Protein AF-0000000068154998 (afdb_homodimer)

Foldseek 3Di:
DQADFFDADPVAQDDPPNVQKDGRPVVVVLLVLQDFKKWKWDDDPRRIDIDIAGWFDDDQKIKGKDFPPDPVLVVLQVFGKMKIKDKAWWWWWFDLDPVQTDTFIKMKIAIGGKHWDDPLVVLLVRVVRRQCSVFNPRCVVDDGDDPVRSVRMIMIMTGGRRMMMGGDDDHTDDDPVSVPDPGDTGIGTDDDDDDADDDDPPDDPPDDDDPSRRVPDTDDPPDD/DQADFFDADPVAQDDPPNVQKDGRPVVVVLLVLQDFKKWKWDDDPRRIDIDIDGWFDDDQKIKGKDFPPDPVLVVLQVFGKMKIKDKAWWWWWFDLDPVQTDTFIKMKIAIGGKHWDDPLVVLLVRVVRRQCSQFNPRCVVDDGDDPVRSVRMIMIMTGGRRMMMGGDDDHTDDDPVSVPDPGDTGIGTDDDDDDADDDDPPDDPPDDDDPSRRVPDTDDPPDD

Radius of gyration: 22.18 Å; Cα contacts (8 Å, |Δi|>4): 1026; chains: 2; bounding box: 66×66×57 Å

pLDDT: mean 95.13, std 9.2, range [26.09, 98.94]

Nearest PDB structures (foldseek):
  6rk0-assembly1_B  TM=9.620E-01  e=1.792E-23  Azotobacter vinelandii DJ
  4ybn-assembly1_B  TM=9.664E-01  e=1.410E-21  Mycolicibacterium smegmatis MC2 155
  2fur-assembly1_B  TM=9.006E-01  e=2.567E-19  Thermoplasma acidophilum
  2vpa-assembly1_A  TM=7.593E-01  e=8.244E-11  Deinococcus radiodurans
  2x1k-assembly1_A-2  TM=7.326E-01  e=8.244E-11  Deinococcus radiodurans

Structure (mmCIF, N/CA/C/O backbone):
data_AF-0000000068154998-model_v1
#
loop_
_entity.id
_entity.type
_entity.pdbx_description
1 polymer 'Flavinnucleotide-binding protein'
#
loop_
_atom_site.group_PDB
_atom_site.id
_atom_site.type_symbol
_atom_site.label_atom_id
_atom_site.label_alt_id
_atom_site.label_comp_id
_atom_site.label_asym_id
_atom_site.label_entity_id
_atom_site.label_seq_id
_atom_site.pdbx_PDB_ins_code
_atom_site.Cartn_x
_atom_site.Cartn_y
_atom_site.Cartn_z
_atom_site.occupancy
_atom_site.B_iso_or_equiv
_atom_site.auth_seq_id
_atom_site.auth_comp_id
_atom_site.auth_asym_id
_atom_site.auth_atom_id
_atom_site.pdbx_PDB_model_num
ATOM 1 N N . MET A 1 1 ? 33.469 2.514 0.72 1 40.59 1 MET A N 1
ATOM 2 C CA . MET A 1 1 ? 33.219 2.291 2.145 1 40.59 1 MET A CA 1
ATOM 3 C C . MET A 1 1 ? 31.844 1.683 2.387 1 40.59 1 MET A C 1
ATOM 5 O O . MET A 1 1 ? 30.875 2.049 1.723 1 40.59 1 MET A O 1
ATOM 9 N N . GLU A 1 2 ? 31.719 0.385 2.701 1 54.41 2 GLU A N 1
ATOM 10 C CA . GLU A 1 2 ? 30.484 -0.384 2.865 1 54.41 2 GLU A CA 1
ATOM 11 C C . GLU A 1 2 ? 29.453 0.39 3.684 1 54.41 2 GLU A C 1
ATOM 13 O O . GLU A 1 2 ? 29.766 0.885 4.77 1 54.41 2 GLU A O 1
ATOM 18 N N . GLY A 1 3 ? 28.422 1.096 3.102 1 74.12 3 GLY A N 1
ATOM 19 C CA . GLY A 1 3 ? 27.5 1.979 3.801 1 74.12 3 GLY A CA 1
ATOM 20 C C . GLY A 1 3 ? 26.922 1.364 5.062 1 74.12 3 GLY A C 1
ATOM 21 O O . GLY A 1 3 ? 27.141 0.184 5.34 1 74.12 3 GLY A O 1
ATOM 22 N N . GLU A 1 4 ? 26.516 2.158 6.102 1 92.06 4 GLU A N 1
ATOM 23 C CA . GLU A 1 4 ? 25.906 1.7 7.34 1 92.06 4 GLU A CA 1
ATOM 24 C C . GLU A 1 4 ? 24.734 0.753 7.059 1 92.06 4 GLU A C 1
ATOM 26 O O . GLU A 1 4 ? 24.016 0.918 6.07 1 92.06 4 GLU A O 1
ATOM 31 N N . LYS A 1 5 ? 24.75 -0.374 7.793 1 95.81 5 LYS A N 1
ATOM 32 C CA . LYS A 1 5 ? 23.688 -1.361 7.664 1 95.81 5 LYS A CA 1
ATOM 33 C C . LYS A 1 5 ? 22.875 -1.476 8.953 1 95.81 5 LYS A C 1
ATOM 35 O O . LYS A 1 5 ? 23.406 -1.25 10.047 1 95.81 5 LYS A O 1
ATOM 40 N N . PHE A 1 6 ? 21.656 -1.745 8.867 1 97.12 6 PHE A N 1
ATOM 41 C CA . PHE A 1 6 ? 20.859 -2.15 10.023 1 97.12 6 PHE A CA 1
ATOM 42 C C . PHE A 1 6 ? 21.297 -3.523 10.523 1 97.12 6 PHE A C 1
ATOM 44 O O . PHE A 1 6 ? 21.672 -4.387 9.727 1 97.12 6 PHE A O 1
ATOM 51 N N . ASP A 1 7 ? 21.188 -3.729 11.805 1 94.75 7 ASP A N 1
ATOM 52 C CA . ASP A 1 7 ? 21.422 -5.059 12.359 1 94.75 7 ASP A CA 1
ATOM 53 C C . ASP A 1 7 ? 20.328 -6.031 11.945 1 94.75 7 ASP A C 1
ATOM 55 O O . ASP A 1 7 ? 19.141 -5.672 11.938 1 94.75 7 ASP A O 1
ATOM 59 N N . VAL A 1 8 ? 20.75 -7.176 11.602 1 95.25 8 VAL A N 1
ATOM 60 C CA . VAL A 1 8 ? 19.781 -8.234 11.312 1 95.25 8 VAL A CA 1
ATOM 61 C C . VAL A 1 8 ? 19.359 -8.914 12.609 1 95.25 8 VAL A C 1
ATOM 63 O O . VAL A 1 8 ? 20.203 -9.422 13.359 1 95.25 8 VAL A O 1
ATOM 66 N N . THR A 1 9 ? 18.125 -8.906 12.953 1 94.5 9 THR A N 1
ATOM 67 C CA . THR A 1 9 ? 17.562 -9.523 14.141 1 94.5 9 THR A CA 1
ATOM 68 C C . THR A 1 9 ? 16.641 -10.68 13.758 1 94.5 9 THR A C 1
ATOM 70 O O . THR A 1 9 ? 16.297 -10.844 12.586 1 94.5 9 THR A O 1
ATOM 73 N N . PRO A 1 10 ? 16.203 -11.461 14.719 1 91.5 10 PRO A N 1
ATOM 74 C CA . PRO A 1 10 ? 15.242 -12.516 14.391 1 91.5 10 PRO A CA 1
ATOM 75 C C . PRO A 1 10 ? 13.969 -11.977 13.75 1 91.5 10 PRO A C 1
ATOM 77 O O . PRO A 1 10 ? 13.336 -12.664 12.945 1 91.5 10 PRO A O 1
ATOM 80 N N . LEU A 1 11 ? 13.625 -10.75 14 1 90.06 11 LEU A N 1
ATOM 81 C CA . LEU A 1 11 ? 12.414 -10.133 13.484 1 90.06 11 LEU A CA 1
ATOM 82 C C . LEU A 1 11 ? 12.617 -9.656 12.047 1 90.06 11 LEU A C 1
ATOM 84 O O . LEU A 1 11 ? 11.688 -9.703 11.234 1 90.06 11 LEU A O 1
ATOM 88 N N . THR A 1 12 ? 13.805 -9.195 11.75 1 93.94 12 THR A N 1
ATOM 89 C CA . THR A 1 12 ? 13.992 -8.508 10.484 1 93.94 12 THR A CA 1
ATOM 90 C C . THR A 1 12 ? 14.656 -9.422 9.461 1 93.94 12 THR A C 1
ATOM 92 O O . THR A 1 12 ? 14.758 -9.07 8.281 1 93.94 12 THR A O 1
ATOM 95 N N . LYS A 1 13 ? 15.109 -10.531 9.891 1 92.88 13 LYS A N 1
ATOM 96 C CA . LYS A 1 13 ? 15.75 -11.438 8.945 1 92.88 13 LYS A CA 1
ATOM 97 C C . LYS A 1 13 ? 14.766 -11.906 7.879 1 92.88 13 LYS A C 1
ATOM 99 O O . LYS A 1 13 ? 13.773 -12.57 8.188 1 92.88 13 LYS A O 1
ATOM 104 N N . VAL A 1 14 ? 15.07 -11.586 6.676 1 89.62 14 VAL A N 1
ATOM 105 C CA . VAL A 1 14 ? 14.258 -12.055 5.555 1 89.62 14 VAL A CA 1
ATOM 106 C C . VAL A 1 14 ? 14.508 -13.539 5.32 1 89.62 14 VAL A C 1
ATOM 108 O O . VAL A 1 14 ? 15.648 -13.961 5.102 1 89.62 14 VAL A O 1
ATOM 111 N N . LYS A 1 15 ? 13.477 -14.297 5.367 1 85.31 15 LYS A N 1
ATOM 112 C CA . LYS A 1 15 ? 13.617 -15.75 5.281 1 85.31 15 LYS A CA 1
ATOM 113 C C . LYS A 1 15 ? 13.312 -16.25 3.873 1 85.31 15 LYS A C 1
ATOM 115 O O . LYS A 1 15 ? 14.086 -17.031 3.301 1 85.31 15 LYS A O 1
ATOM 120 N N . ARG A 1 16 ? 12.188 -15.812 3.318 1 82.19 16 ARG A N 1
ATOM 121 C CA . ARG A 1 16 ? 11.844 -16.203 1.959 1 82.19 16 ARG A CA 1
ATOM 122 C C . ARG A 1 16 ? 12.633 -15.398 0.934 1 82.19 16 ARG A C 1
ATOM 124 O O . ARG A 1 16 ? 12.555 -14.164 0.921 1 82.19 16 ARG A O 1
ATOM 131 N N . LEU A 1 17 ? 13.367 -16.031 0.051 1 89.06 17 LEU A N 1
ATOM 132 C CA . LEU A 1 17 ? 14.195 -15.406 -0.977 1 89.06 17 LEU A CA 1
ATOM 133 C C . LEU A 1 17 ? 15.133 -14.375 -0.365 1 89.06 17 LEU A C 1
ATOM 135 O O . LEU A 1 17 ? 15.078 -13.195 -0.717 1 89.06 17 LEU A O 1
ATOM 139 N N . PRO A 1 18 ? 16.094 -14.781 0.501 1 88.44 18 PRO A N 1
ATOM 140 C CA . PRO A 1 18 ? 16.953 -13.875 1.265 1 88.44 18 PRO A CA 1
ATOM 141 C C . PRO A 1 18 ? 17.875 -13.039 0.373 1 88.44 18 PRO A C 1
ATOM 143 O O . PRO A 1 18 ? 18.375 -11.992 0.8 1 88.44 18 PRO A O 1
ATOM 146 N N . LYS A 1 19 ? 18.016 -13.445 -0.802 1 90.5 19 LYS A N 1
ATOM 147 C CA . LYS A 1 19 ? 18.859 -12.68 -1.722 1 90.5 19 LYS A CA 1
ATOM 148 C C . LYS A 1 19 ? 18.219 -11.336 -2.049 1 90.5 19 LYS A C 1
ATOM 150 O O . LYS A 1 19 ? 18.906 -10.422 -2.531 1 90.5 19 LYS A O 1
ATOM 155 N N . ARG A 1 20 ? 16.953 -11.164 -1.793 1 93.69 20 ARG A N 1
ATOM 156 C CA . ARG A 1 20 ? 16.25 -9.914 -2.057 1 93.69 20 ARG A CA 1
ATOM 157 C C . ARG A 1 20 ? 16.328 -8.977 -0.859 1 93.69 20 ARG A C 1
ATOM 159 O O . ARG A 1 20 ? 15.859 -7.836 -0.924 1 93.69 20 ARG A O 1
ATOM 166 N N . ALA A 1 21 ? 17 -9.406 0.212 1 95.88 21 ALA A N 1
ATOM 167 C CA . ALA A 1 21 ? 17.062 -8.609 1.435 1 95.88 21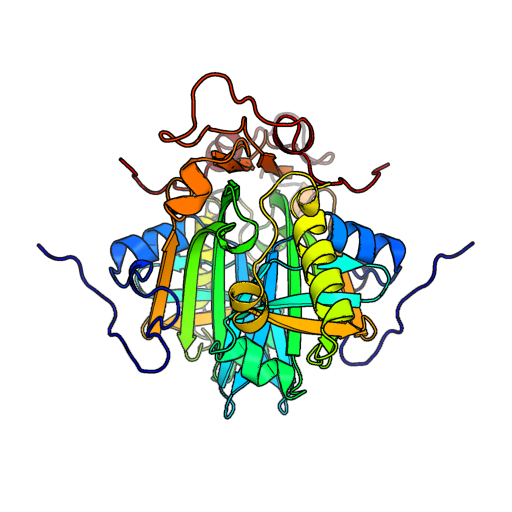 ALA A CA 1
ATOM 168 C C . ALA A 1 21 ? 18.047 -7.457 1.286 1 95.88 21 ALA A C 1
ATOM 170 O O . ALA A 1 21 ? 19.141 -7.625 0.729 1 95.88 21 ALA A O 1
ATOM 171 N N . VAL A 1 22 ? 17.672 -6.324 1.747 1 94.88 22 VAL A N 1
ATOM 172 C CA . VAL A 1 22 ? 18.516 -5.133 1.802 1 94.88 22 VAL A CA 1
ATOM 173 C C . VAL A 1 22 ? 18.516 -4.57 3.223 1 94.88 22 VAL A C 1
ATOM 175 O O . VAL A 1 22 ? 17.453 -4.262 3.777 1 94.88 22 VAL A O 1
ATOM 178 N N . TYR A 1 23 ? 19.703 -4.402 3.736 1 96 23 TYR A N 1
ATOM 179 C CA . TYR A 1 23 ? 19.859 -3.852 5.078 1 96 23 TYR A CA 1
ATOM 180 C C . TYR A 1 23 ? 20.688 -2.576 5.059 1 96 23 TYR A C 1
ATOM 182 O O . TYR A 1 23 ? 20.844 -1.912 6.086 1 96 23 TYR A O 1
ATOM 190 N N . ASP A 1 24 ? 21.203 -2.289 3.871 1 96.38 24 ASP A N 1
ATOM 191 C CA . ASP A 1 24 ? 21.953 -1.052 3.703 1 96.38 24 ASP A CA 1
ATOM 192 C C . ASP A 1 24 ? 21.094 0.168 4.016 1 96.38 24 ASP A C 1
ATOM 194 O O . ASP A 1 24 ? 20.047 0.363 3.4 1 96.38 24 ASP A O 1
ATOM 198 N N . LYS A 1 25 ? 21.5 0.988 4.926 1 97.38 25 LYS A N 1
ATOM 199 C CA . LYS A 1 25 ? 20.688 2.107 5.402 1 97.38 25 LYS A CA 1
ATOM 200 C C . LYS A 1 25 ? 20.375 3.074 4.266 1 97.38 25 LYS A C 1
ATOM 202 O O . LYS A 1 25 ? 19.234 3.549 4.152 1 97.38 25 LYS A O 1
ATOM 207 N N . GLU A 1 26 ? 21.312 3.396 3.471 1 96.38 26 GLU A N 1
ATOM 208 C CA . GLU A 1 26 ? 21.094 4.344 2.385 1 96.38 26 GLU A CA 1
ATOM 209 C C . GLU A 1 26 ? 20.016 3.842 1.426 1 96.38 26 GLU A C 1
ATOM 211 O O . GLU A 1 26 ? 19.172 4.617 0.967 1 96.38 26 GLU A O 1
ATOM 216 N N . GLN A 1 27 ? 20.016 2.598 1.092 1 96.5 27 GLN A N 1
ATOM 217 C CA . GLN A 1 27 ? 19.016 2.014 0.206 1 96.5 27 GLN A CA 1
ATOM 218 C C . GLN A 1 27 ? 17.641 2.012 0.86 1 96.5 27 GLN A C 1
ATOM 220 O O . GLN A 1 27 ? 16.641 2.324 0.211 1 96.5 27 GLN A O 1
ATOM 225 N N . VAL A 1 28 ? 17.656 1.655 2.156 1 97.94 28 VAL A N 1
ATOM 226 C CA . VAL A 1 28 ? 16.391 1.667 2.898 1 97.94 28 VAL A CA 1
ATOM 227 C C . VAL A 1 28 ? 15.828 3.086 2.938 1 97.94 28 VAL A C 1
ATOM 229 O O . VAL A 1 28 ? 14.648 3.299 2.66 1 97.94 28 VAL A O 1
ATOM 232 N N . TYR A 1 29 ? 16.656 4.055 3.207 1 97.88 29 TYR A N 1
ATOM 233 C CA . TYR A 1 29 ? 16.219 5.441 3.289 1 97.88 29 TYR A CA 1
ATOM 234 C C . TYR A 1 29 ? 15.727 5.941 1.936 1 97.88 29 TYR A C 1
ATOM 236 O O . TYR A 1 29 ? 14.758 6.703 1.862 1 97.88 29 TYR A O 1
ATOM 244 N N . ALA A 1 30 ? 16.359 5.512 0.867 1 97.62 30 ALA A N 1
ATOM 245 C CA . ALA A 1 30 ? 15.922 5.922 -0.466 1 97.62 30 ALA A CA 1
ATOM 246 C C . ALA A 1 30 ? 14.5 5.445 -0.747 1 97.62 30 ALA A C 1
ATOM 248 O O . ALA A 1 30 ? 13.695 6.172 -1.338 1 97.62 30 ALA A O 1
ATOM 249 N N . ILE A 1 31 ? 14.164 4.223 -0.329 1 98.25 31 ILE A N 1
ATOM 250 C CA . ILE A 1 31 ? 12.812 3.693 -0.498 1 98.25 31 ILE A CA 1
ATOM 251 C C . ILE A 1 31 ? 11.828 4.512 0.339 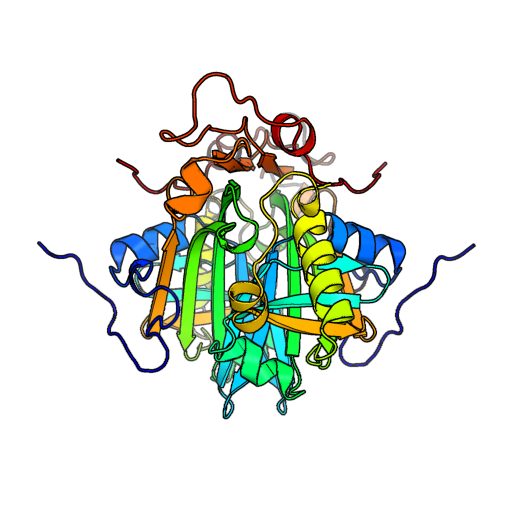1 98.25 31 ILE A C 1
ATOM 253 O O . ILE A 1 31 ? 10.789 4.934 -0.16 1 98.25 31 ILE A O 1
ATOM 257 N N . LEU A 1 32 ? 12.203 4.758 1.587 1 98.56 32 LEU A N 1
ATOM 258 C CA . LEU A 1 32 ? 11.344 5.516 2.488 1 98.56 32 LEU A CA 1
ATOM 259 C C . LEU A 1 32 ? 11.148 6.941 1.982 1 98.56 32 LEU A C 1
ATOM 261 O O . LEU A 1 32 ? 10.055 7.504 2.104 1 98.56 32 LEU A O 1
ATOM 265 N N . ASP A 1 33 ? 12.18 7.508 1.428 1 98 33 ASP A N 1
ATOM 266 C CA . ASP A 1 33 ? 12.109 8.898 0.984 1 98 33 ASP A CA 1
ATOM 267 C C . ASP A 1 33 ? 11.266 9.031 -0.281 1 98 33 ASP A C 1
ATOM 269 O O . ASP A 1 33 ? 10.672 10.078 -0.527 1 98 33 ASP A O 1
ATOM 273 N N . GLU A 1 34 ? 11.227 8.023 -1.06 1 97.81 34 GLU A N 1
ATOM 274 C CA . GLU A 1 34 ? 10.391 8.039 -2.252 1 97.81 34 GLU A CA 1
ATOM 275 C C . GLU A 1 34 ? 8.922 7.844 -1.895 1 97.81 34 GLU A C 1
ATOM 277 O O . GLU A 1 34 ? 8.039 8.445 -2.518 1 97.81 34 GLU A O 1
ATOM 282 N N . ALA A 1 35 ? 8.672 7.055 -0.923 1 97.94 35 ALA A N 1
ATOM 283 C CA . ALA A 1 35 ? 7.301 6.773 -0.498 1 97.94 35 ALA A CA 1
ATOM 284 C C . ALA A 1 35 ? 6.793 7.848 0.459 1 97.94 35 ALA A C 1
ATOM 286 O O . ALA A 1 35 ? 7.578 8.625 1.008 1 97.94 35 ALA A O 1
ATOM 287 N N . PHE A 1 36 ? 5.441 7.922 0.627 1 97.62 36 PHE A N 1
ATOM 288 C CA . PHE A 1 36 ? 4.891 8.828 1.63 1 97.62 36 PHE A CA 1
ATOM 289 C C . PHE A 1 36 ? 3.605 8.266 2.221 1 97.62 36 PHE A C 1
ATOM 291 O O . PHE A 1 36 ? 2.902 8.953 2.965 1 97.62 36 PHE A O 1
ATOM 298 N N . VAL A 1 37 ? 3.195 7.055 1.791 1 98.56 37 VAL A N 1
ATOM 299 C CA . VAL A 1 37 ? 2.135 6.262 2.406 1 98.56 37 VAL A CA 1
ATOM 300 C C . VAL A 1 37 ? 2.721 4.98 2.996 1 98.56 37 VAL A C 1
ATOM 302 O O . VAL A 1 37 ? 3.562 4.332 2.373 1 98.56 37 VAL A O 1
ATOM 305 N N . CYS A 1 38 ? 2.342 4.672 4.176 1 98.88 38 CYS A N 1
ATOM 306 C CA . CYS A 1 38 ? 2.725 3.428 4.84 1 98.88 38 CYS A CA 1
ATOM 307 C C . CYS A 1 38 ? 1.511 2.748 5.461 1 98.88 38 CYS A C 1
ATOM 309 O O . CYS A 1 38 ? 0.413 3.307 5.465 1 98.88 38 CYS A O 1
ATOM 311 N N . HIS A 1 39 ? 1.622 1.534 5.793 1 98.94 39 HIS A N 1
ATOM 312 C CA . HIS A 1 39 ? 0.605 0.762 6.5 1 98.94 39 HIS A CA 1
ATOM 313 C C . HIS A 1 39 ? 1.067 0.394 7.906 1 98.94 39 HIS A C 1
ATOM 315 O O . HIS A 1 39 ? 2.047 -0.336 8.07 1 98.94 39 HIS A O 1
ATOM 321 N N . VAL A 1 40 ? 0.358 0.885 8.867 1 98.88 40 VAL A N 1
ATOM 322 C CA . VAL A 1 40 ? 0.709 0.708 10.273 1 98.88 40 VAL A CA 1
ATOM 323 C C . VAL A 1 40 ? -0.086 -0.455 10.867 1 98.88 40 VAL A C 1
ATOM 325 O O . VAL A 1 40 ? -1.319 -0.435 10.867 1 98.88 40 VAL A O 1
ATOM 328 N N . GLY A 1 41 ? 0.647 -1.439 11.336 1 98.69 41 GLY A N 1
ATOM 329 C CA . GLY A 1 41 ? 0.053 -2.561 12.047 1 98.69 41 GLY A CA 1
ATOM 330 C C . GLY A 1 41 ? 0.179 -2.449 13.555 1 98.69 41 GLY A C 1
ATOM 331 O O . GLY A 1 41 ? 1.243 -2.098 14.07 1 98.69 41 GLY A O 1
ATOM 332 N N . PHE A 1 42 ? -0.856 -2.695 14.242 1 98.12 42 PHE A N 1
ATOM 333 C CA . PHE A 1 42 ? -0.908 -2.75 15.695 1 98.12 42 PHE A CA 1
ATOM 334 C C . PHE A 1 42 ? -1.977 -3.73 16.172 1 98.12 42 PHE A C 1
ATOM 336 O O . PHE A 1 42 ? -2.764 -4.23 15.359 1 98.12 42 PHE A O 1
ATOM 343 N N . SER A 1 43 ? -1.93 -4.098 17.438 1 96.5 43 SER A N 1
ATOM 344 C CA . SER A 1 43 ? -2.873 -5.074 17.984 1 96.5 43 SER A CA 1
ATOM 345 C C . SER A 1 43 ? -3.592 -4.527 19.203 1 96.5 43 SER A C 1
ATOM 347 O O . SER A 1 43 ? -2.955 -3.996 20.125 1 96.5 43 SER A O 1
ATOM 349 N N . VAL A 1 44 ? -4.871 -4.559 19.141 1 93.69 44 VAL A N 1
ATOM 350 C CA . VAL A 1 44 ? -5.688 -4.211 20.297 1 93.69 44 VAL A CA 1
ATOM 351 C C . VAL A 1 44 ? -6.434 -5.445 20.797 1 93.69 44 VAL A C 1
ATOM 353 O O . VAL A 1 44 ? -7.242 -6.027 20.062 1 93.69 44 VAL A O 1
ATOM 356 N N . ASP A 1 45 ? -6.16 -5.879 22.016 1 89.56 45 ASP A N 1
ATOM 357 C CA . ASP A 1 45 ? -6.789 -7.059 22.609 1 89.56 45 ASP A CA 1
ATOM 358 C C . ASP A 1 45 ? -6.641 -8.273 21.703 1 89.56 45 ASP A C 1
ATOM 360 O O . ASP A 1 45 ? -7.609 -9 21.469 1 89.56 45 ASP A O 1
ATOM 364 N N . GLY A 1 46 ? -5.539 -8.406 21.094 1 89.38 46 GLY A N 1
ATOM 365 C CA . GLY A 1 46 ? -5.23 -9.57 20.281 1 89.38 46 GLY A CA 1
ATOM 366 C C . GLY A 1 46 ? -5.723 -9.453 18.844 1 89.38 46 GLY A C 1
ATOM 367 O O . GLY A 1 46 ? -5.488 -10.336 18.031 1 89.38 46 GLY A O 1
ATOM 368 N N . ARG A 1 47 ? -6.367 -8.422 18.562 1 94.31 47 ARG A N 1
ATOM 369 C CA . ARG A 1 47 ? -6.906 -8.203 17.219 1 94.31 47 ARG A CA 1
ATOM 370 C C . ARG A 1 47 ? -6 -7.285 16.406 1 94.31 47 ARG A C 1
ATOM 372 O O . ARG A 1 47 ? -5.746 -6.145 16.812 1 94.31 47 ARG A O 1
ATOM 379 N N . PRO A 1 48 ? -5.543 -7.781 15.289 1 97.94 48 PRO A N 1
ATOM 380 C CA . PRO A 1 48 ? -4.668 -6.941 14.469 1 97.94 48 PRO A CA 1
ATOM 381 C C . PRO A 1 48 ? -5.43 -5.863 13.703 1 97.94 48 PRO A C 1
ATOM 383 O O . PRO A 1 48 ? -6.559 -6.098 13.266 1 97.94 48 PRO A O 1
ATOM 386 N N . PHE A 1 49 ? -4.875 -4.742 13.578 1 97.94 49 PHE A N 1
ATOM 387 C CA . PHE A 1 49 ? -5.293 -3.637 12.727 1 97.94 49 PHE A CA 1
ATOM 388 C C . PHE A 1 49 ? -4.176 -3.24 11.773 1 97.94 49 PHE A C 1
ATOM 390 O O . PHE A 1 49 ? -2.996 -3.297 12.125 1 97.94 49 PHE A O 1
ATOM 397 N N . VAL A 1 50 ? -4.48 -2.902 10.602 1 98.75 50 VAL A N 1
ATOM 398 C CA . VAL A 1 50 ? -3.576 -2.305 9.625 1 98.75 50 VAL A CA 1
ATOM 399 C C . VAL A 1 50 ? -4.234 -1.08 8.992 1 98.75 50 VAL A C 1
ATOM 401 O O . VAL A 1 50 ? -5.242 -1.202 8.297 1 98.75 50 VAL A O 1
ATOM 404 N N . LEU A 1 51 ? -3.674 0.057 9.195 1 98.44 51 LEU A N 1
ATOM 405 C CA . LEU A 1 51 ? -4.262 1.281 8.664 1 98.44 51 LEU A CA 1
ATOM 406 C C . LEU A 1 51 ? -3.236 2.068 7.855 1 98.44 51 LEU A C 1
ATOM 408 O O . LEU A 1 51 ? -2.07 2.164 8.25 1 98.44 51 LEU A O 1
ATOM 412 N N . PRO A 1 52 ? -3.654 2.578 6.715 1 98.44 52 PRO A N 1
ATOM 413 C CA . PRO A 1 52 ? -2.75 3.414 5.918 1 98.44 52 PRO A CA 1
ATOM 414 C C . PRO A 1 52 ? -2.682 4.855 6.422 1 98.44 52 PRO A C 1
ATOM 4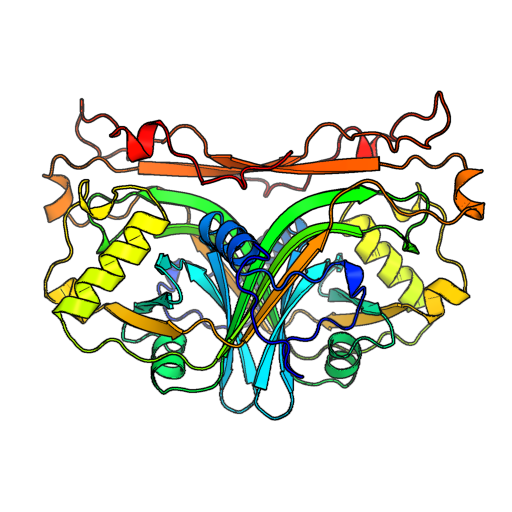16 O O . PRO A 1 52 ? -3.682 5.387 6.91 1 98.44 52 PRO A O 1
ATOM 419 N N . THR A 1 53 ? -1.575 5.473 6.348 1 98 53 THR A N 1
ATOM 420 C CA . THR A 1 53 ? -1.397 6.879 6.684 1 98 53 THR A CA 1
ATOM 421 C C . THR A 1 53 ? -0.141 7.441 6.023 1 98 53 THR A C 1
ATOM 423 O O . THR A 1 53 ? 0.696 6.684 5.527 1 98 53 THR A O 1
ATOM 426 N N . GLY A 1 54 ? -0.041 8.719 5.953 1 98.25 54 GLY A N 1
ATOM 427 C CA . GLY A 1 54 ? 1.196 9.359 5.539 1 98.25 54 GLY A CA 1
ATOM 428 C C . GLY A 1 54 ? 2.26 9.359 6.621 1 98.25 54 GLY A C 1
ATOM 429 O O . GLY A 1 54 ? 1.947 9.219 7.805 1 98.25 54 GLY A O 1
ATOM 430 N N . PHE A 1 55 ? 3.488 9.539 6.148 1 98.81 55 PHE A N 1
ATOM 431 C CA . PHE A 1 55 ? 4.594 9.633 7.094 1 98.81 55 PHE A CA 1
ATOM 432 C C . PHE A 1 55 ? 5.66 10.602 6.586 1 98.81 55 PHE A C 1
ATOM 434 O O . PHE A 1 55 ? 5.594 11.062 5.449 1 98.81 55 PHE A O 1
ATOM 441 N N . GLY A 1 56 ? 6.59 10.945 7.453 1 98.62 56 GLY A N 1
ATOM 442 C CA . GLY A 1 56 ? 7.824 11.641 7.121 1 98.62 56 GLY A CA 1
ATOM 443 C C . GLY A 1 56 ? 9.055 10.984 7.715 1 98.62 56 GLY A C 1
ATOM 444 O O . GLY A 1 56 ? 8.945 10.164 8.633 1 98.62 56 GLY A O 1
ATOM 445 N N . ARG A 1 57 ? 10.141 11.336 7.129 1 98.56 57 ARG A N 1
ATOM 446 C CA . ARG A 1 57 ? 11.398 10.844 7.676 1 98.56 57 ARG A CA 1
ATOM 447 C C . ARG A 1 57 ? 12.438 11.953 7.742 1 98.56 57 ARG A C 1
ATOM 449 O O . ARG A 1 57 ? 12.555 12.758 6.816 1 98.56 57 ARG A O 1
ATOM 456 N N . ARG A 1 58 ? 13.125 11.961 8.773 1 97.88 58 ARG A N 1
ATOM 457 C CA . ARG A 1 58 ? 14.352 12.742 8.906 1 97.88 58 ARG A CA 1
ATOM 458 C C . ARG A 1 58 ? 15.414 11.969 9.672 1 97.88 58 ARG A C 1
ATOM 460 O O . ARG A 1 58 ? 15.188 11.523 10.797 1 97.88 58 ARG A O 1
ATOM 467 N N . GLY A 1 59 ? 16.562 11.828 8.992 1 96.81 59 GLY A N 1
ATOM 468 C CA . GLY A 1 59 ? 17.578 10.984 9.609 1 96.81 59 GLY A CA 1
ATOM 469 C C . GLY A 1 59 ? 17.094 9.578 9.906 1 96.81 59 GLY A C 1
ATOM 470 O O . GLY A 1 59 ? 16.578 8.898 9.016 1 96.81 59 GLY A O 1
ATOM 471 N N . GLU A 1 60 ? 17.172 9.188 11.188 1 97.75 60 GLU A N 1
ATOM 472 C CA . GLU A 1 60 ? 16.828 7.82 11.57 1 97.75 60 GLU A CA 1
ATOM 473 C C . GLU A 1 60 ? 15.453 7.766 12.242 1 97.75 60 GLU A C 1
ATOM 475 O O . GLU A 1 60 ? 15.172 6.848 13.016 1 97.75 60 GLU A O 1
ATOM 480 N N . TRP A 1 61 ? 14.688 8.781 11.977 1 98.62 61 TRP A N 1
ATOM 481 C CA . TRP A 1 61 ? 13.383 8.844 12.625 1 98.62 61 TRP A CA 1
ATOM 482 C C . TRP A 1 61 ? 12.266 8.891 11.594 1 98.62 61 TRP A C 1
ATOM 484 O O . TRP A 1 61 ? 12.375 9.578 10.57 1 98.62 61 TRP A O 1
ATOM 494 N N . LEU A 1 62 ? 11.273 8.148 11.883 1 98.88 62 LEU A N 1
ATOM 495 C CA . LEU A 1 62 ? 10.016 8.211 11.141 1 98.88 62 LEU A CA 1
ATOM 496 C C . LEU A 1 62 ? 8.938 8.922 11.953 1 98.88 62 LEU A C 1
ATOM 498 O O . LEU A 1 62 ? 8.805 8.672 13.156 1 98.88 62 LEU A O 1
ATOM 502 N N . TYR A 1 63 ? 8.18 9.781 11.32 1 98.88 63 TYR A N 1
ATOM 503 C CA . TYR A 1 63 ? 7.141 10.562 11.977 1 98.88 63 TYR A CA 1
ATOM 504 C C . TYR A 1 63 ? 5.762 10.219 11.422 1 98.88 63 TYR A C 1
ATOM 506 O O . TYR A 1 63 ? 5.59 10.078 10.211 1 98.88 63 TYR A O 1
ATOM 514 N N . LEU A 1 64 ? 4.809 10.031 12.297 1 98.69 64 LEU A N 1
ATOM 515 C CA . LEU A 1 64 ? 3.4 9.82 11.977 1 98.69 64 LEU A CA 1
ATOM 516 C C . LEU A 1 64 ? 2.521 10.852 12.68 1 98.69 64 LEU A C 1
ATOM 518 O O . LEU A 1 64 ? 2.971 11.516 13.617 1 98.69 64 LEU A O 1
ATOM 522 N N . HIS A 1 65 ? 1.303 10.898 12.164 1 97.81 65 HIS A N 1
ATOM 523 C CA . HIS A 1 65 ? 0.361 11.836 12.758 1 97.81 65 HIS A CA 1
ATOM 524 C C . HIS A 1 65 ? -1.042 11.242 12.828 1 97.81 65 HIS A C 1
ATOM 526 O O . HIS A 1 65 ? -1.341 10.266 12.141 1 97.81 65 HIS A O 1
ATOM 532 N N . GLY A 1 66 ? -1.856 11.805 13.633 1 96.31 66 GLY A N 1
ATOM 533 C CA . GLY A 1 66 ? -3.279 11.508 13.703 1 96.31 66 GLY A CA 1
ATOM 534 C C . GLY A 1 66 ? -4.047 12.477 14.586 1 96.31 66 GLY A C 1
ATOM 535 O O . GLY A 1 66 ? -3.447 13.234 15.352 1 96.31 66 GLY A O 1
ATOM 536 N N . LYS A 1 67 ? -5.352 12.391 14.281 1 95.19 67 LYS A N 1
ATOM 537 C CA . LYS A 1 67 ? -6.184 13.125 15.227 1 95.19 67 LYS A CA 1
ATOM 538 C C . LYS A 1 67 ? -5.93 12.664 16.656 1 95.19 67 LYS A C 1
ATOM 540 O O . LYS A 1 67 ? -5.758 11.469 16.906 1 95.19 67 LYS A O 1
ATOM 545 N N . SER A 1 68 ? -6.031 13.609 17.531 1 92.75 68 SER A N 1
ATOM 546 C CA . SER A 1 68 ? -5.73 13.312 18.922 1 92.75 68 SER A CA 1
ATOM 547 C C . SER A 1 68 ? -6.691 12.273 19.484 1 92.75 68 SER A C 1
ATOM 549 O O . SER A 1 68 ? -6.348 11.547 20.422 1 92.75 68 SER A O 1
ATOM 551 N N . SER A 1 69 ? -7.855 12.18 18.891 1 91.69 69 SER A N 1
ATOM 552 C CA . SER A 1 69 ? -8.836 11.211 19.375 1 91.69 69 SER A CA 1
ATOM 553 C C . SER A 1 69 ? -8.727 9.891 18.625 1 91.69 69 SER A C 1
ATOM 555 O O . SER A 1 69 ? -9.461 8.945 18.906 1 91.69 69 SER A O 1
ATOM 557 N N . SER A 1 70 ? -7.812 9.844 17.688 1 93.19 70 SER A N 1
ATOM 558 C CA . SER A 1 70 ? -7.617 8.641 16.891 1 93.19 70 SER A CA 1
ATOM 559 C C . SER A 1 70 ? -7.254 7.445 17.766 1 93.19 70 SER A C 1
ATOM 561 O O . SER A 1 70 ? -6.32 7.523 18.578 1 93.19 70 SER A O 1
ATOM 563 N N . HIS A 1 71 ? -7.906 6.379 17.594 1 90.75 71 HIS A N 1
ATOM 564 C CA . HIS A 1 71 ? -7.609 5.16 18.344 1 90.75 71 HIS A CA 1
ATOM 565 C C . HIS A 1 71 ? -6.215 4.641 18.016 1 90.75 71 HIS A C 1
ATOM 567 O O . HIS A 1 71 ? -5.461 4.254 18.906 1 90.75 71 HIS A O 1
ATOM 573 N N . MET A 1 72 ? -5.844 4.676 16.766 1 94.31 72 MET A N 1
ATOM 574 C CA . MET A 1 72 ? -4.52 4.223 16.359 1 94.31 72 MET A CA 1
ATOM 575 C C . MET A 1 72 ? -3.43 5.055 17.031 1 94.31 72 MET A C 1
ATOM 577 O O . MET A 1 72 ? -2.547 4.508 17.688 1 94.31 72 MET A O 1
ATOM 581 N N . ILE A 1 73 ? -3.539 6.367 16.875 1 97.12 73 ILE A N 1
ATOM 582 C CA . ILE A 1 73 ? -2.453 7.242 17.297 1 97.12 73 ILE A CA 1
ATOM 583 C C . ILE A 1 73 ? -2.33 7.207 18.828 1 97.12 73 ILE A C 1
ATOM 585 O O . ILE A 1 73 ? -1.222 7.219 19.359 1 97.12 73 ILE A O 1
ATOM 589 N N . LYS A 1 74 ? -3.463 7.113 19.516 1 95.88 74 LYS A N 1
ATOM 590 C CA . LYS A 1 74 ? -3.434 6.977 20.969 1 95.88 74 LYS A CA 1
ATOM 591 C C . LYS A 1 74 ? -2.762 5.672 21.391 1 95.88 74 LYS A C 1
ATOM 593 O O . LYS A 1 74 ? -1.938 5.656 22.312 1 95.88 74 LYS A O 1
ATOM 598 N N . HIS A 1 75 ? -3.146 4.637 20.703 1 96 75 HIS A N 1
ATOM 599 C CA . HIS A 1 75 ? -2.602 3.324 21.031 1 96 75 HIS A CA 1
ATOM 600 C C . HIS A 1 75 ? -1.09 3.289 20.812 1 96 75 HIS A C 1
ATOM 602 O O . HIS A 1 75 ? -0.349 2.842 21.703 1 96 75 HIS A O 1
ATOM 608 N N . ILE A 1 76 ? -0.662 3.793 19.703 1 96 76 ILE A N 1
ATOM 609 C CA . ILE A 1 76 ? 0.753 3.668 19.359 1 96 76 ILE A CA 1
ATOM 610 C C . ILE A 1 76 ? 1.569 4.648 20.203 1 96 76 ILE A C 1
ATOM 612 O O . ILE A 1 76 ? 2.707 4.355 20.578 1 96 76 ILE A O 1
ATOM 616 N N . ALA A 1 77 ? 0.974 5.738 20.578 1 97.25 77 ALA A N 1
ATOM 617 C CA . ALA A 1 77 ? 1.638 6.723 21.438 1 97.25 77 ALA A CA 1
ATOM 618 C C . ALA A 1 77 ? 1.917 6.145 22.812 1 97.25 77 ALA A C 1
ATOM 620 O O . ALA A 1 77 ? 2.773 6.652 23.547 1 97.25 77 ALA A O 1
ATOM 621 N N . GLN A 1 78 ? 1.201 5.117 23.219 1 96.62 78 GLN A N 1
ATOM 622 C CA . GLN A 1 78 ? 1.381 4.477 24.516 1 96.62 78 GLN A CA 1
ATOM 623 C C . GLN A 1 78 ? 2.58 3.531 24.5 1 96.62 78 GLN A C 1
ATOM 625 O O . GLN A 1 78 ? 2.924 2.941 25.516 1 96.62 78 GLN A O 1
ATOM 630 N N . GLY A 1 79 ? 3.17 3.357 23.406 1 97.19 79 GLY A N 1
ATOM 631 C CA . GLY A 1 79 ? 4.402 2.592 23.344 1 97.19 79 GLY A CA 1
ATOM 632 C C . GLY A 1 79 ? 4.176 1.12 23.047 1 97.19 79 GLY A C 1
ATOM 633 O O . GLY A 1 79 ? 5.035 0.286 23.344 1 97.19 79 GLY A O 1
ATOM 634 N N . HIS A 1 80 ? 3.004 0.75 22.594 1 97.31 80 HIS A N 1
ATOM 635 C CA . HIS A 1 80 ? 2.77 -0.626 22.172 1 97.31 80 HIS A CA 1
ATOM 636 C C . HIS A 1 80 ? 3.562 -0.961 20.922 1 97.31 80 HIS A C 1
ATOM 638 O O . HIS A 1 80 ? 3.812 -0.087 20.078 1 97.31 80 HIS A O 1
ATOM 644 N N . PRO A 1 81 ? 3.969 -2.268 20.766 1 97.88 81 PRO A N 1
ATOM 645 C CA . PRO A 1 81 ? 4.691 -2.662 19.562 1 97.88 81 PRO A CA 1
ATOM 646 C C . PRO A 1 81 ? 3.877 -2.428 18.281 1 97.88 81 PRO A C 1
ATOM 648 O O . PRO A 1 81 ? 2.67 -2.676 18.266 1 97.88 81 PRO A O 1
ATOM 651 N N . ILE A 1 82 ? 4.547 -1.931 17.281 1 98.69 82 ILE A N 1
ATOM 652 C CA . ILE A 1 82 ? 3.9 -1.727 15.984 1 98.69 82 ILE A CA 1
ATOM 653 C C . ILE A 1 82 ? 4.801 -2.25 14.875 1 98.69 82 ILE A C 1
ATOM 655 O O . ILE A 1 82 ? 5.984 -2.527 15.102 1 98.69 82 ILE A O 1
ATOM 659 N N . CYS A 1 83 ? 4.266 -2.471 13.734 1 98.81 83 CYS A N 1
ATOM 660 C CA . CYS A 1 83 ? 4.938 -2.771 12.477 1 98.81 83 CYS A CA 1
ATOM 661 C C . CYS A 1 83 ? 4.496 -1.812 11.375 1 98.81 83 CYS A C 1
ATOM 663 O O . CYS A 1 83 ? 3.297 -1.61 11.164 1 98.81 83 CYS A O 1
ATOM 665 N N . ILE A 1 84 ? 5.395 -1.155 10.742 1 98.94 84 ILE A N 1
ATOM 666 C CA . ILE A 1 84 ? 5.105 -0.252 9.633 1 98.94 84 ILE A CA 1
ATOM 667 C C . ILE A 1 84 ? 5.68 -0.82 8.344 1 98.94 84 ILE A C 1
ATOM 669 O O . ILE A 1 84 ? 6.844 -1.232 8.297 1 98.94 84 ILE A O 1
ATOM 673 N N . THR A 1 85 ? 4.887 -0.859 7.312 1 98.94 85 THR A N 1
ATOM 674 C CA . THR A 1 85 ? 5.336 -1.384 6.027 1 98.94 85 THR A CA 1
ATOM 675 C C . THR A 1 85 ? 5.145 -0.348 4.922 1 98.94 85 THR A C 1
ATOM 677 O O . THR A 1 85 ? 4.086 0.277 4.828 1 98.94 85 THR A O 1
ATOM 680 N N . VAL A 1 86 ? 6.156 -0.146 4.164 1 98.88 86 VAL A N 1
ATOM 681 C CA . VAL A 1 86 ? 6.145 0.659 2.949 1 98.88 86 VAL A CA 1
ATOM 682 C C . VAL A 1 86 ? 6.344 -0.241 1.731 1 98.88 86 VAL A C 1
ATOM 684 O O . VAL A 1 86 ? 7.203 -1.127 1.741 1 98.88 86 VAL A O 1
ATOM 687 N N . THR A 1 87 ? 5.527 -0.029 0.722 1 98.69 87 THR A N 1
ATOM 688 C CA . THR A 1 87 ? 5.594 -0.85 -0.482 1 98.69 87 THR A CA 1
ATOM 689 C C . THR A 1 87 ? 5.582 0.024 -1.733 1 98.69 87 THR A C 1
ATOM 691 O O . THR A 1 87 ? 4.688 0.857 -1.906 1 98.69 87 THR A O 1
ATOM 694 N N . LEU A 1 88 ? 6.539 -0.104 -2.578 1 98.38 88 LEU A N 1
ATOM 695 C CA . LEU A 1 88 ? 6.602 0.457 -3.922 1 98.38 88 LEU A CA 1
ATOM 696 C C . LEU A 1 88 ? 6.574 -0.647 -4.973 1 98.38 88 LEU A C 1
ATOM 698 O O . LEU A 1 88 ? 7.445 -1.518 -4.988 1 98.38 88 LEU A O 1
ATOM 702 N N . LEU A 1 89 ? 5.586 -0.654 -5.789 1 98.25 89 LEU A N 1
ATOM 703 C CA . LEU A 1 89 ? 5.449 -1.622 -6.871 1 98.25 89 LEU A CA 1
ATOM 704 C C . LEU A 1 89 ? 6.078 -1.092 -8.156 1 98.25 89 LEU A C 1
ATOM 706 O O . LEU A 1 89 ? 5.734 -0 -8.617 1 98.25 89 LEU A O 1
ATOM 710 N N . ASP A 1 90 ? 6.945 -1.9 -8.773 1 98.19 90 ASP A N 1
ATOM 711 C CA . ASP A 1 90 ? 7.707 -1.401 -9.914 1 98.19 90 ASP A CA 1
ATOM 712 C C . ASP A 1 90 ? 7.391 -2.197 -11.18 1 98.19 90 ASP A C 1
ATOM 714 O O . ASP A 1 90 ? 7.703 -1.761 -12.289 1 98.19 90 ASP A O 1
ATOM 718 N N . GLY A 1 91 ? 6.75 -3.35 -11.023 1 98.75 91 GLY A N 1
ATOM 719 C CA . GLY A 1 91 ? 6.445 -4.133 -12.211 1 98.75 91 GLY A CA 1
ATOM 720 C C . GLY A 1 91 ? 5.742 -5.441 -11.898 1 98.75 91 GLY A C 1
ATOM 721 O O . GLY A 1 91 ? 5.832 -5.945 -10.773 1 98.75 91 GLY A O 1
ATOM 722 N N . ILE A 1 92 ? 5.023 -5.941 -12.852 1 98.81 92 ILE A N 1
ATOM 723 C CA . ILE A 1 92 ? 4.473 -7.293 -12.828 1 98.81 92 ILE A CA 1
ATOM 724 C C . ILE A 1 92 ? 5.375 -8.227 -13.633 1 98.81 92 ILE A C 1
ATOM 726 O O . ILE A 1 92 ? 5.59 -8.016 -14.828 1 98.81 92 ILE A O 1
ATOM 730 N N . VAL A 1 93 ? 5.914 -9.18 -12.977 1 98.81 93 VAL A N 1
ATOM 731 C CA . VAL A 1 93 ? 6.805 -10.133 -13.625 1 98.81 93 VAL A CA 1
ATOM 732 C C . VAL A 1 93 ? 5.996 -11.305 -14.18 1 98.81 93 VAL A C 1
ATOM 734 O O . VAL A 1 93 ? 5.406 -12.078 -13.422 1 98.81 93 VAL A O 1
ATOM 737 N N . VAL A 1 94 ? 5.961 -11.461 -15.453 1 98.75 94 VAL A N 1
ATOM 738 C CA . VAL A 1 94 ? 5.23 -12.492 -16.188 1 98.75 94 VAL A CA 1
ATOM 739 C C . VAL A 1 94 ? 6.188 -13.602 -16.625 1 98.75 94 VAL A C 1
ATOM 741 O O . VAL A 1 94 ? 6.84 -13.5 -17.656 1 98.75 94 VAL A O 1
ATOM 744 N N . ALA A 1 95 ? 6.25 -14.625 -15.859 1 98.56 95 ALA A N 1
ATOM 745 C CA . ALA A 1 95 ? 7.09 -15.766 -16.188 1 98.56 95 ALA A CA 1
ATOM 746 C C . ALA A 1 95 ? 6.359 -16.719 -17.125 1 98.56 95 ALA A C 1
ATOM 748 O O . ALA A 1 95 ? 5.148 -16.609 -17.328 1 98.56 95 ALA A O 1
ATOM 749 N N . ARG A 1 96 ? 7.145 -17.641 -17.734 1 98.25 96 ARG A N 1
ATOM 750 C CA . ARG A 1 96 ? 6.508 -18.672 -18.562 1 98.25 96 ARG A CA 1
ATOM 751 C C . ARG A 1 96 ? 5.609 -19.578 -17.703 1 98.25 96 ARG A C 1
ATOM 753 O O . ARG A 1 96 ? 4.555 -20.016 -18.156 1 98.25 96 ARG A O 1
ATOM 760 N N . SER A 1 97 ? 6.027 -19.781 -16.469 1 98.31 97 SER A N 1
ATOM 761 C CA . SER A 1 97 ? 5.219 -20.578 -15.547 1 98.31 97 SER A CA 1
ATOM 762 C C . SER A 1 97 ? 4.441 -19.672 -14.586 1 98.31 97 SER A C 1
ATOM 764 O O . SER A 1 97 ? 4.922 -18.609 -14.188 1 98.31 97 SER A O 1
ATOM 766 N N . LEU A 1 98 ? 3.234 -20.125 -14.18 1 98.12 98 LEU A N 1
ATOM 767 C CA . LEU A 1 98 ? 2.502 -19.453 -13.117 1 98.12 98 LEU A CA 1
ATOM 768 C C . LEU A 1 98 ? 3.314 -19.438 -11.828 1 98.12 98 LEU A C 1
ATOM 770 O O . LEU A 1 98 ? 3.312 -18.438 -11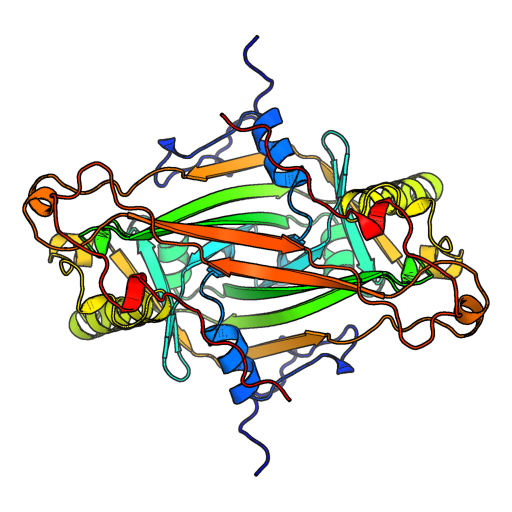.102 1 98.12 98 LEU A O 1
ATOM 774 N N . PHE A 1 99 ? 4.113 -20.469 -11.602 1 97.12 99 PHE A N 1
ATOM 775 C CA . PHE A 1 99 ? 4.852 -20.672 -10.359 1 97.12 99 PHE A CA 1
ATOM 776 C C . PHE A 1 99 ? 5.93 -19.609 -10.195 1 97.12 99 PHE A C 1
ATOM 778 O O . PHE A 1 99 ? 6.172 -19.125 -9.086 1 97.12 99 PHE A O 1
ATOM 785 N N . HIS A 1 100 ? 6.562 -19.156 -11.25 1 96.88 100 HIS A N 1
ATOM 786 C CA . HIS A 1 100 ? 7.684 -18.219 -11.172 1 96.88 100 HIS A CA 1
ATOM 787 C C . HIS A 1 100 ? 7.227 -16.781 -11.414 1 96.88 100 HIS A C 1
ATOM 789 O O . HIS A 1 100 ? 8.047 -15.875 -11.469 1 96.88 100 HIS A O 1
ATOM 795 N N . SER A 1 101 ? 5.906 -16.609 -11.625 1 96.56 101 SER A N 1
ATOM 796 C CA . SER A 1 101 ? 5.371 -15.25 -11.711 1 96.56 101 SER A CA 1
ATOM 797 C C . SER A 1 101 ? 5.566 -14.484 -10.406 1 96.56 101 SER A C 1
ATOM 799 O O . SER A 1 101 ? 5.457 -15.062 -9.32 1 96.56 101 SER A O 1
ATOM 801 N N . SER A 1 102 ? 5.82 -13.227 -10.516 1 97.31 102 SER A N 1
ATOM 802 C CA . SER A 1 102 ? 6.184 -12.406 -9.367 1 97.31 102 SER A CA 1
ATOM 803 C C . SER A 1 102 ? 5.91 -10.93 -9.633 1 97.31 102 SER A C 1
ATOM 805 O O . SER A 1 102 ? 5.035 -10.586 -10.43 1 97.31 102 SER A O 1
ATOM 807 N N . MET A 1 103 ? 6.555 -10.094 -8.82 1 98.12 103 MET A N 1
ATOM 808 C CA . MET A 1 103 ? 6.523 -8.641 -8.977 1 98.12 103 MET A CA 1
ATOM 809 C C . MET A 1 103 ? 7.895 -8.031 -8.703 1 98.12 103 MET A C 1
ATOM 811 O O . MET A 1 103 ? 8.633 -8.516 -7.844 1 98.12 103 MET A O 1
ATOM 815 N N . ASN A 1 104 ? 8.242 -7.051 -9.516 1 98.5 104 ASN A N 1
ATOM 816 C CA . ASN A 1 104 ? 9.297 -6.133 -9.102 1 98.5 104 ASN A CA 1
ATOM 817 C C . ASN A 1 104 ? 8.781 -5.09 -8.117 1 98.5 104 ASN A C 1
ATOM 819 O O . ASN A 1 104 ? 7.75 -4.457 -8.359 1 98.5 104 ASN A O 1
ATOM 823 N N . TYR A 1 105 ? 9.516 -4.973 -7.031 1 98.44 105 TYR A N 1
ATOM 824 C CA . TYR A 1 105 ? 9.047 -4.125 -5.941 1 98.44 105 TYR A CA 1
ATOM 825 C C . TYR A 1 105 ? 10.203 -3.705 -5.043 1 98.44 105 TYR A C 1
ATOM 827 O O . TYR A 1 105 ? 11.297 -4.277 -5.113 1 98.44 105 TYR A O 1
ATOM 835 N N . ARG A 1 106 ? 10.047 -2.723 -4.305 1 98.56 106 ARG A N 1
ATOM 836 C CA . ARG A 1 106 ? 10.836 -2.297 -3.152 1 98.56 106 ARG A CA 1
ATOM 837 C C . ARG A 1 106 ? 9.953 -2.125 -1.918 1 98.56 106 ARG A C 1
ATOM 839 O O . ARG A 1 106 ? 8.984 -1.366 -1.941 1 98.56 106 ARG A O 1
ATOM 846 N N . SER A 1 107 ? 10.188 -2.84 -0.833 1 98.69 107 SER A N 1
ATOM 847 C CA . SER A 1 107 ? 9.398 -2.758 0.388 1 98.69 107 SER A CA 1
ATOM 848 C C . SER A 1 107 ? 10.289 -2.648 1.621 1 98.69 107 SER A C 1
ATOM 850 O O . SER A 1 107 ? 11.406 -3.156 1.628 1 98.69 107 SER A O 1
ATOM 852 N N . VAL A 1 108 ? 9.82 -1.934 2.623 1 98.81 108 VAL A N 1
ATOM 853 C CA . VAL A 1 108 ? 10.484 -1.795 3.916 1 98.81 108 VAL A CA 1
ATOM 854 C C . VAL A 1 108 ? 9.531 -2.215 5.031 1 98.81 108 VAL A C 1
ATOM 856 O O . VAL A 1 108 ? 8.367 -1.823 5.039 1 98.81 108 VAL A O 1
ATOM 859 N N . VAL A 1 109 ? 10 -3.037 5.902 1 98.75 109 VAL A N 1
ATOM 860 C CA . VAL A 1 109 ? 9.281 -3.416 7.113 1 98.75 109 VAL A CA 1
ATOM 861 C C . VAL A 1 109 ? 10.039 -2.93 8.344 1 98.75 109 VAL A C 1
ATOM 863 O O . VAL A 1 109 ? 11.234 -3.191 8.484 1 98.75 109 VAL A O 1
ATOM 866 N N . ILE A 1 110 ? 9.344 -2.232 9.172 1 98.81 110 ILE A N 1
ATOM 867 C CA . ILE A 1 110 ? 9.914 -1.62 10.367 1 98.81 110 ILE A CA 1
ATOM 868 C C . ILE A 1 110 ? 9.18 -2.131 11.609 1 98.81 110 ILE A C 1
ATOM 870 O O . ILE A 1 110 ? 7.953 -2.086 11.672 1 98.81 110 ILE A O 1
ATOM 874 N N . PHE A 1 111 ? 9.961 -2.58 12.539 1 98.56 111 PHE A N 1
ATOM 875 C CA . PHE A 1 111 ? 9.414 -2.943 13.844 1 98.56 111 PHE A CA 1
ATOM 876 C C . PHE A 1 111 ? 9.867 -1.963 14.914 1 98.56 111 PHE A C 1
ATOM 878 O O . PHE A 1 111 ? 11.016 -1.503 14.898 1 98.56 111 PHE A O 1
ATOM 885 N N . GLY A 1 112 ? 8.93 -1.666 15.844 1 98 112 GLY A N 1
ATOM 886 C CA . GLY A 1 112 ? 9.359 -0.841 16.953 1 98 112 GLY A CA 1
ATOM 887 C C . GLY A 1 112 ? 8.211 -0.311 17.797 1 98 112 GLY A C 1
ATOM 888 O O . GLY A 1 112 ? 7.102 -0.852 17.75 1 98 112 GLY A O 1
ATOM 889 N N . LYS A 1 113 ? 8.539 0.613 18.625 1 98.44 113 LYS A N 1
ATOM 890 C CA . LYS A 1 113 ? 7.605 1.356 19.469 1 98.44 113 LYS A CA 1
ATOM 891 C C . LYS A 1 113 ? 7.727 2.859 19.234 1 98.44 113 LYS A C 1
ATOM 893 O O . LYS A 1 113 ? 8.828 3.414 19.281 1 98.44 113 LYS A O 1
ATOM 898 N N . ALA A 1 114 ? 6.625 3.436 18.891 1 98.5 114 ALA A N 1
ATOM 899 C CA . ALA A 1 114 ? 6.629 4.883 18.688 1 98.5 114 ALA A CA 1
ATOM 900 C C . ALA A 1 114 ? 6.445 5.613 20.016 1 98.5 114 ALA A C 1
ATOM 902 O O . ALA A 1 114 ? 6.004 5.02 21 1 98.5 114 ALA A O 1
ATOM 903 N N . GLU A 1 115 ? 6.789 6.816 20.031 1 98.19 115 GLU A N 1
ATOM 904 C CA . GLU A 1 115 ? 6.594 7.672 21.203 1 98.19 115 GLU A CA 1
ATOM 905 C C . GLU A 1 115 ? 5.914 8.984 20.812 1 98.19 115 GLU A C 1
ATOM 907 O O . GLU A 1 115 ? 6.168 9.531 19.734 1 98.19 115 GLU A O 1
ATOM 912 N N . GLU A 1 116 ? 5.141 9.453 21.703 1 98.38 116 GLU A N 1
ATOM 913 C CA . GLU A 1 116 ? 4.477 10.727 21.469 1 98.38 116 GLU A CA 1
ATOM 914 C C . GLU A 1 116 ? 5.465 11.891 21.562 1 98.38 116 GLU A C 1
ATOM 916 O O . GLU A 1 116 ? 6.324 11.906 22.438 1 98.38 116 GLU A O 1
ATOM 921 N N . ILE A 1 117 ? 5.363 12.797 20.672 1 98.5 117 ILE A N 1
ATOM 922 C CA . ILE A 1 117 ? 6.098 14.055 20.766 1 98.5 117 ILE A CA 1
ATOM 923 C C . ILE A 1 117 ? 5.289 15.062 21.578 1 98.5 117 ILE A C 1
ATOM 925 O O . ILE A 1 117 ? 4.27 15.578 21.094 1 98.5 117 ILE A O 1
ATOM 929 N N . THR A 1 118 ? 5.734 15.422 22.75 1 96.44 118 THR A N 1
ATOM 930 C CA . THR A 1 118 ? 4.934 16.266 23.641 1 96.44 118 THR A CA 1
ATOM 931 C C . THR A 1 118 ? 5.512 17.672 23.719 1 96.44 118 THR A C 1
ATOM 933 O O . THR A 1 118 ? 4.801 18.625 24.062 1 96.44 118 THR A O 1
ATOM 936 N N . ASP A 1 119 ? 6.828 17.781 23.422 1 96.94 119 ASP A N 1
ATOM 937 C CA . ASP A 1 119 ? 7.418 19.109 23.359 1 96.94 119 ASP A CA 1
ATOM 938 C C . ASP A 1 119 ? 6.82 19.938 22.219 1 96.94 119 ASP A C 1
ATOM 940 O O . ASP A 1 119 ? 6.859 19.516 21.062 1 96.94 119 ASP A O 1
ATOM 944 N N . PRO A 1 120 ? 6.246 21.078 22.5 1 95.75 120 PRO A N 1
ATOM 945 C CA . PRO A 1 120 ? 5.547 21.859 21.469 1 95.75 120 PRO A CA 1
ATOM 946 C C . PRO A 1 120 ? 6.449 22.234 20.297 1 95.75 120 PRO A C 1
ATOM 948 O O . PRO A 1 120 ? 6.016 22.188 19.141 1 95.75 120 PRO A O 1
ATOM 951 N N . GLU A 1 121 ? 7.645 22.594 20.594 1 97.06 121 GLU A N 1
ATOM 952 C CA . GLU A 1 121 ? 8.562 22.969 19.516 1 97.06 121 GLU A CA 1
ATOM 953 C C . GLU A 1 121 ? 8.914 21.766 18.641 1 97.06 121 GLU A C 1
ATOM 955 O O . GLU A 1 121 ? 8.953 21.875 17.422 1 97.06 121 GLU A O 1
ATOM 960 N N . GLU A 1 122 ? 9.203 20.656 19.281 1 98 122 GLU A N 1
ATOM 961 C CA . GLU A 1 122 ? 9.492 19.438 18.547 1 98 122 GLU A CA 1
ATOM 962 C C . GLU A 1 122 ? 8.289 19 17.703 1 98 122 GLU A C 1
ATOM 964 O O . GLU A 1 122 ? 8.453 18.484 16.594 1 98 122 GLU A O 1
ATOM 969 N N . LYS A 1 123 ? 7.16 19.172 18.328 1 98.06 123 LYS A N 1
ATOM 970 C CA . LYS A 1 123 ? 5.934 18.812 17.625 1 98.06 123 LYS A CA 1
ATOM 971 C C . LYS A 1 123 ? 5.785 19.609 16.328 1 98.06 123 LYS A C 1
ATOM 973 O O . LYS A 1 123 ? 5.496 19.047 15.273 1 98.06 123 LYS A O 1
ATOM 978 N N . VAL A 1 124 ? 5.977 20.859 16.406 1 98.31 124 VAL A N 1
ATOM 979 C CA . VAL A 1 124 ? 5.879 21.719 15.234 1 98.31 124 VAL A CA 1
ATOM 980 C C . VAL A 1 124 ? 6.934 21.328 14.211 1 98.31 124 VAL A C 1
ATOM 982 O O . VAL A 1 124 ? 6.648 21.25 13.008 1 98.31 124 VAL A O 1
ATOM 985 N N . GLU A 1 125 ? 8.125 21.062 14.672 1 98.56 125 GLU A N 1
ATOM 986 C CA . GLU A 1 125 ? 9.18 20.594 13.773 1 98.56 125 GLU A CA 1
ATOM 987 C C . GLU A 1 125 ? 8.781 19.281 13.094 1 98.56 125 GLU A C 1
ATOM 989 O O . GLU A 1 125 ? 9.031 19.094 11.898 1 98.56 125 GLU A O 1
ATOM 994 N N . ALA A 1 126 ? 8.219 18.406 13.805 1 98.81 126 ALA A N 1
ATOM 995 C CA . ALA A 1 126 ? 7.77 17.125 13.258 1 98.81 126 ALA A CA 1
ATOM 996 C C . ALA A 1 126 ? 6.699 17.328 12.195 1 98.81 126 ALA A C 1
ATOM 998 O O . ALA A 1 126 ? 6.703 16.641 11.156 1 98.81 126 ALA A O 1
ATOM 999 N N . MET A 1 127 ? 5.785 18.25 12.477 1 98.75 127 MET A N 1
ATOM 1000 C CA . MET A 1 127 ? 4.77 18.578 11.484 1 98.75 127 MET A CA 1
ATOM 1001 C C . MET A 1 127 ? 5.41 19.094 10.203 1 98.75 127 MET A C 1
ATOM 1003 O O . MET A 1 127 ? 4.988 18.75 9.102 1 98.75 127 MET A O 1
ATOM 1007 N N . LYS A 1 128 ? 6.383 19.891 10.391 1 98.75 128 LYS A N 1
ATOM 1008 C CA . LYS A 1 128 ? 7.133 20.422 9.258 1 98.75 128 LYS A CA 1
ATOM 1009 C C . LYS A 1 128 ? 7.809 19.297 8.477 1 98.75 128 LYS A C 1
ATOM 1011 O O . LYS A 1 128 ? 7.73 19.25 7.246 1 98.75 128 LYS A O 1
ATOM 1016 N N . ILE A 1 129 ? 8.445 18.391 9.164 1 98.75 129 ILE A N 1
ATOM 1017 C CA . ILE A 1 129 ? 9.141 17.281 8.531 1 98.75 129 ILE A CA 1
ATOM 1018 C C . ILE A 1 129 ? 8.148 16.453 7.715 1 98.75 129 ILE A C 1
ATOM 1020 O O . ILE A 1 129 ? 8.391 16.141 6.547 1 98.75 129 ILE A O 1
ATOM 1024 N N . LEU A 1 130 ? 7.031 16.125 8.305 1 98.56 130 LEU A N 1
ATOM 1025 C CA . LEU A 1 130 ? 6.023 15.312 7.641 1 98.56 130 LEU A CA 1
ATOM 1026 C C . LEU A 1 130 ? 5.473 16.031 6.41 1 98.56 130 LEU A C 1
ATOM 1028 O O . LEU A 1 130 ? 5.383 15.445 5.332 1 98.56 130 LEU A O 1
ATOM 1032 N N . SER A 1 131 ? 5.137 17.312 6.531 1 98.31 131 SER A N 1
ATOM 1033 C CA . SER A 1 131 ? 4.57 18.078 5.43 1 98.31 131 SER A CA 1
ATOM 1034 C C . SER A 1 131 ? 5.559 18.203 4.27 1 98.31 131 SER A C 1
ATOM 1036 O O . SER A 1 131 ? 5.195 17.969 3.115 1 98.31 131 SER A O 1
ATOM 1038 N N . ASN A 1 132 ? 6.812 18.5 4.609 1 98.38 132 ASN A N 1
ATOM 1039 C CA . ASN A 1 132 ? 7.828 18.703 3.584 1 98.38 132 ASN A CA 1
ATOM 1040 C C . ASN A 1 132 ? 8.258 17.391 2.947 1 98.38 132 ASN A C 1
ATOM 1042 O O . ASN A 1 132 ? 8.758 17.359 1.822 1 98.38 132 ASN A O 1
ATOM 1046 N N . HIS A 1 133 ? 8.078 16.328 3.701 1 98.38 133 HIS A N 1
ATOM 1047 C CA . HIS A 1 133 ? 8.352 15.008 3.137 1 98.38 133 HIS A CA 1
ATOM 1048 C C . HIS A 1 133 ? 7.406 14.695 1.979 1 98.38 133 HIS A C 1
ATOM 1050 O O . HIS A 1 133 ? 7.832 14.156 0.958 1 98.38 133 HIS A O 1
ATOM 1056 N N . ILE A 1 134 ? 6.199 15.078 2.117 1 98.12 134 ILE A N 1
ATOM 1057 C CA . ILE A 1 134 ? 5.184 14.742 1.126 1 98.12 134 ILE A CA 1
ATOM 1058 C C . ILE A 1 134 ? 5.254 15.727 -0.041 1 98.12 134 ILE A C 1
ATOM 1060 O O . ILE A 1 134 ? 5.277 15.32 -1.204 1 98.12 134 ILE A O 1
ATOM 1064 N N . ILE A 1 135 ? 5.297 16.953 0.222 1 98.12 135 ILE A N 1
ATOM 1065 C CA . ILE A 1 135 ? 5.492 18 -0.775 1 98.12 135 ILE A CA 1
ATOM 1066 C C . ILE A 1 135 ? 6.672 18.891 -0.37 1 98.12 135 ILE A C 1
ATOM 1068 O O . ILE A 1 135 ? 6.582 19.641 0.604 1 98.12 135 ILE A O 1
ATOM 1072 N N . PRO A 1 136 ? 7.723 18.797 -1.14 1 97.19 136 PRO A N 1
ATOM 1073 C CA . PRO A 1 136 ? 8.867 19.656 -0.808 1 97.19 136 PRO A CA 1
ATOM 1074 C C . PRO A 1 136 ? 8.484 21.109 -0.612 1 97.19 136 PRO A C 1
ATOM 1076 O O . PRO A 1 136 ? 7.668 21.656 -1.371 1 97.19 136 PRO A O 1
ATOM 1079 N N . ASP A 1 137 ? 8.992 21.75 0.529 1 97.56 137 ASP A N 1
ATOM 1080 C CA . ASP A 1 137 ? 8.812 23.156 0.877 1 97.56 137 ASP A CA 1
ATOM 1081 C C . ASP A 1 137 ? 7.34 23.469 1.147 1 97.56 137 ASP A C 1
ATOM 1083 O O . ASP A 1 137 ? 6.895 24.609 0.953 1 97.56 137 ASP A O 1
ATOM 1087 N N . ARG A 1 138 ? 6.551 22.562 1.459 1 98.25 138 ARG A N 1
ATOM 1088 C CA . ARG A 1 138 ? 5.133 22.766 1.729 1 98.25 138 ARG A CA 1
ATOM 1089 C C . ARG A 1 138 ? 4.93 23.719 2.895 1 98.25 138 ARG A C 1
ATOM 1091 O O . ARG A 1 138 ? 4.047 24.594 2.848 1 98.25 138 ARG A O 1
ATOM 1098 N N . TRP A 1 139 ? 5.672 23.562 3.914 1 98.19 139 TRP A N 1
ATOM 1099 C CA . TRP A 1 139 ? 5.582 24.375 5.117 1 98.19 139 TRP A CA 1
ATOM 1100 C C . TRP A 1 139 ? 5.688 25.859 4.777 1 98.19 139 TRP A C 1
ATOM 1102 O O . TRP A 1 139 ? 5.012 26.688 5.387 1 98.19 139 TRP A O 1
ATOM 1112 N N . GLU A 1 140 ? 6.438 26.25 3.795 1 97.31 140 GLU A N 1
ATOM 1113 C CA . GLU A 1 140 ? 6.68 27.641 3.389 1 97.31 140 GLU A CA 1
ATOM 1114 C C . GLU A 1 140 ? 5.602 28.125 2.43 1 97.31 140 GLU A C 1
ATOM 1116 O O . GLU A 1 140 ? 5.547 29.312 2.102 1 97.31 140 GLU A O 1
ATOM 1121 N N . ASN A 1 141 ? 4.688 27.281 1.998 1 97.62 141 ASN A N 1
ATOM 1122 C CA . ASN A 1 141 ? 3.734 27.625 0.949 1 97.62 141 ASN A CA 1
ATOM 1123 C C . ASN A 1 141 ? 2.299 27.344 1.382 1 97.62 141 ASN A C 1
ATOM 1125 O O . ASN A 1 141 ? 1.431 27.094 0.544 1 97.62 141 ASN A O 1
ATOM 1129 N N . ALA A 1 142 ? 2.027 27.375 2.65 1 98.06 142 ALA A N 1
ATOM 1130 C CA . ALA A 1 142 ? 0.694 27.141 3.197 1 98.06 142 ALA A CA 1
ATOM 1131 C C . ALA A 1 142 ? 0.474 27.938 4.473 1 98.06 142 ALA A C 1
ATOM 1133 O O . ALA A 1 142 ? 1.434 28.406 5.102 1 98.06 142 ALA A O 1
ATOM 1134 N N . ARG A 1 143 ? -0.76 28.109 4.766 1 98.06 143 ARG A N 1
ATOM 1135 C CA . ARG A 1 143 ? -1.05 28.672 6.086 1 98.06 143 ARG A CA 1
ATOM 1136 C C . ARG A 1 143 ? -0.643 27.703 7.188 1 98.06 143 ARG A C 1
ATOM 1138 O O . ARG A 1 143 ? -1.062 26.531 7.188 1 98.06 143 ARG A O 1
ATOM 1145 N N . LEU A 1 144 ? 0.109 28.156 8.094 1 98.06 144 LEU A N 1
ATOM 1146 C CA . LEU A 1 144 ? 0.646 27.344 9.172 1 98.06 144 LEU A CA 1
ATOM 1147 C C . LEU A 1 144 ? -0.447 26.969 10.172 1 98.06 144 LEU A C 1
ATOM 1149 O O . LEU A 1 144 ? -1.499 27.609 10.211 1 98.06 144 LEU A O 1
ATOM 1153 N N . PRO A 1 145 ? -0.238 25.891 10.891 1 97.62 145 PRO A N 1
ATOM 1154 C CA . PRO A 1 145 ? -1.264 25.469 11.844 1 97.62 145 PRO A CA 1
ATOM 1155 C C . PRO A 1 145 ? -1.446 26.469 12.992 1 97.62 145 PRO A C 1
ATOM 1157 O O . PRO A 1 145 ? -0.47 27.047 13.469 1 97.62 145 PRO A O 1
ATOM 1160 N N . THR A 1 146 ? -2.689 26.625 13.359 1 96.81 146 THR A N 1
ATOM 1161 C CA . THR A 1 146 ? -3 27.422 14.547 1 96.81 146 THR A CA 1
ATOM 1162 C C . THR A 1 146 ? -2.697 26.625 15.812 1 96.81 146 THR A C 1
ATOM 1164 O O . THR A 1 146 ? -2.518 25.406 15.766 1 96.81 146 THR A O 1
ATOM 1167 N N . PRO A 1 147 ? -2.68 27.328 16.922 1 96.56 147 PRO A N 1
ATOM 1168 C CA . PRO A 1 147 ? -2.494 26.594 18.188 1 96.56 147 PRO A CA 1
ATOM 1169 C C . PRO A 1 147 ? -3.547 25.516 18.391 1 96.56 147 PRO A C 1
ATOM 1171 O O . PRO A 1 147 ? -3.225 24.422 18.859 1 96.56 147 PRO A O 1
ATOM 1174 N N . ALA A 1 148 ? -4.77 25.797 18.062 1 96.12 148 ALA A N 1
ATOM 1175 C CA . ALA A 1 148 ? -5.844 24.812 18.203 1 96.12 148 ALA A CA 1
ATOM 1176 C C . ALA A 1 148 ? -5.617 23.609 17.281 1 96.12 148 ALA A C 1
ATOM 1178 O O . ALA A 1 148 ? -5.855 22.469 17.688 1 96.12 148 ALA A O 1
ATOM 1179 N N . GLU A 1 149 ? -5.172 23.844 16.062 1 96.5 149 GLU A N 1
ATOM 1180 C CA . GLU A 1 149 ? -4.879 22.781 15.109 1 96.5 149 GLU A CA 1
ATOM 1181 C C . GLU A 1 149 ? -3.699 21.922 15.578 1 96.5 149 GLU A C 1
ATOM 1183 O O . GLU A 1 149 ? -3.709 20.703 15.43 1 96.5 149 GLU A O 1
ATOM 1188 N N . ILE A 1 150 ? -2.686 22.562 16.109 1 97.19 150 ILE A N 1
ATOM 1189 C CA . ILE A 1 150 ? -1.536 21.859 16.656 1 97.19 150 ILE A CA 1
ATOM 1190 C C . ILE A 1 150 ? -1.982 20.984 17.828 1 97.19 150 ILE A C 1
ATOM 1192 O O . ILE A 1 150 ? -1.604 19.812 17.906 1 97.19 150 ILE A O 1
ATOM 1196 N N . LYS A 1 151 ? -2.818 21.5 18.703 1 94.94 151 LYS A N 1
ATOM 1197 C CA . LYS A 1 151 ? -3.328 20.75 19.844 1 94.94 151 LYS A CA 1
ATOM 1198 C C . LYS A 1 151 ? -4.164 19.562 19.391 1 94.94 151 LYS A C 1
ATOM 1200 O O . LYS A 1 151 ? -4.109 18.5 20 1 94.94 151 LYS A O 1
ATOM 1205 N N . GLY A 1 152 ? -4.906 19.719 18.359 1 95.88 152 GLY A N 1
ATOM 1206 C CA . GLY A 1 152 ? -5.801 18.672 17.859 1 95.88 152 GLY A CA 1
ATOM 1207 C C . GLY A 1 152 ? -5.082 17.578 17.094 1 95.88 152 GLY A C 1
ATOM 1208 O O . GLY A 1 152 ? -5.684 16.562 16.734 1 95.88 152 GLY A O 1
ATOM 1209 N N . THR A 1 153 ? -3.791 17.781 16.797 1 96.88 153 THR A N 1
ATOM 1210 C CA . THR A 1 153 ? -2.988 16.812 16.062 1 96.88 153 THR A CA 1
ATOM 1211 C C . THR A 1 153 ? -1.975 16.125 16.969 1 96.88 153 THR A C 1
ATOM 1213 O O . THR A 1 153 ? -1.246 16.797 17.703 1 96.88 153 THR A O 1
ATOM 1216 N N . LYS A 1 154 ? -2.014 14.867 17.031 1 97.75 154 LYS A N 1
ATOM 1217 C CA . LYS A 1 154 ? -0.987 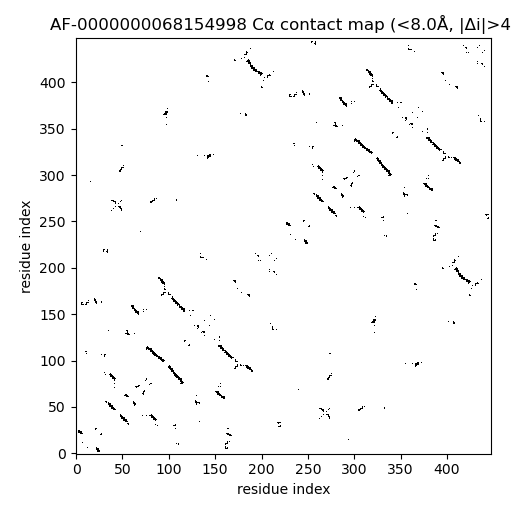14.117 17.75 1 97.75 154 LYS A CA 1
ATOM 1218 C C . LYS A 1 154 ? 0.123 13.664 16.812 1 97.75 154 LYS A C 1
ATOM 1220 O O . LYS A 1 154 ? -0.15 13.148 15.719 1 97.75 154 LYS A O 1
ATOM 1225 N N . MET A 1 155 ? 1.37 13.914 17.266 1 98.5 155 MET A N 1
ATOM 1226 C CA . MET A 1 155 ? 2.553 13.461 16.531 1 98.5 155 MET A CA 1
ATOM 1227 C C . MET A 1 155 ? 3.283 12.375 17.312 1 98.5 155 MET A C 1
ATOM 1229 O O . MET A 1 155 ? 3.439 12.477 18.531 1 98.5 155 MET A O 1
ATOM 1233 N N . VAL A 1 156 ? 3.732 11.328 16.562 1 98.81 156 VAL A N 1
ATOM 1234 C CA . VAL A 1 156 ? 4.586 10.305 17.156 1 98.81 156 VAL A CA 1
ATOM 1235 C C . VAL A 1 156 ? 5.82 10.094 16.281 1 98.81 156 VAL A C 1
ATOM 1237 O O . VAL A 1 156 ? 5.805 10.414 15.086 1 98.81 156 VAL A O 1
ATOM 1240 N N . LYS A 1 157 ? 6.828 9.648 16.891 1 98.81 157 LYS A N 1
ATOM 1241 C CA . LYS A 1 157 ? 8.047 9.305 16.172 1 98.81 157 LYS A CA 1
ATOM 1242 C C . LYS A 1 157 ? 8.531 7.898 16.531 1 98.81 157 LYS A C 1
ATOM 1244 O O . LYS A 1 157 ? 8.281 7.422 17.641 1 98.81 157 LYS A O 1
ATOM 1249 N N . LEU A 1 158 ? 9.125 7.27 15.648 1 98.75 158 LEU A N 1
ATOM 1250 C CA . LEU A 1 158 ? 9.695 5.93 15.766 1 98.75 158 LEU A CA 1
ATOM 1251 C C . LEU A 1 158 ? 11.148 5.91 15.305 1 98.75 158 LEU A C 1
ATOM 1253 O O . LEU A 1 158 ? 11.453 6.359 14.203 1 98.75 158 LEU A O 1
ATOM 1257 N N . HIS A 1 159 ? 12.039 5.438 16.172 1 98.5 159 HIS A N 1
ATOM 1258 C CA . HIS A 1 159 ? 13.43 5.289 15.781 1 98.5 159 HIS A CA 1
ATOM 1259 C C . HIS A 1 159 ? 13.625 4.074 14.883 1 98.5 159 HIS A C 1
ATOM 1261 O O . HIS A 1 159 ? 13.156 2.98 15.195 1 98.5 159 HIS A O 1
ATOM 1267 N N . LEU A 1 160 ? 14.289 4.293 13.789 1 98.44 160 LEU A N 1
ATOM 1268 C CA . LEU A 1 160 ? 14.562 3.199 12.859 1 98.44 160 LEU A CA 1
ATOM 1269 C C . LEU A 1 160 ? 15.719 2.336 13.359 1 98.44 160 LEU A C 1
ATOM 1271 O O . LEU A 1 160 ? 16.891 2.703 13.211 1 98.44 160 LEU A O 1
ATOM 1275 N N . GLU A 1 161 ? 15.375 1.226 13.914 1 97.69 161 GLU A N 1
ATOM 1276 C CA . GLU A 1 161 ? 16.391 0.321 14.461 1 97.69 161 GLU A CA 1
ATOM 1277 C C . GLU A 1 161 ? 16.219 -1.09 13.898 1 97.69 161 GLU A C 1
ATOM 1279 O O . GLU A 1 161 ? 17.188 -1.7 13.445 1 97.69 161 GLU A O 1
ATOM 1284 N N . GLU A 1 162 ? 15.062 -1.584 13.938 1 98.06 162 GLU A N 1
ATOM 1285 C CA . GLU A 1 162 ? 14.742 -2.906 13.406 1 98.06 162 GLU A CA 1
ATOM 1286 C C . GLU A 1 162 ? 14.031 -2.807 12.062 1 98.06 162 GLU A C 1
ATOM 1288 O O . GLU A 1 162 ? 12.797 -2.756 12.008 1 98.06 162 GLU A O 1
ATOM 1293 N N . VAL A 1 163 ? 14.844 -2.816 11.055 1 98.5 163 VAL A N 1
ATOM 1294 C CA . VAL A 1 163 ? 14.367 -2.504 9.711 1 98.5 163 VAL A CA 1
ATOM 1295 C C . VAL A 1 163 ? 14.914 -3.518 8.711 1 98.5 163 VAL A C 1
ATOM 1297 O O . VAL A 1 163 ? 16.094 -3.9 8.789 1 98.5 163 VAL A O 1
ATOM 1300 N N . SER A 1 164 ? 14.086 -3.965 7.824 1 98 164 SER A N 1
ATOM 1301 C CA . SER A 1 164 ? 14.516 -4.746 6.668 1 98 164 SER A CA 1
ATOM 1302 C C . SER A 1 164 ? 13.812 -4.285 5.395 1 98 164 SER A C 1
ATOM 1304 O O . SER A 1 164 ? 12.68 -3.809 5.445 1 98 164 SER A O 1
ATOM 1306 N N . ALA A 1 165 ? 14.516 -4.379 4.324 1 98.25 165 ALA A N 1
ATOM 1307 C CA . ALA A 1 165 ? 13.914 -4.145 3.012 1 98.25 165 ALA A CA 1
ATOM 1308 C C . ALA A 1 165 ? 14.039 -5.383 2.127 1 98.25 165 ALA A C 1
ATOM 1310 O O . ALA A 1 165 ? 14.945 -6.195 2.311 1 98.25 165 ALA A O 1
ATOM 1311 N N . LYS A 1 166 ? 13.102 -5.574 1.296 1 97.88 166 LYS A N 1
ATOM 1312 C CA . LYS A 1 166 ? 13.148 -6.539 0.203 1 97.88 166 LYS A CA 1
ATOM 1313 C C . LYS A 1 166 ? 13.008 -5.848 -1.149 1 97.88 166 LYS A C 1
ATOM 1315 O O . LYS A 1 166 ? 12.125 -5.008 -1.334 1 97.88 166 LYS A O 1
ATOM 1320 N N . VAL A 1 167 ? 13.93 -6.152 -2.027 1 98 167 VAL A N 1
ATOM 1321 C CA . VAL A 1 167 ? 13.945 -5.531 -3.348 1 98 167 VAL A CA 1
ATOM 1322 C C . VAL A 1 167 ? 14.078 -6.609 -4.422 1 98 167 VAL A C 1
ATOM 1324 O O . VAL A 1 167 ? 14.938 -7.484 -4.328 1 98 167 VAL A O 1
ATOM 1327 N N . ARG A 1 168 ? 13.18 -6.543 -5.352 1 98.06 168 ARG A N 1
ATOM 1328 C CA . ARG A 1 168 ? 13.297 -7.375 -6.543 1 98.06 168 ARG A CA 1
ATOM 1329 C C . ARG A 1 168 ? 13.281 -6.523 -7.809 1 98.06 168 ARG A C 1
ATOM 1331 O O . ARG A 1 168 ? 12.422 -5.652 -7.969 1 98.06 168 ARG A O 1
ATOM 1338 N N . VAL A 1 169 ? 14.164 -6.812 -8.664 1 97.06 169 VAL A N 1
ATOM 1339 C CA . VAL A 1 169 ? 14.258 -6.164 -9.969 1 97.06 169 VAL A CA 1
ATOM 1340 C C . VAL A 1 169 ? 14.625 -7.195 -11.031 1 97.06 169 VAL A C 1
ATOM 1342 O O . VAL A 1 169 ? 15.273 -8.203 -10.727 1 97.06 169 VAL A O 1
ATOM 1345 N N . GLY A 1 170 ? 14.172 -6.957 -12.227 1 96.94 170 GLY A N 1
ATOM 1346 C CA . GLY A 1 170 ? 14.695 -7.746 -13.328 1 96.94 170 GLY A CA 1
ATOM 1347 C C . GLY A 1 170 ? 13.656 -8.641 -13.969 1 96.94 170 GLY A C 1
ATOM 1348 O O . GLY A 1 170 ? 12.484 -8.609 -13.594 1 96.94 170 GLY A O 1
ATOM 1349 N N . PRO A 1 171 ? 14.07 -9.406 -14.953 1 97.88 171 PRO A N 1
ATOM 1350 C CA . PRO A 1 171 ? 13.188 -10.32 -15.68 1 97.88 171 PRO A CA 1
ATOM 1351 C C . PRO A 1 171 ? 12.82 -11.562 -14.875 1 97.88 171 PRO A C 1
ATOM 1353 O O . PRO A 1 171 ? 13.328 -11.75 -13.766 1 97.88 171 PRO A O 1
ATOM 1356 N N . PRO A 1 172 ? 11.891 -12.359 -15.398 1 97.56 172 PRO A N 1
ATOM 1357 C CA . PRO A 1 172 ? 11.547 -13.609 -14.719 1 97.56 172 PRO A CA 1
ATOM 1358 C C . PRO A 1 172 ? 12.734 -14.555 -14.586 1 97.56 172 PRO A C 1
ATOM 1360 O O . PRO A 1 172 ? 13.664 -14.5 -15.391 1 97.56 172 PRO A O 1
ATOM 1363 N N . SER A 1 173 ? 12.695 -15.328 -13.531 1 95.19 173 SER A N 1
ATOM 1364 C CA . SER A 1 173 ? 13.672 -16.391 -13.312 1 95.19 173 SER A CA 1
ATOM 1365 C C . SER A 1 173 ? 13.062 -17.766 -13.602 1 95.19 173 SER A C 1
ATOM 1367 O O . SER A 1 173 ? 12.836 -18.547 -12.68 1 95.19 173 SER A O 1
ATOM 1369 N N . ASP A 1 174 ? 12.961 -18.109 -14.859 1 95.38 174 ASP A N 1
ATOM 1370 C CA . ASP A 1 174 ? 12.32 -19.344 -15.297 1 95.38 174 ASP A CA 1
ATOM 1371 C C . ASP A 1 174 ? 13.242 -20.547 -15.102 1 95.38 174 ASP A C 1
ATOM 1373 O O . ASP A 1 174 ? 14.461 -20.422 -15.227 1 95.38 174 ASP A O 1
ATOM 1377 N N . ASP A 1 175 ? 12.617 -21.672 -14.883 1 95.25 175 ASP A N 1
ATOM 1378 C CA . ASP A 1 175 ? 13.375 -22.906 -14.961 1 95.25 175 ASP A CA 1
ATOM 1379 C C . ASP A 1 175 ? 13.773 -23.234 -16.391 1 95.25 175 ASP A C 1
ATOM 1381 O O . ASP A 1 175 ? 13.07 -22.859 -17.344 1 95.25 175 ASP A O 1
ATOM 1385 N N . ASP A 1 176 ? 14.781 -24 -16.531 1 94.75 176 ASP A N 1
ATOM 1386 C CA . ASP A 1 176 ? 15.305 -24.359 -17.844 1 94.75 176 ASP A CA 1
ATOM 1387 C C . ASP A 1 176 ? 14.227 -25.031 -18.703 1 94.75 176 ASP A C 1
ATOM 1389 O O . ASP A 1 176 ? 14.102 -24.75 -19.891 1 94.75 176 ASP A O 1
ATOM 1393 N N . ALA A 1 177 ? 13.531 -25.906 -18.062 1 94.94 177 ALA A N 1
ATOM 1394 C CA . ALA A 1 177 ? 12.508 -26.672 -18.781 1 94.94 177 ALA A CA 1
ATOM 1395 C C . ALA A 1 177 ? 11.453 -25.734 -19.391 1 94.94 177 ALA A C 1
ATOM 1397 O O . ALA A 1 177 ? 10.859 -26.062 -20.406 1 94.94 177 ALA A O 1
ATOM 1398 N N . ASP A 1 178 ? 11.258 -24.562 -18.828 1 96.19 178 ASP A N 1
ATOM 1399 C CA . ASP A 1 178 ? 10.219 -23.641 -19.281 1 96.19 178 ASP A CA 1
ATOM 1400 C C . ASP A 1 178 ? 10.711 -22.797 -20.438 1 96.19 178 ASP A C 1
ATOM 1402 O O . ASP A 1 178 ? 9.914 -22.25 -21.203 1 96.19 178 ASP A O 1
ATOM 1406 N N . LEU A 1 179 ? 12.031 -22.703 -20.594 1 94.69 179 LEU A N 1
ATOM 1407 C CA . LEU A 1 179 ? 12.609 -21.859 -21.641 1 94.69 179 LEU A CA 1
ATOM 1408 C C . LEU A 1 179 ? 12.25 -22.391 -23.031 1 94.69 179 LEU A C 1
ATOM 1410 O O . LEU A 1 179 ? 12.242 -21.625 -24 1 94.69 179 LEU A O 1
ATOM 1414 N N . ALA A 1 180 ? 11.93 -23.672 -23.062 1 92.38 180 ALA A N 1
ATOM 1415 C CA . ALA A 1 180 ? 11.656 -24.312 -24.344 1 92.38 180 ALA A CA 1
ATOM 1416 C C . ALA A 1 180 ? 10.211 -24.078 -24.766 1 92.38 180 ALA A C 1
ATOM 1418 O O . ALA A 1 180 ? 9.852 -24.328 -25.922 1 92.38 180 ALA A O 1
ATOM 1419 N N . THR A 1 181 ? 9.391 -23.547 -23.859 1 95.12 181 THR A N 1
ATOM 1420 C CA . THR A 1 181 ? 7.984 -23.344 -24.188 1 95.12 181 THR A CA 1
ATOM 1421 C C . THR A 1 181 ? 7.797 -22.109 -25.062 1 95.12 181 THR A C 1
ATOM 1423 O O . THR A 1 181 ? 8.75 -21.359 -25.281 1 95.12 181 THR A O 1
ATOM 1426 N N . ASP A 1 182 ? 6.555 -21.969 -25.531 1 95.38 182 ASP A N 1
ATOM 1427 C CA . ASP A 1 182 ? 6.25 -20.828 -26.391 1 95.38 182 ASP A CA 1
ATOM 1428 C C . ASP A 1 182 ? 5.453 -19.766 -25.641 1 95.38 182 ASP A C 1
ATOM 1430 O O . ASP A 1 182 ? 4.875 -18.875 -26.25 1 95.38 182 ASP A O 1
ATOM 1434 N N . PHE A 1 183 ? 5.418 -19.859 -24.312 1 97.56 183 PHE A N 1
ATOM 1435 C CA . PHE A 1 183 ? 4.75 -18.828 -23.516 1 97.56 183 PHE A CA 1
ATOM 1436 C C . PHE A 1 183 ? 5.582 -17.562 -23.469 1 97.56 183 PHE A C 1
ATOM 1438 O O . PHE A 1 183 ? 6.809 -17.609 -23.344 1 97.56 183 PHE A O 1
ATOM 1445 N N . TRP A 1 184 ? 4.926 -16.469 -23.594 1 98.06 184 TRP A N 1
ATOM 1446 C CA . TRP A 1 184 ? 5.609 -15.188 -23.469 1 98.06 184 TRP A CA 1
ATOM 1447 C C . TRP A 1 184 ? 6.062 -14.953 -22.031 1 98.06 184 TRP A C 1
ATOM 1449 O O . TRP A 1 184 ? 5.383 -15.359 -21.078 1 98.06 184 TRP A O 1
ATOM 1459 N N . SER A 1 185 ? 7.113 -14.266 -21.875 1 98.31 185 SER A N 1
ATOM 1460 C CA . SER A 1 185 ? 7.668 -13.883 -20.578 1 98.31 185 SER A CA 1
ATOM 1461 C C . SER A 1 185 ? 8.305 -12.5 -20.625 1 98.31 185 SER A C 1
ATOM 1463 O O . SER A 1 185 ? 8.844 -12.102 -21.672 1 98.31 185 SER A O 1
ATOM 1465 N N . GLY A 1 186 ? 8.242 -11.773 -19.547 1 98.56 186 GLY A N 1
ATOM 1466 C CA . GLY A 1 186 ? 8.766 -10.414 -19.438 1 98.56 186 GLY A CA 1
ATOM 1467 C C . GLY A 1 186 ? 8.25 -9.672 -18.219 1 98.56 186 GLY A C 1
ATOM 1468 O O . GLY A 1 186 ? 7.977 -10.273 -17.188 1 98.56 186 GLY A O 1
ATOM 1469 N N . VAL A 1 187 ? 8.297 -8.359 -18.359 1 98.81 187 VAL A N 1
ATOM 1470 C CA . VAL A 1 187 ? 7.859 -7.504 -17.266 1 98.81 187 VAL A CA 1
ATOM 1471 C C . VAL A 1 187 ? 6.906 -6.43 -17.781 1 98.81 187 VAL A C 1
ATOM 1473 O O . VAL A 1 187 ? 7.156 -5.832 -18.844 1 98.81 187 VAL A O 1
ATOM 1476 N N . ILE A 1 188 ? 5.777 -6.312 -17.125 1 98.81 188 ILE A N 1
ATOM 1477 C CA . ILE A 1 188 ? 4.957 -5.117 -17.312 1 98.81 188 ILE A CA 1
ATOM 1478 C C . ILE A 1 188 ? 5.383 -4.039 -16.312 1 98.81 188 ILE A C 1
ATOM 1480 O O . ILE A 1 188 ? 5.129 -4.16 -15.117 1 98.81 188 ILE A O 1
ATOM 1484 N N . PRO A 1 189 ? 6.07 -2.969 -16.766 1 98.56 189 PRO A N 1
ATOM 1485 C CA . PRO A 1 189 ? 6.465 -1.917 -15.828 1 98.56 189 PRO A CA 1
ATOM 1486 C C . PRO A 1 189 ? 5.273 -1.245 -15.156 1 98.56 189 PRO A C 1
ATOM 1488 O O . PRO A 1 189 ? 4.238 -1.033 -15.789 1 98.56 189 PRO A O 1
ATOM 1491 N N . VAL A 1 190 ? 5.375 -0.976 -13.898 1 98.25 190 VAL A N 1
ATOM 1492 C CA . VAL A 1 190 ? 4.379 -0.222 -13.148 1 98.25 190 VAL A CA 1
ATOM 1493 C C . VAL A 1 190 ? 5.008 1.047 -12.578 1 98.25 190 VAL A C 1
ATOM 1495 O O . VAL A 1 190 ? 6.07 0.993 -11.953 1 98.25 190 VAL A O 1
ATOM 1498 N N . THR A 1 191 ? 4.387 2.188 -12.82 1 96.44 191 THR A N 1
ATOM 1499 C CA . THR A 1 191 ? 4.902 3.461 -12.328 1 96.44 191 THR A CA 1
ATOM 1500 C C . THR A 1 191 ? 3.789 4.293 -11.703 1 96.44 191 THR A C 1
ATOM 1502 O O . THR A 1 191 ? 2.623 4.164 -12.086 1 96.44 191 THR A O 1
ATOM 1505 N N . THR A 1 192 ? 4.113 5.023 -10.695 1 96.56 192 THR A N 1
ATOM 1506 C CA . THR A 1 192 ? 3.238 6.062 -10.164 1 96.56 192 THR A CA 1
ATOM 1507 C C . THR A 1 192 ? 3.492 7.391 -10.875 1 96.56 192 THR A C 1
ATOM 1509 O O . THR A 1 192 ? 4.637 7.84 -10.969 1 96.56 192 THR A O 1
ATOM 1512 N N . GLN A 1 193 ? 2.451 7.988 -11.367 1 96.5 193 GLN A N 1
ATOM 1513 C CA . GLN A 1 193 ? 2.562 9.273 -12.047 1 96.5 193 GLN A CA 1
ATOM 1514 C C . GLN A 1 193 ? 1.846 10.375 -11.266 1 96.5 193 GLN A C 1
ATOM 1516 O O . GLN A 1 193 ? 0.758 10.156 -10.734 1 96.5 193 GLN A O 1
ATOM 1521 N N . TYR A 1 194 ? 2.486 11.453 -11.18 1 97.69 194 TYR A N 1
ATOM 1522 C CA . TYR A 1 194 ? 1.916 12.664 -10.602 1 97.69 194 TYR A CA 1
ATOM 1523 C C . TYR A 1 194 ? 1.532 13.664 -11.688 1 97.69 194 TYR A C 1
ATOM 1525 O O . TYR A 1 194 ? 2.393 14.148 -12.43 1 97.69 194 TYR A O 1
ATOM 1533 N N . GLY A 1 195 ? 0.259 13.938 -11.758 1 97.62 195 GLY A N 1
ATOM 1534 C CA . GLY A 1 195 ? -0.267 14.727 -12.859 1 97.62 195 GLY A CA 1
ATOM 1535 C C . GLY A 1 195 ? -0.15 16.219 -12.625 1 97.62 195 GLY A C 1
ATOM 1536 O O . GLY A 1 195 ? 0.373 16.656 -11.602 1 97.62 195 GLY A O 1
ATOM 1537 N N . THR A 1 196 ? -0.61 16.984 -13.672 1 97.75 196 THR A N 1
ATOM 1538 C CA . THR A 1 196 ? -0.677 18.438 -13.555 1 97.75 196 THR A CA 1
ATOM 1539 C C . THR A 1 196 ? -1.63 18.844 -12.43 1 97.75 196 THR A C 1
ATOM 1541 O O . THR A 1 196 ? -2.777 18.391 -12.391 1 97.75 196 THR A O 1
ATOM 1544 N N . PRO A 1 197 ? -1.157 19.656 -11.539 1 98.38 197 PRO A N 1
ATOM 1545 C CA . PRO A 1 197 ? -2.037 20.094 -10.453 1 98.38 197 PRO A CA 1
ATOM 1546 C C . PRO A 1 197 ? -3.324 20.734 -10.961 1 98.38 197 PRO A C 1
ATOM 1548 O O . PRO A 1 197 ? -3.293 21.516 -11.914 1 98.38 197 PRO A O 1
ATOM 1551 N N . GLU A 1 198 ? -4.406 20.359 -10.328 1 98.19 198 GLU A N 1
ATOM 1552 C CA . GLU A 1 198 ? -5.727 20.906 -10.633 1 98.19 198 GLU A CA 1
ATOM 1553 C C . GLU A 1 198 ? -6.176 21.906 -9.562 1 98.19 198 GLU A C 1
ATOM 1555 O O . GLU A 1 198 ? -6.406 21.531 -8.414 1 98.19 198 GLU A O 1
ATOM 1560 N N . ALA A 1 199 ? -6.355 23.125 -9.984 1 97.94 199 ALA A N 1
ATOM 1561 C CA . ALA A 1 199 ? -6.68 24.188 -9.039 1 97.94 199 ALA A CA 1
ATOM 1562 C C . ALA A 1 199 ? -8.047 23.969 -8.398 1 97.94 199 ALA A C 1
ATOM 15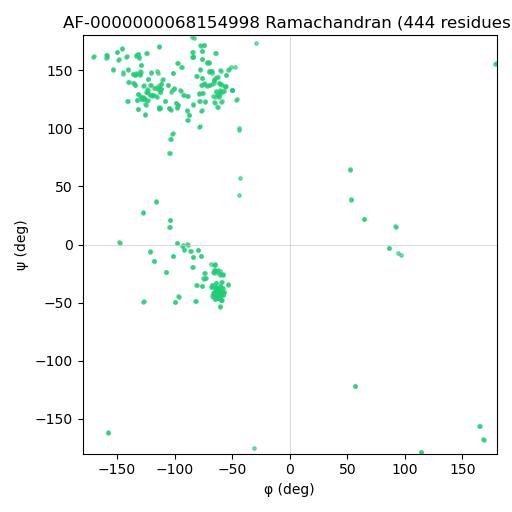64 O O . ALA A 1 199 ? -8.977 23.5 -9.062 1 97.94 199 ALA A O 1
ATOM 1565 N N . ASP A 1 200 ? -8.094 24.297 -7.133 1 97.81 200 ASP A N 1
ATOM 1566 C CA . ASP A 1 200 ? -9.383 24.359 -6.449 1 97.81 200 ASP A CA 1
ATOM 1567 C C . ASP A 1 200 ? -10.336 25.312 -7.152 1 97.81 200 ASP A C 1
ATOM 1569 O O . ASP A 1 200 ? -9.961 26.438 -7.492 1 97.81 200 ASP A O 1
ATOM 1573 N N . PRO A 1 201 ? -11.57 24.922 -7.32 1 95.44 201 PRO A N 1
ATOM 1574 C CA . PRO A 1 201 ? -12.523 25.797 -8 1 95.44 201 PRO A CA 1
ATOM 1575 C C . PRO A 1 201 ? -12.727 27.125 -7.277 1 95.44 201 PRO A C 1
ATOM 1577 O O . PRO A 1 201 ? -13.117 28.125 -7.898 1 95.44 201 PRO A O 1
ATOM 1580 N N . THR A 1 202 ? -12.445 27.172 -6.012 1 95.06 202 THR A N 1
ATOM 1581 C CA . THR A 1 202 ? -12.68 28.375 -5.223 1 95.06 202 THR A CA 1
ATOM 1582 C C . THR A 1 202 ? -11.438 29.25 -5.207 1 95.06 202 THR A C 1
ATOM 1584 O O . THR A 1 202 ? -11.438 30.328 -4.59 1 95.06 202 THR A O 1
ATOM 1587 N N . LEU A 1 203 ? -10.406 28.781 -5.781 1 95.94 203 LEU A N 1
ATOM 1588 C CA . LEU A 1 203 ? -9.164 29.547 -5.785 1 95.94 203 LEU A CA 1
ATOM 1589 C C . LEU A 1 203 ? -9.352 30.891 -6.488 1 95.94 203 LEU A C 1
ATOM 1591 O O . LEU A 1 203 ? -9.984 30.953 -7.543 1 95.94 203 LEU A O 1
ATOM 1595 N N . LYS A 1 204 ? -8.875 31.938 -5.871 1 92 204 LYS A N 1
ATOM 1596 C CA . LYS A 1 204 ? -8.859 33.25 -6.523 1 92 204 LYS A CA 1
ATOM 1597 C C . LYS A 1 204 ? -8.164 33.188 -7.879 1 92 204 LYS A C 1
ATOM 1599 O O . LYS A 1 204 ? -7.184 32.438 -8.047 1 92 204 LYS A O 1
ATOM 1604 N N . PRO A 1 205 ? -8.688 34.094 -8.688 1 88.75 205 PRO A N 1
ATOM 1605 C CA . PRO A 1 205 ? -8.055 34.125 -10.008 1 88.75 205 PRO A CA 1
ATOM 1606 C C . PRO A 1 205 ? -6.598 34.594 -9.945 1 88.75 205 PRO A C 1
ATOM 1608 O O . PRO A 1 205 ? -6.215 35.312 -9.023 1 88.75 205 PRO A O 1
ATOM 1611 N N . ASP A 1 206 ? -5.641 34.062 -10.641 1 90.88 206 ASP A N 1
ATOM 1612 C CA . ASP A 1 206 ? -4.273 34.531 -10.836 1 90.88 206 ASP A CA 1
ATOM 1613 C C . ASP A 1 206 ? -3.312 33.906 -9.844 1 90.88 206 ASP A C 1
ATOM 1615 O O . ASP A 1 206 ? -2.164 34.312 -9.719 1 90.88 206 ASP A O 1
ATOM 1619 N N . ILE A 1 207 ? -3.875 33.219 -8.938 1 95.19 207 ILE A N 1
ATOM 1620 C CA . ILE A 1 207 ? -2.961 32.469 -8.086 1 95.19 207 ILE A CA 1
ATOM 1621 C C . ILE A 1 207 ? -2.471 31.219 -8.828 1 95.19 207 ILE A C 1
ATOM 1623 O O . ILE A 1 207 ? -3.264 30.328 -9.164 1 95.19 207 ILE A O 1
ATOM 1627 N N . SER A 1 208 ? -1.263 31.203 -9.078 1 96 208 SER A N 1
ATOM 1628 C CA . SER A 1 208 ? -0.663 30.062 -9.758 1 96 208 SER A CA 1
ATOM 1629 C C . SER A 1 208 ? -0.031 29.094 -8.758 1 96 208 SER A C 1
ATOM 1631 O O . SER A 1 208 ? 0.348 29.484 -7.656 1 96 208 SER A O 1
ATOM 1633 N N . ALA A 1 209 ? 0.09 27.875 -9.18 1 97.38 209 ALA A N 1
ATOM 1634 C CA . ALA A 1 209 ? 0.748 26.891 -8.328 1 97.38 209 ALA A CA 1
ATOM 1635 C C . ALA A 1 209 ? 2.213 27.25 -8.102 1 97.38 209 ALA A C 1
ATOM 1637 O O . ALA A 1 209 ? 2.936 27.562 -9.055 1 97.38 209 ALA A O 1
ATOM 1638 N N . PRO A 1 210 ? 2.645 27.219 -6.902 1 97.44 210 PRO A N 1
ATOM 1639 C CA . PRO A 1 210 ? 4.074 27.422 -6.656 1 97.44 210 PRO A CA 1
ATOM 1640 C C . PRO A 1 210 ? 4.945 26.312 -7.246 1 97.44 210 PRO A C 1
ATOM 1642 O O . PRO A 1 210 ? 4.445 25.234 -7.555 1 97.44 210 PRO A O 1
ATOM 1645 N N . PRO A 1 211 ? 6.227 26.531 -7.355 1 96.69 211 PRO A N 1
ATOM 1646 C CA . PRO A 1 211 ? 7.113 25.578 -8.039 1 96.69 211 PRO A CA 1
ATOM 1647 C C . PRO A 1 211 ? 7.082 24.188 -7.422 1 96.69 211 PRO A C 1
ATOM 1649 O O . PRO A 1 211 ? 7.129 23.188 -8.141 1 96.69 211 PRO A O 1
ATOM 1652 N N . ASN A 1 212 ? 6.98 24.078 -6.109 1 96.31 212 ASN A N 1
ATOM 1653 C CA . ASN A 1 212 ? 7 22.797 -5.418 1 96.31 212 ASN A CA 1
ATOM 1654 C C . ASN A 1 212 ? 5.77 21.953 -5.762 1 96.31 212 ASN A C 1
ATOM 1656 O O . ASN A 1 212 ? 5.801 20.734 -5.652 1 96.31 212 ASN A O 1
ATOM 1660 N N . VAL A 1 213 ? 4.75 22.594 -6.152 1 98.19 213 VAL A N 1
ATOM 1661 C CA . VAL A 1 213 ? 3.521 21.922 -6.555 1 98.19 213 VAL A CA 1
ATOM 1662 C C . VAL A 1 213 ? 3.492 21.766 -8.078 1 98.19 213 VAL A C 1
ATOM 1664 O O . VAL A 1 213 ? 3.219 20.688 -8.586 1 98.19 213 VAL A O 1
ATOM 1667 N N . ALA A 1 214 ? 3.834 22.812 -8.828 1 97.25 214 ALA A N 1
ATOM 1668 C CA . ALA A 1 214 ? 3.77 22.844 -10.289 1 97.25 214 ALA A CA 1
ATOM 1669 C C . ALA A 1 214 ? 4.672 21.781 -10.898 1 97.25 214 ALA A C 1
ATOM 1671 O O . ALA A 1 214 ? 4.324 21.172 -11.914 1 97.25 214 ALA A O 1
ATOM 1672 N N . ALA A 1 215 ? 5.766 21.531 -10.297 1 95.19 215 ALA A N 1
ATOM 1673 C CA . ALA A 1 215 ? 6.738 20.547 -10.766 1 95.19 215 ALA A CA 1
ATOM 1674 C C . ALA A 1 215 ? 6.898 19.406 -9.758 1 95.19 215 ALA A C 1
ATOM 1676 O O . ALA A 1 215 ? 8.008 18.922 -9.539 1 95.19 215 ALA A O 1
ATOM 1677 N N . TYR A 1 216 ? 5.809 19.109 -9.219 1 97.25 216 TYR A N 1
ATOM 1678 C CA . TYR A 1 216 ? 5.859 18.094 -8.172 1 97.25 216 TYR A CA 1
ATOM 1679 C C . TYR A 1 216 ? 6.457 16.797 -8.703 1 97.25 216 TYR A C 1
ATOM 1681 O O . TYR A 1 216 ? 6.047 16.297 -9.75 1 97.25 216 TYR A O 1
ATOM 1689 N N . ARG A 1 217 ? 7.391 16.266 -7.945 1 93.62 217 ARG A N 1
ATOM 1690 C CA . ARG A 1 217 ? 8.008 14.977 -8.195 1 93.62 217 ARG A CA 1
ATOM 1691 C C . ARG A 1 217 ? 8.516 14.352 -6.895 1 93.62 217 ARG A C 1
ATOM 1693 O O . ARG A 1 217 ? 8.836 15.07 -5.941 1 93.62 217 ARG A O 1
ATOM 1700 N N . ARG A 1 218 ? 8.516 13.055 -6.887 1 94.12 218 ARG A N 1
ATOM 1701 C CA . ARG A 1 218 ? 9.133 12.352 -5.77 1 94.12 218 ARG A CA 1
ATOM 1702 C C . ARG A 1 218 ? 10.586 11.992 -6.082 1 94.12 218 ARG A C 1
ATOM 1704 O O . ARG A 1 218 ? 10.953 11.844 -7.246 1 94.12 218 ARG A O 1
ATOM 1711 N N . PRO A 1 219 ? 11.32 11.906 -4.996 1 87.44 219 PRO A N 1
ATOM 1712 C CA . PRO A 1 219 ? 12.688 11.438 -5.258 1 87.44 219 PRO A CA 1
ATOM 1713 C C . PRO A 1 219 ? 12.727 10.023 -5.84 1 87.44 219 PRO A C 1
ATOM 1715 O O . PRO A 1 219 ? 11.906 9.18 -5.477 1 87.44 219 PRO A O 1
ATOM 1718 N N . THR A 1 220 ? 13.414 9.844 -6.902 1 76.31 220 THR A N 1
ATOM 1719 C CA . THR A 1 220 ? 13.641 8.508 -7.449 1 76.31 220 THR A CA 1
ATOM 1720 C C . THR A 1 220 ? 15.039 8.016 -7.105 1 76.31 220 THR A C 1
ATOM 1722 O O . THR A 1 220 ? 15.984 8.805 -7.059 1 76.31 220 THR A O 1
ATOM 1725 N N . PRO A 1 221 ? 15.023 6.711 -6.613 1 61.09 221 PRO A N 1
ATOM 1726 C CA . PRO A 1 221 ? 16.375 6.234 -6.328 1 61.09 221 PRO A CA 1
ATOM 1727 C C . PRO A 1 221 ? 17.359 6.523 -7.461 1 61.09 221 PRO A C 1
ATOM 1729 O O . PRO A 1 221 ? 16.953 6.586 -8.625 1 61.09 221 PRO A O 1
ATOM 1732 N N . SER A 1 222 ? 18.5 7.242 -7.145 1 48.16 222 SER A N 1
ATOM 1733 C CA . SER A 1 222 ? 19.562 7.395 -8.133 1 48.16 222 SER A CA 1
ATOM 1734 C C . SER A 1 222 ? 19.844 6.086 -8.859 1 48.16 222 SER A C 1
ATOM 1736 O O . SER A 1 222 ? 20.312 5.121 -8.258 1 48.16 222 SER A O 1
ATOM 1738 N N . GLY A 1 223 ? 19.031 5.43 -9.484 1 37.75 223 GLY A N 1
ATOM 1739 C CA . GLY A 1 223 ? 19.438 4.273 -10.266 1 37.75 223 GLY A CA 1
ATOM 1740 C C . GLY A 1 223 ? 20.859 4.387 -10.797 1 37.75 223 GLY A C 1
ATOM 1741 O O . GLY A 1 223 ? 21.438 5.477 -10.797 1 37.75 223 GLY A O 1
ATOM 1742 N N . GLN A 1 224 ? 21.391 3.053 -11.523 1 26.92 224 GLN A N 1
ATOM 1743 C CA . GLN A 1 224 ? 22.391 2.572 -12.477 1 26.92 224 GLN A CA 1
ATOM 1744 C C . GLN A 1 224 ? 22.453 3.469 -13.703 1 26.92 224 GLN A C 1
ATOM 1746 O O . GLN A 1 224 ? 21.422 3.918 -14.211 1 26.92 224 GLN A O 1
ATOM 1751 N N . MET B 1 1 ? -32.562 -0.009 -6.699 1 39.91 1 MET B N 1
ATOM 1752 C CA . MET B 1 1 ? -32.562 -0.996 -5.621 1 39.91 1 MET B CA 1
ATOM 1753 C C . MET B 1 1 ? -31.281 -0.879 -4.777 1 39.91 1 MET B C 1
ATOM 1755 O O . MET B 1 1 ? -30.203 -0.637 -5.309 1 39.91 1 MET B O 1
ATOM 1759 N N . GLU B 1 2 ? -31.312 -0.318 -3.59 1 54.25 2 GLU B N 1
ATOM 1760 C CA . GLU B 1 2 ? -30.203 -0.024 -2.691 1 54.25 2 GLU B CA 1
ATOM 1761 C C . GLU B 1 2 ? -29.234 -1.196 -2.617 1 54.25 2 GLU B C 1
ATOM 1763 O O . GLU B 1 2 ? -29.641 -2.334 -2.371 1 54.25 2 GLU B O 1
ATOM 1768 N N . GLY B 1 3 ? -28.047 -1.21 -3.334 1 74.31 3 GLY B N 1
ATOM 1769 C CA . GLY B 1 3 ? -27.172 -2.361 -3.443 1 74.31 3 GLY B CA 1
ATOM 1770 C C . GLY B 1 3 ? -26.828 -2.98 -2.102 1 74.31 3 GLY B C 1
ATOM 1771 O O . GLY B 1 3 ? -27.188 -2.441 -1.053 1 74.31 3 GLY B O 1
ATOM 1772 N N . GLU B 1 4 ? -26.516 -4.297 -2.008 1 92 4 GLU B N 1
ATOM 1773 C CA . GLU B 1 4 ? -26.125 -5.004 -0.793 1 92 4 GLU B CA 1
ATOM 1774 C C . GLU B 1 4 ? -25.016 -4.266 -0.061 1 92 4 GLU B C 1
ATOM 1776 O O . GLU B 1 4 ? -24.141 -3.66 -0.693 1 92 4 GLU B O 1
ATOM 1781 N N . LYS B 1 5 ? -25.203 -4.125 1.249 1 95.81 5 LYS B N 1
ATOM 1782 C CA . LYS B 1 5 ? -24.203 -3.469 2.088 1 95.81 5 LYS B CA 1
ATOM 1783 C C . LYS B 1 5 ? -23.609 -4.441 3.105 1 95.81 5 LYS B C 1
ATOM 1785 O O . LYS B 1 5 ? -24.281 -5.383 3.533 1 95.81 5 LYS B O 1
ATOM 1790 N N . PHE B 1 6 ? -22.453 -4.262 3.453 1 97 6 PHE B N 1
ATOM 1791 C CA . PHE B 1 6 ? -21.875 -4.945 4.605 1 97 6 PHE B CA 1
ATOM 1792 C C . PHE B 1 6 ? -22.484 -4.426 5.902 1 97 6 PHE B C 1
ATOM 1794 O O . PHE B 1 6 ? -22.797 -3.236 6.012 1 97 6 PHE B O 1
ATOM 1801 N N . ASP B 1 7 ? -22.578 -5.277 6.867 1 94.69 7 ASP B N 1
ATOM 1802 C CA . ASP B 1 7 ? -23 -4.84 8.195 1 94.69 7 ASP B CA 1
ATOM 1803 C C . ASP B 1 7 ? -21.922 -3.99 8.859 1 94.69 7 ASP B C 1
ATOM 1805 O O . ASP B 1 7 ? -20.734 -4.301 8.766 1 94.69 7 ASP B O 1
ATOM 1809 N N . VAL B 1 8 ? -22.375 -2.969 9.461 1 95.25 8 VAL B N 1
ATOM 1810 C CA . VAL B 1 8 ? -21.453 -2.148 10.242 1 95.25 8 VAL B CA 1
ATOM 1811 C C . VAL B 1 8 ? -21.297 -2.75 11.633 1 95.25 8 VAL B C 1
ATOM 1813 O O . VAL B 1 8 ? -22.266 -2.953 12.352 1 95.25 8 VAL B O 1
ATOM 1816 N N . THR B 1 9 ? -20.141 -3.1 12.031 1 94.56 9 THR B N 1
ATOM 1817 C CA . THR B 1 9 ? -19.797 -3.664 13.336 1 94.56 9 THR B CA 1
ATOM 1818 C C . THR B 1 9 ? -18.922 -2.705 14.133 1 94.56 9 THR B C 1
ATOM 1820 O O . THR B 1 9 ? -18.406 -1.724 13.586 1 94.56 9 THR B O 1
ATOM 1823 N N . PRO B 1 10 ? -18.703 -2.975 15.391 1 91.62 10 PRO B N 1
ATOM 1824 C CA . PRO B 1 10 ? -17.781 -2.127 16.156 1 91.62 10 PRO B CA 1
ATOM 1825 C C . PRO B 1 10 ? -16.375 -2.068 15.539 1 91.62 10 PRO B C 1
ATOM 1827 O O . PRO B 1 10 ? -15.688 -1.056 15.664 1 91.62 10 PRO B O 1
ATOM 1830 N N . LEU B 1 11 ? -15.992 -3.064 14.82 1 90.25 11 LEU B N 1
ATOM 1831 C CA . LEU B 1 11 ? -14.664 -3.141 14.211 1 90.25 11 LEU B CA 1
ATOM 1832 C C . LEU B 1 11 ? -14.609 -2.326 12.922 1 90.25 11 LEU B C 1
ATOM 1834 O O . LEU B 1 11 ? -13.578 -1.742 12.594 1 90.25 11 LEU B O 1
ATOM 1838 N N . THR B 1 12 ? -15.703 -2.303 12.195 1 94 12 THR B N 1
ATOM 1839 C CA . THR B 1 12 ? -15.641 -1.75 10.852 1 94 12 THR B CA 1
ATOM 1840 C C . THR B 1 12 ? -16.203 -0.335 10.812 1 94 12 THR B C 1
ATOM 1842 O O . THR B 1 12 ? -16.094 0.361 9.805 1 94 12 THR B O 1
ATOM 1845 N N . LYS B 1 13 ? -16.797 0.065 11.859 1 93 13 LYS B N 1
ATOM 1846 C CA . LYS B 1 13 ? -17.359 1.417 11.875 1 93 13 LYS B CA 1
ATOM 1847 C C . LYS B 1 13 ? -16.25 2.461 11.719 1 93 13 LYS B C 1
ATOM 1849 O O . LYS B 1 13 ? -15.367 2.57 12.57 1 93 13 LYS B O 1
ATOM 1854 N N . VAL B 1 14 ? -16.344 3.203 10.672 1 89.81 14 VAL B N 1
ATOM 1855 C CA . VAL B 1 14 ? -15.406 4.301 10.461 1 89.81 14 VAL B CA 1
ATOM 1856 C C . VAL B 1 14 ? -15.727 5.445 11.422 1 89.81 14 VAL B C 1
ATOM 1858 O O . VAL B 1 14 ? -16.844 5.965 11.43 1 89.81 14 VAL B O 1
ATOM 1861 N N . LYS B 1 15 ? -14.758 5.812 12.188 1 85.25 15 LYS B N 1
ATOM 1862 C CA . LYS B 1 15 ? -14.992 6.812 13.227 1 85.25 15 LYS B CA 1
ATOM 1863 C C . LYS B 1 15 ? -14.516 8.188 12.781 1 85.25 15 LYS B C 1
ATOM 1865 O O . LYS B 1 15 ? -15.25 9.172 12.891 1 85.25 15 LYS B O 1
ATOM 1870 N N . ARG B 1 16 ? -13.289 8.25 12.281 1 82.25 16 ARG B N 1
ATOM 1871 C CA . ARG B 1 16 ? -12.766 9.523 11.797 1 82.25 16 ARG B CA 1
ATOM 1872 C C . ARG B 1 16 ? -13.32 9.852 10.414 1 82.25 16 ARG B C 1
ATOM 1874 O O . ARG B 1 16 ? -13.141 9.078 9.469 1 82.25 16 ARG B O 1
ATOM 1881 N N . LEU B 1 17 ? -13.953 10.984 10.234 1 89.19 17 LEU B N 1
ATOM 1882 C CA . LEU B 1 17 ? -14.562 11.445 8.992 1 89.19 17 LEU B CA 1
ATOM 1883 C C . LEU B 1 17 ? -15.5 10.383 8.43 1 89.19 17 LEU B C 1
ATOM 1885 O O . LEU B 1 17 ? -15.305 9.898 7.312 1 89.19 17 LEU B O 1
ATOM 1889 N N . PRO B 1 18 ? -16.625 10.047 9.125 1 88.38 18 PRO B N 1
ATOM 1890 C CA . PRO B 1 18 ? -17.516 8.953 8.773 1 88.38 18 PRO B CA 1
ATOM 1891 C C . PRO B 1 18 ? -18.219 9.18 7.434 1 88.38 18 PRO B C 1
ATOM 1893 O O . PRO B 1 18 ? -18.703 8.219 6.812 1 88.38 18 PRO B O 1
ATOM 1896 N N . LYS B 1 19 ? -18.234 10.367 6.992 1 91.44 19 LYS B N 1
ATOM 1897 C CA . LYS B 1 19 ? -18.859 10.656 5.707 1 91.44 19 LYS B CA 1
ATOM 1898 C C . LYS B 1 19 ? -18.094 10 4.562 1 91.44 19 LYS B C 1
ATOM 1900 O O . LYS B 1 19 ? -18.625 9.852 3.457 1 91.44 19 LYS B O 1
ATOM 1905 N N . ARG B 1 20 ? -16.844 9.594 4.789 1 93.88 20 ARG B N 1
ATOM 1906 C CA . ARG B 1 20 ? -16.016 8.945 3.773 1 93.88 20 ARG B CA 1
ATOM 1907 C C . ARG B 1 20 ? -16.219 7.434 3.783 1 93.88 20 ARG B C 1
ATOM 1909 O O . ARG B 1 20 ? -15.664 6.723 2.941 1 93.88 20 ARG B O 1
ATOM 1916 N N . ALA B 1 21 ? -17.078 6.934 4.68 1 96 21 ALA B N 1
ATOM 1917 C CA . ALA B 1 21 ? -17.281 5.492 4.816 1 96 21 ALA B CA 1
ATOM 1918 C C . ALA B 1 21 ? -18.141 4.949 3.684 1 96 21 ALA B C 1
ATOM 1920 O O . ALA B 1 21 ? -19.125 5.566 3.299 1 96 21 ALA B O 1
ATOM 1921 N N . VAL B 1 22 ? -17.75 3.85 3.17 1 94.94 22 VAL B N 1
ATOM 1922 C CA . VAL B 1 22 ? -18.5 3.111 2.156 1 94.94 22 VAL B CA 1
ATOM 1923 C C . VAL B 1 22 ? -18.688 1.663 2.6 1 94.94 22 VAL B C 1
ATOM 1925 O O . VAL B 1 22 ? -17.703 0.96 2.869 1 94.94 22 VAL B O 1
ATOM 1928 N N . TYR B 1 23 ? -19.922 1.233 2.598 1 96.06 23 TYR B N 1
ATOM 1929 C CA . TYR B 1 23 ? -20.234 -0.14 2.982 1 96.06 23 TYR B CA 1
ATOM 1930 C C . TYR B 1 23 ? -20.953 -0.875 1.858 1 96.06 23 TYR B C 1
ATOM 1932 O O . TYR B 1 23 ? -21.203 -2.076 1.959 1 96.06 23 TYR B O 1
ATOM 1940 N N . ASP B 1 24 ? -21.266 -0.11 0.835 1 96.44 24 ASP B N 1
ATOM 1941 C CA . ASP B 1 24 ? -21.891 -0.712 -0.338 1 96.44 24 ASP B CA 1
ATOM 1942 C C . ASP B 1 24 ? -21 -1.789 -0.947 1 96.44 24 ASP B C 1
ATOM 1944 O O . ASP B 1 24 ? -19.844 -1.517 -1.317 1 96.44 24 ASP B O 1
ATOM 1948 N N . LYS B 1 25 ? -21.484 -2.979 -1.076 1 97.38 25 LYS B N 1
ATOM 1949 C CA . LYS B 1 25 ? -20.672 -4.113 -1.512 1 97.38 25 LYS B CA 1
ATOM 1950 C C . LYS B 1 25 ? -20.109 -3.881 -2.91 1 97.38 25 LYS B C 1
ATOM 1952 O O . LYS B 1 25 ? -18.938 -4.172 -3.168 1 97.38 25 LYS B O 1
ATOM 1957 N N . GLU B 1 26 ? -20.891 -3.406 -3.797 1 96.38 26 GLU B N 1
ATOM 1958 C CA . GLU B 1 26 ? -20.422 -3.191 -5.164 1 96.38 26 GLU B CA 1
ATOM 1959 C C . GLU B 1 26 ? -19.25 -2.211 -5.203 1 96.38 26 GLU B C 1
ATOM 1961 O O . GLU B 1 26 ? -18.297 -2.408 -5.953 1 96.38 26 GLU B O 1
ATOM 1966 N N . GLN B 1 27 ? -19.297 -1.157 -4.461 1 96.44 27 GLN B N 1
ATOM 1967 C CA . GLN B 1 27 ? -18.219 -0.176 -4.402 1 96.44 27 GLN B CA 1
ATOM 1968 C C . GLN B 1 27 ? -16.969 -0.776 -3.779 1 96.44 27 GLN B C 1
ATOM 1970 O O . GLN B 1 27 ? -15.852 -0.546 -4.262 1 96.44 27 GLN B O 1
ATOM 1975 N N . VAL B 1 28 ? -17.203 -1.555 -2.703 1 97.94 28 VAL B N 1
ATOM 1976 C CA . VAL B 1 28 ? -16.078 -2.223 -2.057 1 97.94 28 VAL B CA 1
ATOM 1977 C C . VAL B 1 28 ? -15.422 -3.193 -3.033 1 97.94 28 VAL B C 1
ATOM 1979 O O . VAL B 1 28 ? -14.203 -3.201 -3.184 1 97.94 28 VAL B O 1
ATOM 1982 N N . TYR B 1 29 ? -16.203 -3.943 -3.74 1 97.88 29 TYR B N 1
ATOM 1983 C CA . TYR B 1 29 ? -15.688 -4.922 -4.688 1 97.88 29 TYR B CA 1
ATOM 1984 C C . TYR B 1 29 ? -14.953 -4.23 -5.832 1 97.88 29 TYR B C 1
ATOM 1986 O O . TYR B 1 29 ? -13.93 -4.73 -6.312 1 97.88 29 TYR B O 1
ATOM 1994 N N . ALA B 1 30 ? -15.438 -3.096 -6.266 1 97.56 30 ALA B N 1
ATOM 1995 C CA . ALA B 1 30 ? -14.773 -2.363 -7.34 1 97.56 30 ALA B CA 1
ATOM 1996 C C . ALA B 1 30 ? -13.359 -1.948 -6.926 1 97.56 30 ALA B C 1
ATOM 1998 O O . ALA B 1 30 ? -12.43 -2.016 -7.727 1 97.56 30 ALA B O 1
ATOM 1999 N N . ILE B 1 31 ? -13.188 -1.518 -5.672 1 98.25 31 ILE B N 1
ATOM 2000 C CA . ILE B 1 31 ? -11.875 -1.15 -5.16 1 98.25 31 ILE B CA 1
ATOM 2001 C C . ILE B 1 31 ? -10.977 -2.383 -5.117 1 98.25 31 ILE B C 1
ATOM 2003 O O . ILE B 1 31 ? -9.836 -2.344 -5.59 1 98.25 31 ILE B O 1
ATOM 2007 N N . LEU B 1 32 ? -11.516 -3.471 -4.594 1 98.56 32 LEU B N 1
ATOM 2008 C CA . LEU B 1 32 ? -10.75 -4.707 -4.484 1 98.56 32 LEU B CA 1
ATOM 2009 C C . LEU B 1 32 ? -10.375 -5.234 -5.863 1 98.56 32 LEU B C 1
ATOM 2011 O O . LEU B 1 32 ? -9.273 -5.758 -6.055 1 98.56 32 LEU B O 1
ATOM 2015 N N . ASP B 1 33 ? -11.258 -5.102 -6.809 1 98 33 ASP B N 1
ATOM 2016 C CA . ASP B 1 33 ? -11.016 -5.648 -8.141 1 98 33 ASP B CA 1
ATOM 2017 C C . ASP B 1 33 ? -9.977 -4.82 -8.891 1 98 33 ASP B C 1
ATOM 2019 O O . ASP B 1 33 ? -9.273 -5.34 -9.758 1 98 33 ASP B O 1
ATOM 2023 N N . GLU B 1 34 ? -9.891 -3.588 -8.594 1 97.81 34 GLU B N 1
ATOM 2024 C CA . GLU B 1 34 ? -8.883 -2.738 -9.219 1 97.81 34 GLU B CA 1
ATOM 2025 C C . GLU B 1 34 ? -7.504 -2.996 -8.617 1 97.81 34 GLU B C 1
ATOM 2027 O O . GLU B 1 34 ? -6.492 -2.951 -9.32 1 97.81 34 GLU B O 1
ATOM 2032 N N . ALA B 1 35 ? -7.469 -3.264 -7.371 1 97.94 35 ALA B N 1
ATOM 2033 C CA . ALA B 1 35 ? -6.207 -3.51 -6.676 1 97.94 35 ALA B CA 1
ATOM 2034 C C . ALA B 1 35 ? -5.773 -4.965 -6.824 1 97.94 35 ALA B C 1
ATOM 2036 O O . ALA B 1 35 ? -6.578 -5.824 -7.191 1 97.94 35 ALA B O 1
ATOM 2037 N N . PHE B 1 36 ? -4.465 -5.234 -6.57 1 97.69 36 PHE B N 1
ATOM 2038 C CA . PHE B 1 36 ? -4.008 -6.621 -6.562 1 97.69 36 PHE B CA 1
ATOM 2039 C C . PHE B 1 36 ? -2.877 -6.809 -5.559 1 97.69 36 PHE B C 1
ATOM 2041 O O . PHE B 1 36 ? -2.254 -7.871 -5.512 1 97.69 36 PHE B O 1
ATOM 2048 N N . VAL B 1 37 ? -2.5 -5.742 -4.832 1 98.56 37 VAL B N 1
ATOM 2049 C CA . VAL B 1 37 ? -1.61 -5.797 -3.678 1 98.56 37 VAL B CA 1
ATOM 2050 C C . VAL B 1 37 ? -2.375 -5.395 -2.418 1 98.56 37 VAL B C 1
ATOM 2052 O O . VAL B 1 37 ? -3.154 -4.441 -2.436 1 98.56 37 VAL B O 1
ATOM 2055 N N . CYS B 1 38 ? -2.213 -6.133 -1.386 1 98.88 38 CYS B N 1
ATOM 2056 C CA . CYS B 1 38 ? -2.785 -5.824 -0.079 1 98.88 38 CYS B CA 1
ATOM 2057 C C . CYS B 1 38 ? -1.738 -5.961 1.02 1 98.88 38 CYS B C 1
ATOM 2059 O O . CYS B 1 38 ? -0.617 -6.402 0.763 1 98.88 38 CYS B O 1
ATOM 2061 N N . HIS B 1 39 ? -1.985 -5.441 2.143 1 98.94 39 HIS B N 1
ATOM 2062 C CA . HIS B 1 39 ? -1.148 -5.562 3.33 1 98.94 39 HIS B CA 1
ATOM 2063 C C . HIS B 1 39 ? -1.848 -6.379 4.414 1 98.94 39 HIS B C 1
ATOM 2065 O O . HIS B 1 39 ? -2.887 -5.965 4.934 1 98.94 39 HIS B O 1
ATOM 2071 N N . VAL B 1 40 ? -1.265 -7.484 4.746 1 98.88 40 VAL B N 1
ATOM 2072 C CA . VAL B 1 40 ? -1.84 -8.43 5.699 1 98.88 40 VAL B CA 1
ATOM 2073 C C . VAL B 1 40 ? -1.233 -8.203 7.082 1 98.88 40 VAL B C 1
ATOM 2075 O O . VAL B 1 40 ? -0.017 -8.305 7.258 1 98.88 40 VAL B O 1
ATOM 2078 N N . GLY B 1 41 ? -2.096 -7.891 8.016 1 98.69 41 GLY B N 1
ATOM 2079 C CA . GLY B 1 41 ? -1.702 -7.766 9.406 1 98.69 41 GLY B CA 1
ATOM 2080 C C . GLY B 1 41 ? -2.053 -8.984 10.234 1 98.69 41 GLY B C 1
ATOM 2081 O O . GLY B 1 41 ? -3.154 -9.523 10.117 1 98.69 41 GLY B O 1
ATOM 2082 N N . PHE B 1 42 ? -1.157 -9.438 11.023 1 98.12 42 PHE B N 1
ATOM 2083 C CA . PHE B 1 42 ? -1.336 -10.523 11.977 1 98.12 42 PHE B CA 1
ATOM 2084 C C . PHE B 1 42 ? -0.426 -10.344 13.188 1 98.12 42 PHE B C 1
ATOM 2086 O O . PHE B 1 42 ? 0.432 -9.453 13.195 1 98.12 42 PHE B O 1
ATOM 2093 N N . SER B 1 43 ? -0.691 -11.086 14.25 1 96.5 43 SER B N 1
ATOM 2094 C CA . SER B 1 43 ? 0.087 -10.953 15.477 1 96.5 43 SER B CA 1
ATOM 2095 C C . SER B 1 43 ? 0.644 -12.297 15.93 1 96.5 43 SER B C 1
ATOM 2097 O O . SER B 1 43 ? -0.085 -13.289 15.984 1 96.5 43 SER B O 1
ATOM 2099 N N . VAL B 1 44 ? 1.916 -12.32 16.125 1 93.62 44 VAL B N 1
ATOM 2100 C CA . VAL B 1 44 ? 2.568 -13.492 16.703 1 93.62 44 VAL B CA 1
ATOM 2101 C C . VAL B 1 44 ? 3.133 -13.141 18.078 1 93.62 44 VAL B C 1
ATOM 2103 O O . VAL B 1 44 ? 3.998 -12.266 18.188 1 93.62 44 VAL B O 1
ATOM 2106 N N . ASP B 1 45 ? 2.646 -13.781 19.109 1 89.38 45 ASP B N 1
ATOM 2107 C CA . ASP B 1 45 ? 3.088 -13.539 20.484 1 89.38 45 ASP B CA 1
ATOM 2108 C C . ASP B 1 45 ? 2.996 -12.055 20.828 1 89.38 45 ASP B C 1
ATOM 2110 O O . ASP B 1 45 ? 3.936 -11.484 21.391 1 89.38 45 ASP B O 1
ATOM 2114 N N . GLY B 1 46 ? 1.992 -11.422 20.391 1 89.25 46 GLY B N 1
ATOM 2115 C CA . GLY B 1 46 ? 1.727 -10.039 20.734 1 89.25 46 GLY B CA 1
ATOM 2116 C C . GLY B 1 46 ? 2.441 -9.047 19.828 1 89.25 46 GLY B C 1
ATOM 2117 O O . GLY B 1 46 ? 2.268 -7.836 19.969 1 89.25 46 GLY B O 1
ATOM 2118 N N . ARG B 1 47 ? 3.197 -9.523 18.953 1 94.31 47 ARG B N 1
ATOM 2119 C CA . ARG B 1 47 ? 3.947 -8.664 18.031 1 94.31 47 ARG B CA 1
ATOM 2120 C C . ARG B 1 47 ? 3.246 -8.562 16.688 1 94.31 47 ARG B C 1
ATOM 2122 O O . ARG B 1 47 ? 3.014 -9.57 16.016 1 94.31 47 ARG B O 1
ATOM 2129 N N . PRO B 1 48 ? 2.924 -7.348 16.312 1 97.94 48 PRO B N 1
ATOM 2130 C CA . PRO B 1 48 ? 2.246 -7.191 15.023 1 97.94 48 PRO B CA 1
ATOM 2131 C C . PRO B 1 48 ? 3.195 -7.34 13.836 1 97.94 48 PRO B C 1
ATOM 2133 O O . PRO B 1 48 ? 4.355 -6.934 13.914 1 97.94 48 PRO B O 1
ATOM 2136 N N . PHE B 1 49 ? 2.746 -7.914 12.812 1 97.94 49 PHE B N 1
ATOM 2137 C CA . PHE B 1 49 ? 3.371 -7.992 11.5 1 97.94 49 PHE B CA 1
ATOM 2138 C C . PHE B 1 49 ? 2.447 -7.426 10.422 1 97.94 49 PHE B C 1
ATOM 2140 O O . PHE B 1 49 ? 1.228 -7.574 10.508 1 97.94 49 PHE B O 1
ATOM 2147 N N . VAL B 1 50 ? 2.951 -6.766 9.484 1 98.75 50 VAL B N 1
ATOM 2148 C CA . VAL B 1 50 ? 2.254 -6.332 8.273 1 98.75 50 VAL B CA 1
ATOM 2149 C C . VAL B 1 50 ? 3.094 -6.672 7.047 1 98.75 50 VAL B C 1
ATOM 2151 O O . VAL B 1 50 ? 4.184 -6.125 6.863 1 98.75 50 VAL B O 1
ATOM 2154 N N . LEU B 1 51 ? 2.602 -7.508 6.215 1 98.44 51 LEU B N 1
ATOM 2155 C CA . LEU B 1 51 ? 3.354 -7.914 5.031 1 98.44 51 LEU B CA 1
ATOM 2156 C C . LEU B 1 51 ? 2.525 -7.719 3.768 1 98.44 51 LEU B C 1
ATOM 2158 O O . LEU B 1 51 ? 1.325 -7.996 3.756 1 98.44 51 LEU B O 1
ATOM 2162 N N . PRO B 1 52 ? 3.148 -7.203 2.73 1 98.44 52 PRO B N 1
ATOM 2163 C CA . PRO B 1 52 ? 2.441 -7.055 1.457 1 98.44 52 PRO B CA 1
ATOM 2164 C C . PRO B 1 52 ? 2.404 -8.352 0.649 1 98.44 52 PRO B C 1
ATOM 2166 O O . PRO B 1 52 ? 3.354 -9.133 0.693 1 98.44 52 PRO B O 1
ATOM 2169 N N . THR B 1 53 ? 1.373 -8.594 -0.048 1 98 53 THR B N 1
ATOM 2170 C CA . THR B 1 53 ? 1.253 -9.734 -0.952 1 98 53 THR B CA 1
ATOM 2171 C C . THR B 1 53 ? 0.157 -9.492 -1.986 1 98 53 THR B C 1
ATOM 2173 O O . THR B 1 53 ? -0.651 -8.57 -1.836 1 98 53 THR B O 1
ATOM 2176 N N . GLY B 1 54 ? 0.165 -10.25 -3.033 1 98.25 54 GLY B N 1
ATOM 2177 C CA . GLY B 1 54 ? -0.944 -10.242 -3.973 1 98.25 54 GLY B CA 1
ATOM 2178 C C . GLY B 1 54 ? -2.158 -11 -3.467 1 98.25 54 GLY B C 1
ATOM 2179 O O . GLY B 1 54 ? -2.043 -11.844 -2.574 1 98.25 54 GLY B O 1
ATOM 2180 N N . PHE B 1 55 ? -3.281 -10.656 -4.086 1 98.81 55 PHE B N 1
ATOM 2181 C CA . PHE B 1 55 ? -4.512 -11.359 -3.742 1 98.81 55 PHE B CA 1
ATOM 2182 C C . PHE B 1 55 ? -5.414 -11.508 -4.961 1 98.81 55 PHE B C 1
ATOM 2184 O O . PHE B 1 55 ? -5.137 -10.93 -6.016 1 98.81 55 PHE B O 1
ATOM 2191 N N . GLY B 1 56 ? -6.445 -12.328 -4.844 1 98.62 56 GLY B N 1
ATOM 2192 C CA . GLY B 1 56 ? -7.559 -12.422 -5.773 1 98.62 56 GLY B CA 1
ATOM 2193 C C . GLY B 1 56 ? -8.914 -12.375 -5.09 1 98.62 56 GLY B C 1
ATOM 2194 O O . GLY B 1 56 ? -9.008 -12.547 -3.875 1 98.62 56 GLY B O 1
ATOM 2195 N N . ARG B 1 57 ? -9.852 -12.078 -5.898 1 98.56 57 ARG B N 1
ATOM 2196 C CA . ARG B 1 57 ? -11.211 -12.086 -5.375 1 98.56 57 ARG B CA 1
ATOM 2197 C C . ARG B 1 57 ? -12.164 -12.766 -6.355 1 98.56 57 ARG B C 1
ATOM 2199 O O . ARG B 1 57 ? -12.078 -12.555 -7.566 1 98.56 57 ARG B O 1
ATOM 2206 N N . ARG B 1 58 ? -13.016 -13.516 -5.82 1 97.88 58 ARG B N 1
ATOM 2207 C CA . ARG B 1 58 ? -14.188 -14.016 -6.531 1 97.88 58 ARG B CA 1
ATOM 2208 C C . ARG B 1 58 ? -15.414 -14.031 -5.625 1 97.88 58 ARG B C 1
ATOM 2210 O O . ARG B 1 58 ? -15.398 -14.641 -4.559 1 97.88 58 ARG B O 1
ATOM 2217 N N . GLY B 1 59 ? -16.438 -13.32 -6.117 1 96.75 59 GLY B N 1
ATOM 2218 C CA . GLY B 1 59 ? -17.594 -13.18 -5.25 1 96.75 59 GLY B CA 1
ATOM 2219 C C . GLY B 1 59 ? -17.266 -12.562 -3.904 1 96.75 59 GLY B C 1
ATOM 2220 O O . GLY B 1 59 ? -16.656 -11.492 -3.842 1 96.75 59 GLY B O 1
ATOM 2221 N N . GLU B 1 60 ? -17.578 -13.297 -2.822 1 97.69 60 GLU B N 1
ATOM 2222 C CA . GLU B 1 60 ? -17.391 -12.758 -1.476 1 97.69 60 GLU B CA 1
ATOM 2223 C C . GLU B 1 60 ? -16.156 -13.352 -0.807 1 97.69 60 GLU B C 1
ATOM 2225 O O . GLU B 1 60 ? -16.062 -13.383 0.422 1 97.69 60 GLU B O 1
ATOM 2230 N N . TRP B 1 61 ? -15.289 -13.844 -1.632 1 98.62 61 TRP B N 1
ATOM 2231 C CA . TRP B 1 61 ? -14.094 -14.484 -1.08 1 98.62 61 TRP B CA 1
ATOM 2232 C C . TRP B 1 61 ? -12.828 -13.789 -1.576 1 98.62 61 TRP B C 1
ATOM 2234 O O . TRP B 1 61 ? -12.734 -13.43 -2.752 1 98.62 61 TRP B O 1
ATOM 2244 N N . LEU B 1 62 ? -11.961 -13.617 -0.673 1 98.88 62 LEU B N 1
ATOM 2245 C CA . LEU B 1 62 ? -10.602 -13.172 -0.982 1 98.88 62 LEU B CA 1
ATOM 2246 C C . LEU B 1 62 ? -9.609 -14.32 -0.856 1 98.88 62 LEU B C 1
ATOM 2248 O O . LEU B 1 62 ? -9.672 -15.102 0.097 1 98.88 62 LEU B O 1
ATOM 2252 N N . TYR B 1 63 ? -8.695 -14.43 -1.784 1 98.88 63 TYR B N 1
ATOM 2253 C CA . TYR B 1 63 ? -7.719 -15.516 -1.819 1 98.88 63 TYR B CA 1
ATOM 2254 C C . TYR B 1 63 ? -6.301 -14.969 -1.679 1 98.88 63 TYR B C 1
ATOM 2256 O O . TYR B 1 63 ? -5.953 -13.953 -2.291 1 98.88 63 TYR B O 1
ATOM 2264 N N . LEU B 1 64 ? -5.512 -15.602 -0.853 1 98.69 64 LEU B N 1
ATOM 2265 C CA . LEU B 1 64 ? -4.09 -15.32 -0.672 1 98.69 64 LEU B CA 1
ATOM 2266 C C . LEU B 1 64 ? -3.26 -16.578 -0.887 1 98.69 64 LEU B C 1
ATOM 2268 O O . LEU B 1 64 ? -3.797 -17.688 -0.888 1 98.69 64 LEU B O 1
ATOM 2272 N N . HIS B 1 65 ? -1.974 -16.312 -1.051 1 97.88 65 HIS B N 1
ATOM 2273 C CA . HIS B 1 65 ? -1.07 -17.438 -1.26 1 97.88 65 HIS B CA 1
ATOM 2274 C C . HIS B 1 65 ? 0.259 -17.219 -0.544 1 97.88 65 HIS B C 1
ATOM 2276 O O . HIS 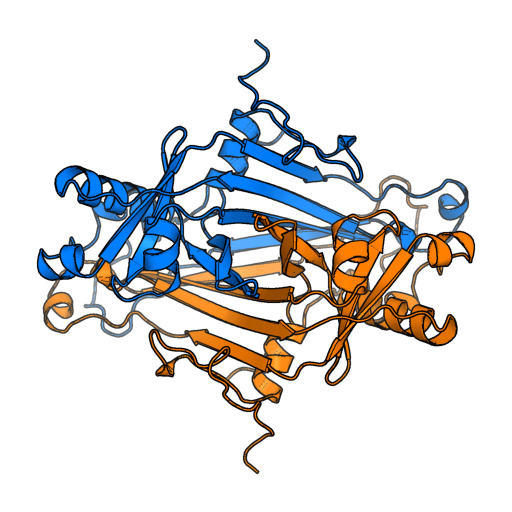B 1 65 ? 0.585 -16.094 -0.166 1 97.88 65 HIS B O 1
ATOM 2282 N N . GLY B 1 66 ? 0.969 -18.25 -0.348 1 96.38 66 GLY B N 1
ATOM 2283 C CA . GLY B 1 66 ? 2.338 -18.219 0.141 1 96.38 66 GLY B CA 1
ATOM 2284 C C . GLY B 1 66 ? 3.029 -19.562 0.062 1 96.38 66 GLY B C 1
ATOM 2285 O O . GLY B 1 66 ? 2.379 -20.594 -0.144 1 96.38 66 GLY B O 1
ATOM 2286 N N . LYS B 1 67 ? 4.363 -19.359 0.147 1 95.19 67 LYS B N 1
ATOM 2287 C CA . LYS B 1 67 ? 5.098 -20.625 0.301 1 95.19 67 LYS B CA 1
ATOM 2288 C C . LYS B 1 67 ? 4.586 -21.406 1.5 1 95.19 67 LYS B C 1
ATOM 2290 O O . LYS B 1 67 ? 4.301 -20.844 2.553 1 95.19 67 LYS B O 1
ATOM 2295 N N . SER B 1 68 ? 4.613 -22.688 1.333 1 92.81 68 SER B N 1
ATOM 2296 C CA . SER B 1 68 ? 4.07 -23.547 2.379 1 92.81 68 SER B CA 1
ATOM 2297 C C . SER B 1 68 ? 4.855 -23.406 3.678 1 92.81 68 SER B C 1
ATOM 2299 O O . SER B 1 68 ? 4.32 -23.641 4.762 1 92.81 68 SER B O 1
ATOM 2301 N N . SER B 1 69 ? 6.086 -22.969 3.561 1 91.81 69 SER B N 1
ATOM 2302 C CA . SER B 1 69 ? 6.914 -22.797 4.75 1 91.81 69 SER B CA 1
ATOM 2303 C C . SER B 1 69 ? 6.828 -21.375 5.285 1 91.81 69 SER B C 1
ATOM 2305 O O . SER B 1 69 ? 7.441 -21.047 6.305 1 91.81 69 SER B O 1
ATOM 2307 N N . SER B 1 70 ? 6.07 -20.562 4.605 1 93.25 70 SER B N 1
ATOM 2308 C CA . SER B 1 70 ? 5.926 -19.172 5.012 1 93.25 70 SER B CA 1
ATOM 2309 C C . SER B 1 70 ? 5.344 -19.062 6.414 1 93.25 70 SER B C 1
ATOM 2311 O O . SER B 1 70 ? 4.305 -19.656 6.711 1 93.25 70 SER B O 1
ATOM 2313 N N . HIS B 1 71 ? 5.934 -18.297 7.223 1 90.81 71 HIS B N 1
ATOM 2314 C CA . HIS B 1 71 ? 5.438 -18.062 8.578 1 90.81 71 HIS B CA 1
ATOM 2315 C C . HIS B 1 71 ? 4.074 -17.375 8.547 1 90.81 71 HIS B C 1
ATOM 2317 O O . HIS B 1 71 ? 3.166 -17.766 9.289 1 90.81 71 HIS B O 1
ATOM 2323 N N . MET B 1 72 ? 3.902 -16.422 7.695 1 94.31 72 MET B N 1
ATOM 2324 C CA . MET B 1 72 ? 2.625 -15.734 7.578 1 94.31 72 MET B CA 1
ATOM 2325 C C . MET B 1 72 ? 1.51 -16.688 7.184 1 94.31 72 MET B C 1
ATOM 2327 O O . MET B 1 72 ? 0.498 -16.797 7.879 1 94.31 72 MET B O 1
ATOM 2331 N N . ILE B 1 73 ? 1.735 -17.422 6.102 1 97.12 73 ILE B N 1
ATOM 2332 C CA . ILE B 1 73 ? 0.664 -18.219 5.523 1 97.12 73 ILE B CA 1
ATOM 2333 C C . ILE B 1 73 ? 0.301 -19.359 6.477 1 97.12 73 ILE B C 1
ATOM 2335 O O . ILE B 1 73 ? -0.874 -19.703 6.625 1 97.12 73 ILE B O 1
ATOM 2339 N N . LYS B 1 74 ? 1.306 -19.922 7.164 1 95.81 74 LYS B N 1
ATOM 2340 C CA . LYS B 1 74 ? 1.04 -20.953 8.164 1 95.81 74 LYS B CA 1
ATOM 2341 C C . LYS B 1 74 ? 0.211 -20.391 9.32 1 95.81 74 LYS B C 1
ATOM 2343 O O . LYS B 1 74 ? -0.746 -21.031 9.766 1 95.81 74 LYS B O 1
ATOM 2348 N N . HIS B 1 75 ? 0.619 -19.234 9.742 1 96 75 HIS B N 1
ATOM 2349 C CA . HIS B 1 75 ? -0.071 -18.609 10.867 1 96 75 HIS B CA 1
ATOM 2350 C C . HIS B 1 75 ? -1.529 -18.312 10.523 1 96 75 HIS B C 1
ATOM 2352 O O . HIS B 1 75 ? -2.43 -18.641 11.297 1 96 75 HIS B O 1
ATOM 2358 N N . ILE B 1 76 ? -1.734 -17.75 9.375 1 95.94 76 ILE B N 1
ATOM 2359 C CA . ILE B 1 76 ? -3.084 -17.312 9.023 1 95.94 76 ILE B CA 1
ATOM 2360 C C . ILE B 1 76 ? -3.945 -18.516 8.68 1 95.94 76 ILE B C 1
ATOM 2362 O O . ILE B 1 76 ? -5.145 -18.547 8.961 1 95.94 76 ILE B O 1
ATOM 2366 N N . ALA B 1 77 ? -3.336 -19.547 8.172 1 97.25 77 ALA B N 1
ATOM 2367 C CA . ALA B 1 77 ? -4.047 -20.781 7.84 1 97.25 77 ALA B CA 1
ATOM 2368 C C . ALA B 1 77 ? -4.582 -21.453 9.094 1 97.25 77 ALA B C 1
ATOM 2370 O O . ALA B 1 77 ? -5.504 -22.266 9.023 1 97.25 77 ALA B O 1
ATOM 2371 N N . GLN B 1 78 ? -4.008 -21.156 10.234 1 96.56 78 GLN B N 1
ATOM 2372 C CA . GLN B 1 78 ? -4.438 -21.734 11.508 1 96.56 78 GLN B CA 1
ATOM 2373 C C . GLN B 1 78 ? -5.684 -21.031 12.039 1 96.56 78 GLN B C 1
ATOM 2375 O O . GLN B 1 78 ? -6.23 -21.422 13.07 1 96.56 78 GLN B O 1
ATOM 2380 N N . GLY B 1 79 ? -6.117 -20.047 11.414 1 97.19 79 GLY B N 1
ATOM 2381 C CA . GLY B 1 79 ? -7.375 -19.406 11.766 1 97.19 79 GLY B CA 1
ATOM 2382 C C . GLY B 1 79 ? -7.215 -18.266 12.75 1 97.19 79 GLY B C 1
ATOM 2383 O O . GLY B 1 79 ? -8.164 -17.906 13.445 1 97.19 79 GLY B O 1
ATOM 2384 N N . HIS B 1 80 ? -6.008 -17.766 12.93 1 97.31 80 HIS B N 1
ATOM 2385 C CA . HIS B 1 80 ? -5.812 -16.594 13.773 1 97.31 80 HIS B CA 1
ATOM 2386 C C . HIS B 1 80 ? -6.418 -15.352 13.125 1 97.31 80 HIS B C 1
ATOM 2388 O O . HIS B 1 80 ? -6.469 -15.242 11.898 1 97.31 80 HIS B O 1
ATOM 2394 N N . PRO B 1 81 ? -6.891 -14.375 13.977 1 97.88 81 PRO B N 1
ATOM 2395 C CA . PRO B 1 81 ? -7.441 -13.141 13.422 1 97.88 81 PRO B CA 1
ATOM 2396 C C . PRO B 1 81 ? -6.426 -12.375 12.578 1 97.88 81 PRO B C 1
ATOM 2398 O O . PRO B 1 81 ? -5.25 -12.289 12.938 1 97.88 81 PRO B O 1
ATOM 2401 N N . ILE B 1 82 ? -6.895 -11.867 11.469 1 98.69 82 ILE B N 1
ATOM 2402 C CA . ILE B 1 82 ? -6.043 -11.047 10.609 1 98.69 82 ILE B CA 1
ATOM 2403 C C . ILE B 1 82 ? -6.797 -9.789 10.188 1 98.69 82 ILE B C 1
ATOM 2405 O O . ILE B 1 82 ? -8.016 -9.703 10.352 1 98.69 82 ILE B O 1
ATOM 2409 N N . CYS B 1 83 ? -6.113 -8.812 9.727 1 98.81 83 CYS B N 1
ATOM 2410 C CA . CYS B 1 83 ? -6.602 -7.598 9.078 1 98.81 83 CYS B CA 1
ATOM 2411 C C . CYS B 1 83 ? -5.922 -7.395 7.727 1 98.81 83 CYS B C 1
ATOM 2413 O O . CYS B 1 83 ? -4.695 -7.441 7.629 1 98.81 83 CYS B O 1
ATOM 2415 N N . ILE B 1 84 ? -6.664 -7.262 6.695 1 98.94 84 ILE B N 1
ATOM 2416 C CA . ILE B 1 84 ? -6.141 -7.004 5.359 1 98.94 84 ILE B CA 1
ATOM 2417 C C . ILE B 1 84 ? -6.551 -5.605 4.906 1 98.94 84 ILE B C 1
ATOM 2419 O O . ILE B 1 84 ? -7.719 -5.227 5.016 1 98.94 84 ILE B O 1
ATOM 2423 N N . THR B 1 85 ? -5.609 -4.844 4.414 1 98.94 85 THR B N 1
ATOM 2424 C CA . THR B 1 85 ? -5.895 -3.492 3.951 1 98.94 85 THR B CA 1
ATOM 2425 C C . THR B 1 85 ? -5.453 -3.316 2.5 1 98.94 85 THR B C 1
ATOM 2427 O O . THR B 1 85 ? -4.348 -3.715 2.127 1 98.94 85 THR B O 1
ATOM 2430 N N . VAL B 1 86 ? -6.32 -2.789 1.721 1 98.88 86 VAL B N 1
ATOM 2431 C CA . VAL B 1 86 ? -6.059 -2.367 0.348 1 98.88 86 VAL B CA 1
ATOM 2432 C C . VAL B 1 86 ? -6.137 -0.846 0.251 1 98.88 86 VAL B C 1
ATOM 2434 O O . VAL B 1 86 ? -7.047 -0.226 0.805 1 98.88 86 VAL B O 1
ATOM 2437 N N . THR B 1 87 ? -5.156 -0.263 -0.413 1 98.69 87 THR B N 1
ATOM 2438 C CA . THR B 1 87 ? -5.094 1.189 -0.54 1 98.69 87 THR B CA 1
ATOM 2439 C C . THR B 1 87 ? -4.824 1.595 -1.985 1 98.69 87 THR B C 1
ATOM 2441 O O . THR B 1 87 ? -3.857 1.13 -2.596 1 98.69 87 THR B O 1
ATOM 2444 N N . LEU B 1 88 ? -5.648 2.4 -2.557 1 98.38 88 LEU B N 1
ATOM 2445 C CA . LEU B 1 88 ? -5.457 3.084 -3.83 1 98.38 88 LEU B CA 1
ATOM 2446 C C . LEU B 1 88 ? -5.348 4.59 -3.627 1 98.38 88 LEU B C 1
ATOM 2448 O O . LEU B 1 88 ? -6.262 5.219 -3.09 1 98.38 88 LEU B O 1
ATOM 2452 N N . LEU B 1 89 ? -4.25 5.152 -3.986 1 98.25 89 LEU B N 1
ATOM 2453 C CA . LEU B 1 89 ? -4.023 6.59 -3.889 1 98.25 89 LEU B CA 1
ATOM 2454 C C . LEU B 1 89 ? -4.402 7.289 -5.191 1 98.25 89 LEU B C 1
ATOM 2456 O O . LEU B 1 89 ? -3.902 6.926 -6.262 1 98.25 89 LEU B O 1
ATOM 2460 N N . ASP B 1 90 ? -5.215 8.336 -5.086 1 98.19 90 ASP B N 1
ATOM 2461 C CA . ASP B 1 90 ? -5.75 8.953 -6.297 1 98.19 90 ASP B CA 1
ATOM 2462 C C . ASP B 1 90 ? -5.297 10.406 -6.418 1 98.19 90 ASP B C 1
ATOM 2464 O O . ASP B 1 90 ? -5.402 11.008 -7.492 1 98.19 90 ASP B O 1
ATOM 2468 N N . GLY B 1 91 ? -4.773 10.969 -5.332 1 98.69 91 GLY B N 1
ATOM 2469 C CA . GLY B 1 91 ? -4.344 12.359 -5.422 1 98.69 91 GLY B CA 1
ATOM 2470 C C . GLY B 1 91 ? -3.795 12.891 -4.113 1 98.69 91 GLY B C 1
ATOM 2471 O O . GLY B 1 91 ? -4.094 12.359 -3.041 1 98.69 91 GLY B O 1
ATOM 2472 N N . ILE B 1 92 ? -2.98 13.891 -4.203 1 98.81 92 ILE B N 1
ATOM 2473 C CA . ILE B 1 92 ? -2.545 14.688 -3.064 1 98.81 92 ILE B CA 1
ATOM 2474 C C . ILE B 1 92 ? -3.377 15.969 -2.984 1 98.81 92 ILE B C 1
ATOM 2476 O O . ILE B 1 92 ? -3.391 16.766 -3.922 1 98.81 92 ILE B O 1
ATOM 2480 N N . VAL B 1 93 ? -4.074 16.109 -1.935 1 98.75 93 VAL B N 1
ATOM 2481 C CA . VAL B 1 93 ? -4.926 17.281 -1.738 1 98.75 93 VAL B CA 1
ATOM 2482 C C . VAL B 1 93 ? -4.125 18.391 -1.056 1 98.75 93 VAL B C 1
ATOM 2484 O O . VAL B 1 93 ? -3.713 18.25 0.097 1 98.75 93 VAL B O 1
ATOM 2487 N N . VAL B 1 94 ? -3.92 19.484 -1.718 1 98.75 94 VAL B N 1
ATOM 2488 C CA . VAL B 1 94 ? -3.158 20.641 -1.268 1 98.75 94 VAL B CA 1
ATOM 2489 C C . VAL B 1 94 ? -4.113 21.75 -0.825 1 98.75 94 VAL B C 1
ATOM 2491 O O . VAL B 1 94 ? -4.59 22.531 -1.649 1 98.75 94 VAL B O 1
ATOM 2494 N N . ALA B 1 95 ? -4.371 21.797 0.424 1 98.5 95 ALA B N 1
ATOM 2495 C CA . ALA B 1 95 ? -5.23 22.859 0.967 1 98.5 95 ALA B CA 1
ATOM 2496 C C . ALA B 1 95 ? -4.434 24.125 1.236 1 98.5 95 ALA B C 1
ATOM 2498 O O . ALA B 1 95 ? -3.201 24.109 1.208 1 98.5 95 ALA B O 1
ATOM 2499 N N . ARG B 1 96 ? -5.176 25.234 1.441 1 98.25 96 ARG B N 1
ATOM 2500 C CA . ARG B 1 96 ? -4.492 26.469 1.823 1 98.25 96 ARG B CA 1
ATOM 2501 C C . ARG B 1 96 ? -3.805 26.328 3.176 1 98.25 96 ARG B C 1
ATOM 2503 O O . ARG B 1 96 ? -2.725 26.875 3.395 1 98.25 96 ARG B O 1
ATOM 2510 N N . SER B 1 97 ? -4.418 25.531 4.051 1 98.31 97 SER B N 1
ATOM 2511 C CA . SER B 1 97 ? -3.82 25.266 5.355 1 98.31 97 SER B CA 1
ATOM 2512 C C . SER B 1 97 ? -3.145 23.906 5.387 1 98.31 97 SER B C 1
ATOM 2514 O O . SER B 1 97 ? -3.607 22.953 4.742 1 98.31 97 SER B O 1
ATOM 2516 N N . LEU B 1 98 ? -2.047 23.797 6.168 1 98.12 98 LEU B N 1
ATOM 2517 C CA . LEU B 1 98 ? -1.44 22.484 6.422 1 98.12 98 LEU B CA 1
ATOM 2518 C C . LEU B 1 98 ? -2.439 21.547 7.082 1 98.12 98 LEU B C 1
ATOM 2520 O O . LEU B 1 98 ? -2.479 20.344 6.766 1 98.12 98 LEU B O 1
ATOM 2524 N N . PHE B 1 99 ? -3.334 22.078 7.898 1 97.12 99 PHE B N 1
ATOM 2525 C CA . PHE B 1 99 ? -4.266 21.312 8.711 1 97.12 99 PHE B CA 1
ATOM 2526 C C . PHE B 1 99 ? -5.277 20.594 7.824 1 97.12 99 PHE B C 1
ATOM 2528 O O . PHE B 1 99 ? -5.652 19.453 8.102 1 97.12 99 PHE B O 1
ATOM 2535 N N . HIS B 1 100 ? -5.707 21.156 6.723 1 96.75 100 HIS B N 1
ATOM 2536 C CA . HIS B 1 100 ? -6.758 20.594 5.887 1 96.75 100 HIS B CA 1
ATOM 2537 C C . HIS B 1 100 ? -6.164 19.828 4.703 1 96.75 100 HIS B C 1
ATOM 2539 O O . HIS B 1 100 ? -6.902 19.344 3.838 1 96.75 100 HIS B O 1
ATOM 2545 N N . SER B 1 101 ? -4.824 19.766 4.625 1 96.44 101 SER B N 1
ATOM 2546 C CA . SER B 1 101 ? -4.184 18.953 3.604 1 96.44 101 SER B CA 1
ATOM 2547 C C . SER B 1 101 ? -4.516 17.469 3.801 1 96.44 101 SER B C 1
ATOM 2549 O O . SER B 1 101 ? -4.605 17 4.934 1 96.44 101 SER B O 1
ATOM 2551 N N . SER B 1 102 ? -4.66 16.781 2.721 1 97.31 102 SER B N 1
ATOM 2552 C CA . SER B 1 102 ? -5.137 15.398 2.746 1 97.31 102 SER B CA 1
ATOM 2553 C C . SER B 1 102 ? -4.723 14.648 1.485 1 97.31 102 SER B C 1
ATOM 2555 O O . SER B 1 102 ? -3.709 14.977 0.864 1 97.31 102 SER B O 1
ATOM 2557 N N . MET B 1 103 ? -5.418 13.539 1.26 1 98.12 103 MET B N 1
ATOM 2558 C CA . MET B 1 103 ? -5.254 12.734 0.05 1 98.12 103 MET B CA 1
ATOM 2559 C C . MET B 1 103 ? -6.605 12.242 -0.46 1 98.12 103 MET B C 1
ATOM 2561 O O . MET B 1 103 ? -7.508 11.961 0.331 1 98.12 103 MET B O 1
ATOM 2565 N N . ASN B 1 104 ? -6.746 12.273 -1.788 1 98.5 104 ASN B N 1
ATOM 2566 C CA . ASN B 1 104 ? -7.785 11.453 -2.4 1 98.5 104 ASN B CA 1
ATOM 2567 C C . ASN B 1 104 ? -7.352 9.992 -2.51 1 98.5 104 ASN B C 1
ATOM 2569 O O . ASN B 1 104 ? -6.254 9.703 -2.98 1 98.5 104 ASN B O 1
ATOM 2573 N N . TYR B 1 105 ? -8.25 9.133 -2.047 1 98.44 105 TYR B N 1
ATOM 2574 C CA . TYR B 1 105 ? -7.895 7.719 -1.944 1 98.44 105 TYR B CA 1
ATOM 2575 C C . TYR B 1 105 ? -9.141 6.844 -1.895 1 98.44 105 TYR B C 1
ATOM 2577 O O . TYR B 1 105 ? -10.25 7.344 -1.671 1 98.44 105 TYR B O 1
ATOM 2585 N N . ARG B 1 106 ? -9.016 5.641 -2.17 1 98.56 106 ARG B N 1
ATOM 2586 C CA . ARG B 1 106 ? -9.945 4.543 -1.909 1 98.56 106 ARG B CA 1
ATOM 2587 C C . ARG B 1 106 ? -9.258 3.42 -1.135 1 98.56 106 ARG B C 1
ATOM 2589 O O . ARG B 1 106 ? -8.234 2.887 -1.576 1 98.56 106 ARG B O 1
ATOM 2596 N N . SER B 1 107 ? -9.719 3.053 0.047 1 98.69 107 SER B N 1
ATOM 2597 C CA . SER B 1 107 ? -9.125 2.004 0.868 1 98.69 107 SER B CA 1
ATOM 2598 C C . SER B 1 107 ? -10.18 1.052 1.409 1 98.69 107 SER B C 1
ATOM 2600 O O . SER B 1 107 ? -11.328 1.449 1.622 1 98.69 107 SER B O 1
ATOM 2602 N N . VAL B 1 108 ? -9.82 -0.2 1.563 1 98.81 108 VAL B N 1
ATOM 2603 C CA . VAL B 1 108 ? -10.664 -1.233 2.154 1 98.81 108 VAL B CA 1
ATOM 2604 C C . VAL B 1 108 ? -9.93 -1.896 3.318 1 98.81 108 VAL B C 1
ATOM 2606 O O . VAL B 1 108 ? -8.75 -2.238 3.203 1 98.81 108 VAL B O 1
ATOM 2609 N N . VAL B 1 109 ? -10.594 -2.016 4.414 1 98.75 109 VAL B N 1
ATOM 2610 C CA . VAL B 1 109 ? -10.094 -2.756 5.566 1 98.75 109 VAL B CA 1
ATOM 2611 C C . VAL B 1 109 ? -11 -3.955 5.84 1 98.75 109 VAL B C 1
ATOM 2613 O O . VAL B 1 109 ? -12.219 -3.811 5.945 1 98.75 109 VAL B O 1
ATOM 2616 N N . ILE B 1 110 ? -10.398 -5.086 5.934 1 98.81 110 ILE B N 1
ATOM 2617 C CA . ILE B 1 110 ? -11.094 -6.352 6.121 1 98.81 110 ILE B CA 1
ATOM 2618 C C . ILE B 1 110 ? -10.602 -7.031 7.395 1 98.81 110 ILE B C 1
ATOM 2620 O O . ILE B 1 110 ? -9.398 -7.199 7.59 1 98.81 110 ILE B O 1
ATOM 2624 N N . PHE B 1 111 ? -11.555 -7.406 8.195 1 98.56 111 PHE B N 1
ATOM 2625 C CA . PHE B 1 111 ? -11.234 -8.219 9.367 1 98.56 111 PHE B CA 1
ATOM 2626 C C . PHE B 1 111 ? -11.781 -9.633 9.203 1 98.56 111 PHE B C 1
ATOM 2628 O O . PHE B 1 111 ? -12.867 -9.828 8.656 1 98.56 111 PHE B O 1
ATOM 2635 N N . GLY B 1 112 ? -10.969 -10.602 9.688 1 98 112 GLY B N 1
ATOM 2636 C CA . GLY B 1 112 ? -11.516 -11.953 9.68 1 98 112 GLY B CA 1
ATOM 2637 C C . GLY B 1 112 ? -10.469 -13.016 9.969 1 98 112 GLY B C 1
ATOM 2638 O O . GLY B 1 112 ? -9.406 -12.719 10.516 1 98 112 GLY B O 1
ATOM 2639 N N . LYS B 1 113 ? -10.859 -14.227 9.734 1 98.44 113 LYS B N 1
ATOM 2640 C CA . LYS B 1 113 ? -10.016 -15.414 9.828 1 98.44 113 LYS B CA 1
ATOM 2641 C C . LYS B 1 113 ? -9.992 -16.172 8.508 1 98.44 113 LYS B C 1
ATOM 2643 O O . LYS B 1 113 ? -11.047 -16.484 7.949 1 98.44 113 LYS B O 1
ATOM 2648 N N . ALA B 1 114 ? -8.812 -16.359 8.023 1 98.5 114 ALA B N 1
ATOM 2649 C CA . ALA B 1 114 ? -8.68 -17.125 6.789 1 98.5 114 ALA B CA 1
ATOM 2650 C C . ALA B 1 114 ? -8.648 -18.625 7.082 1 98.5 114 ALA B C 1
ATOM 2652 O O . ALA B 1 114 ? -8.406 -19.031 8.219 1 98.5 114 ALA B O 1
ATOM 2653 N N . GLU B 1 115 ? -8.906 -19.375 6.109 1 98.12 115 GLU B N 1
ATOM 2654 C CA . GLU B 1 115 ? -8.828 -20.828 6.203 1 98.12 115 GLU B CA 1
ATOM 2655 C C . GLU B 1 115 ? -8.008 -21.406 5.059 1 98.12 115 GLU B C 1
ATOM 2657 O O . GLU B 1 115 ? -8.047 -20.906 3.936 1 98.12 115 GLU B O 1
ATOM 2662 N N . GLU B 1 116 ? -7.34 -22.438 5.367 1 98.38 116 GLU B N 1
ATOM 2663 C CA . GLU B 1 116 ? -6.555 -23.125 4.344 1 98.38 116 GLU B CA 1
ATOM 2664 C C . GLU B 1 116 ? -7.457 -23.859 3.354 1 98.38 116 GLU B C 1
ATOM 2666 O O . GLU B 1 116 ? -8.438 -24.484 3.752 1 98.38 116 GLU B O 1
ATOM 2671 N N . ILE B 1 117 ? -7.148 -23.75 2.127 1 98.5 117 ILE B N 1
ATOM 2672 C CA . ILE B 1 117 ? -7.797 -24.562 1.104 1 98.5 117 ILE B CA 1
ATOM 2673 C C . ILE B 1 117 ? -7.047 -25.891 0.951 1 98.5 117 ILE B C 1
ATOM 2675 O O . ILE B 1 117 ? -5.934 -25.922 0.424 1 98.5 117 ILE B O 1
ATOM 2679 N N . THR B 1 118 ? -7.652 -27 1.338 1 96.44 118 THR B N 1
ATOM 2680 C CA . THR B 1 118 ? -6.945 -28.266 1.367 1 96.44 118 THR B CA 1
ATOM 2681 C C . THR B 1 118 ? -7.422 -29.172 0.237 1 96.44 118 THR B C 1
ATOM 2683 O O . THR B 1 118 ? -6.711 -30.094 -0.165 1 96.44 118 THR B O 1
ATOM 2686 N N . ASP B 1 119 ? -8.656 -28.906 -0.238 1 96.88 119 ASP B N 1
ATOM 2687 C CA . ASP B 1 119 ? -9.133 -29.672 -1.389 1 96.88 119 ASP B CA 1
ATOM 2688 C C . ASP B 1 119 ? -8.305 -29.359 -2.635 1 96.88 119 ASP B C 1
ATOM 2690 O O . ASP B 1 119 ? -8.203 -28.203 -3.037 1 96.88 119 ASP B O 1
ATOM 2694 N N . PRO B 1 120 ? -7.695 -30.359 -3.256 1 95.69 120 PRO B N 1
ATOM 2695 C CA . PRO B 1 120 ? -6.789 -30.109 -4.379 1 95.69 120 PRO B CA 1
ATOM 2696 C C . PRO B 1 120 ? -7.469 -29.375 -5.535 1 95.69 120 PRO B C 1
ATOM 2698 O O . PRO B 1 120 ? -6.859 -28.5 -6.156 1 95.69 120 PRO B O 1
ATOM 2701 N N . GLU B 1 121 ? -8.664 -29.75 -5.82 1 97 121 GLU B N 1
ATOM 2702 C CA . GLU B 1 121 ? -9.375 -29.094 -6.914 1 97 121 GLU B CA 1
ATOM 2703 C C . GLU B 1 121 ? -9.672 -27.625 -6.582 1 97 121 GLU B C 1
ATOM 2705 O O . GLU B 1 121 ? -9.516 -26.75 -7.43 1 97 121 GLU B O 1
ATOM 2710 N N . GLU B 1 122 ? -10.141 -27.406 -5.391 1 97.94 122 GLU B N 1
ATOM 2711 C CA . GLU B 1 122 ? -10.406 -26.031 -4.961 1 97.94 122 GLU B CA 1
ATOM 2712 C C . GLU B 1 122 ? -9.117 -25.203 -4.953 1 97.94 122 GLU B C 1
ATOM 2714 O O . GLU B 1 122 ? -9.141 -24.016 -5.27 1 97.94 122 GLU B O 1
ATOM 2719 N N . LYS B 1 123 ? -8.094 -25.875 -4.523 1 98.06 123 LYS B N 1
ATOM 2720 C CA . LYS B 1 123 ? -6.801 -25.188 -4.488 1 98.06 123 LYS B CA 1
ATOM 2721 C C . LYS B 1 123 ? -6.391 -24.719 -5.879 1 98.06 123 LYS B C 1
ATOM 2723 O O . LYS B 1 123 ? -5.984 -23.562 -6.055 1 98.06 123 LYS B O 1
ATOM 2728 N N . VAL B 1 124 ? -6.488 -25.547 -6.816 1 98.31 124 VAL B N 1
ATOM 2729 C CA . VAL B 1 124 ? -6.145 -25.203 -8.195 1 98.31 124 VAL B CA 1
ATOM 2730 C C . VAL B 1 124 ? -7.055 -24.078 -8.688 1 98.31 124 VAL B C 1
ATOM 2732 O O . VAL B 1 124 ? -6.59 -23.141 -9.336 1 98.31 124 VAL B O 1
ATOM 2735 N N . GLU B 1 125 ? -8.32 -24.188 -8.383 1 98.56 125 GLU B N 1
ATOM 2736 C CA . GLU B 1 125 ? -9.25 -23.125 -8.75 1 98.56 125 GLU B CA 1
ATOM 2737 C C . GLU B 1 125 ? -8.859 -21.797 -8.102 1 98.56 125 GLU B C 1
ATOM 2739 O O . GLU B 1 125 ? -8.93 -20.75 -8.742 1 98.56 125 GLU B O 1
ATOM 2744 N N . ALA B 1 126 ? -8.477 -21.812 -6.887 1 98.81 126 ALA B N 1
ATOM 2745 C CA . ALA B 1 126 ? -8.047 -20.609 -6.168 1 98.81 126 ALA B CA 1
ATOM 2746 C C . ALA B 1 126 ? -6.809 -20 -6.816 1 98.81 126 ALA B C 1
ATOM 2748 O O . ALA B 1 126 ? -6.703 -18.781 -6.938 1 98.81 126 ALA B O 1
ATOM 2749 N N . MET B 1 127 ? -5.891 -20.875 -7.211 1 98.75 127 MET B N 1
ATOM 2750 C CA . MET B 1 127 ? -4.707 -20.391 -7.922 1 98.75 127 MET B CA 1
ATOM 2751 C C . MET B 1 127 ? -5.102 -19.703 -9.219 1 98.75 127 MET B C 1
ATOM 2753 O O . MET B 1 127 ? -4.543 -18.656 -9.562 1 98.75 127 MET B O 1
ATOM 2757 N N . LYS B 1 128 ? -6.031 -20.281 -9.867 1 98.75 128 LYS B N 1
ATOM 2758 C CA . LYS B 1 128 ? -6.551 -19.688 -11.094 1 98.75 128 LYS B CA 1
ATOM 2759 C C . LYS B 1 128 ? -7.18 -18.312 -10.82 1 98.75 128 LYS B C 1
ATOM 2761 O O . LYS B 1 128 ? -6.914 -17.344 -11.539 1 98.75 128 LYS B O 1
ATOM 2766 N N . ILE B 1 129 ? -7.977 -18.234 -9.805 1 98.75 129 ILE B N 1
ATOM 2767 C CA . ILE B 1 129 ? -8.648 -16.984 -9.445 1 98.75 129 ILE B CA 1
ATOM 2768 C C . ILE B 1 129 ? -7.605 -15.906 -9.156 1 98.75 129 ILE B C 1
ATOM 2770 O O . ILE B 1 129 ? -7.688 -14.797 -9.688 1 98.75 129 ILE B O 1
ATOM 2774 N N . LEU B 1 130 ? -6.629 -16.234 -8.367 1 98.56 130 LEU B N 1
ATOM 2775 C CA . LEU B 1 130 ? -5.59 -15.281 -8 1 98.56 130 LEU B CA 1
ATOM 2776 C C . LEU B 1 130 ? -4.805 -14.828 -9.227 1 98.56 130 LEU B C 1
ATOM 2778 O O . LEU B 1 130 ? -4.594 -13.633 -9.43 1 98.56 130 LEU B O 1
ATOM 2782 N N . SER B 1 131 ? -4.402 -15.758 -10.086 1 98.31 131 SER B N 1
ATOM 2783 C CA . SER B 1 131 ? -3.615 -15.438 -11.273 1 98.31 131 SER B CA 1
ATOM 2784 C C . SER B 1 131 ? -4.395 -14.547 -12.234 1 98.31 131 SER B C 1
ATOM 2786 O O . SER B 1 131 ? -3.875 -13.547 -12.719 1 98.31 131 SER B O 1
ATOM 2788 N N . ASN B 1 132 ? -5.656 -14.906 -12.445 1 98.38 132 ASN B N 1
ATOM 2789 C CA . ASN B 1 132 ? -6.48 -14.18 -13.398 1 98.38 132 ASN B CA 1
ATOM 2790 C C . ASN B 1 132 ? -6.906 -12.82 -12.852 1 98.38 132 ASN B C 1
ATOM 2792 O O . ASN B 1 132 ? -7.227 -11.906 -13.609 1 98.38 132 ASN B O 1
ATOM 2796 N N . HIS B 1 133 ? -6.926 -12.742 -11.547 1 98.38 133 HIS B N 1
ATOM 2797 C CA . HIS B 1 133 ? -7.207 -11.453 -10.922 1 98.38 133 HIS B CA 1
ATOM 2798 C C . HIS B 1 133 ? -6.117 -10.438 -11.258 1 98.38 133 HIS B C 1
ATOM 2800 O O . HIS B 1 133 ? -6.414 -9.273 -11.531 1 98.38 133 HIS B O 1
ATOM 2806 N N . ILE B 1 134 ? -4.918 -10.875 -11.273 1 98.12 134 ILE B N 1
ATOM 2807 C CA . ILE B 1 134 ? -3.789 -9.977 -11.469 1 98.12 134 ILE B CA 1
ATOM 2808 C C . ILE B 1 134 ? -3.607 -9.695 -12.961 1 98.12 134 ILE B C 1
ATOM 2810 O O . ILE B 1 134 ? -3.477 -8.539 -13.375 1 98.12 134 ILE B O 1
ATOM 2814 N N . ILE B 1 135 ? -3.594 -10.68 -13.758 1 98.12 135 ILE B N 1
ATOM 2815 C CA . ILE B 1 135 ? -3.561 -10.562 -15.211 1 98.12 135 ILE B CA 1
ATOM 2816 C C . ILE B 1 135 ? -4.715 -11.352 -15.82 1 98.12 135 ILE B C 1
ATOM 2818 O O . ILE B 1 135 ? -4.727 -12.586 -15.773 1 98.12 135 ILE B O 1
ATOM 2822 N N . PRO B 1 136 ? -5.645 -10.625 -16.391 1 97.25 136 PRO B N 1
ATOM 2823 C CA . PRO B 1 136 ? -6.762 -11.336 -17.016 1 97.25 136 PRO B CA 1
ATOM 2824 C C . PRO B 1 136 ? -6.301 -12.445 -17.969 1 97.25 136 PRO B C 1
ATOM 2826 O O . PRO B 1 136 ? -5.348 -12.266 -18.719 1 97.25 136 PRO B O 1
ATOM 2829 N N . ASP B 1 137 ? -6.934 -13.695 -17.828 1 97.56 137 ASP B N 1
ATOM 2830 C CA . ASP B 1 137 ? -6.703 -14.867 -18.656 1 97.56 137 ASP B CA 1
ATOM 2831 C C . ASP B 1 137 ? -5.273 -15.383 -18.5 1 97.56 137 ASP B C 1
ATOM 2833 O O . ASP B 1 137 ? -4.715 -15.977 -19.422 1 97.56 137 ASP B O 1
ATOM 2837 N N . ARG B 1 138 ? -4.609 -15.094 -17.484 1 98.25 138 ARG B N 1
ATOM 2838 C CA . ARG B 1 138 ? -3.236 -15.531 -17.25 1 98.25 138 ARG B CA 1
ATOM 2839 C C . ARG B 1 138 ? -3.146 -17.062 -17.234 1 98.25 138 ARG B C 1
ATOM 2841 O O . ARG B 1 138 ? -2.209 -17.641 -17.797 1 98.25 138 ARG B O 1
ATOM 2848 N N . TRP B 1 139 ? -4.047 -17.672 -16.594 1 98.19 139 TRP B N 1
ATOM 2849 C CA . TRP B 1 139 ? -4.086 -19.125 -16.453 1 98.19 139 TRP B CA 1
ATOM 2850 C C . TRP B 1 139 ? -4.023 -19.797 -17.828 1 98.19 139 TRP B C 1
ATOM 2852 O O . TRP B 1 139 ? -3.387 -20.844 -17.984 1 98.19 139 TRP B O 1
ATOM 2862 N N . GLU B 1 140 ? -4.59 -19.234 -18.844 1 97.38 140 GLU B N 1
ATOM 2863 C CA . GLU B 1 140 ? -4.664 -19.797 -20.203 1 97.38 140 GLU B CA 1
ATOM 2864 C C . GLU B 1 140 ? -3.412 -19.453 -21 1 97.38 140 GLU B C 1
ATOM 2866 O O . GLU B 1 140 ? -3.225 -19.953 -22.109 1 97.38 140 GLU B O 1
ATOM 2871 N N . ASN B 1 141 ? -2.516 -18.656 -20.5 1 97.62 141 ASN B N 1
ATOM 2872 C CA . ASN B 1 141 ? -1.388 -18.141 -21.266 1 97.62 141 ASN B CA 1
ATOM 2873 C C . ASN B 1 141 ? -0.061 -18.391 -20.547 1 97.62 141 ASN B C 1
ATOM 2875 O O . ASN B 1 141 ? 0.905 -17.656 -20.75 1 97.62 141 ASN B O 1
ATOM 2879 N N . ALA B 1 142 ? 0.019 -19.406 -19.75 1 98.06 142 ALA B N 1
ATOM 2880 C CA . ALA B 1 142 ? 1.23 -19.766 -19.016 1 98.06 142 ALA B CA 1
ATOM 2881 C C . ALA B 1 142 ? 1.309 -21.281 -18.812 1 98.06 142 ALA B C 1
ATOM 2883 O O . ALA B 1 142 ? 0.3 -21.984 -18.922 1 98.06 142 ALA B O 1
ATOM 2884 N N . ARG B 1 143 ? 2.504 -21.703 -18.578 1 98.06 143 ARG B N 1
ATOM 2885 C CA . ARG B 1 143 ? 2.627 -23.094 -18.125 1 98.06 143 ARG B CA 1
ATOM 2886 C C . ARG B 1 143 ? 1.979 -23.297 -16.766 1 98.06 143 ARG B C 1
ATOM 2888 O O . ARG B 1 143 ? 2.305 -22.594 -15.812 1 98.06 143 ARG B O 1
ATOM 2895 N N . LEU B 1 144 ? 1.128 -24.219 -16.672 1 98.06 144 LEU B N 1
ATOM 2896 C CA . LEU B 1 144 ? 0.37 -24.484 -15.453 1 98.06 144 LEU B CA 1
ATOM 2897 C C . LEU B 1 144 ? 1.265 -25.094 -14.383 1 98.06 144 LEU B C 1
ATOM 2899 O O . LEU B 1 144 ? 2.34 -25.609 -14.68 1 98.06 144 LEU B O 1
ATOM 2903 N N . PRO B 1 145 ? 0.864 -24.953 -13.141 1 97.62 145 PRO B N 1
ATOM 2904 C CA . PRO B 1 145 ? 1.694 -25.5 -12.062 1 97.62 145 PRO B CA 1
ATOM 2905 C C . PRO B 1 145 ? 1.77 -27.016 -12.086 1 97.62 145 PRO B C 1
ATOM 2907 O O . PRO B 1 145 ? 0.776 -27.688 -12.391 1 97.62 145 PRO B O 1
ATOM 2910 N N . THR B 1 146 ? 2.949 -27.5 -11.789 1 96.75 146 THR B N 1
ATOM 2911 C CA . THR B 1 146 ? 3.129 -28.922 -11.609 1 96.75 146 THR B CA 1
ATOM 2912 C C . THR B 1 146 ? 2.574 -29.375 -10.258 1 96.75 146 THR B C 1
ATOM 2914 O O . THR B 1 146 ? 2.314 -28.547 -9.383 1 96.75 146 THR B O 1
ATOM 2917 N N . PRO B 1 147 ? 2.438 -30.688 -10.109 1 96.56 147 PRO B N 1
ATOM 2918 C CA . PRO B 1 147 ? 2.008 -31.172 -8.797 1 96.56 147 PRO B CA 1
ATOM 2919 C C . PRO B 1 147 ? 2.932 -30.719 -7.664 1 96.56 147 PRO B C 1
ATOM 2921 O O . PRO B 1 147 ? 2.459 -30.359 -6.582 1 96.56 147 PRO B O 1
ATOM 2924 N N . ALA B 1 148 ? 4.211 -30.75 -7.891 1 96.12 148 ALA B N 1
ATOM 2925 C CA . ALA B 1 148 ? 5.172 -30.312 -6.883 1 96.12 148 ALA B CA 1
ATOM 2926 C C . ALA B 1 148 ? 5 -28.828 -6.562 1 96.12 148 ALA B C 1
ATOM 2928 O O . ALA B 1 148 ? 5.082 -28.422 -5.398 1 96.12 148 ALA B O 1
ATOM 2929 N N . GLU B 1 149 ? 4.773 -28 -7.574 1 96.44 149 GLU B N 1
ATOM 2930 C CA . GLU B 1 149 ? 4.551 -26.562 -7.391 1 96.44 149 GLU B CA 1
ATOM 2931 C C . GLU B 1 149 ? 3.252 -26.297 -6.637 1 96.44 149 GLU B C 1
ATOM 2933 O O . GLU B 1 149 ? 3.191 -25.422 -5.785 1 96.44 149 GLU B O 1
ATOM 2938 N N . ILE B 1 150 ? 2.217 -27.031 -6.957 1 97.12 150 ILE B N 1
ATOM 2939 C CA . ILE B 1 150 ? 0.945 -26.922 -6.25 1 97.12 150 ILE B CA 1
ATOM 2940 C C . ILE B 1 150 ? 1.136 -27.297 -4.785 1 97.12 150 ILE B C 1
ATOM 2942 O O . ILE B 1 150 ? 0.662 -26.594 -3.891 1 97.12 150 ILE B O 1
ATOM 2946 N N . LYS B 1 151 ? 1.861 -28.375 -4.516 1 94.88 151 LYS B N 1
ATOM 2947 C CA . LYS B 1 151 ? 2.129 -28.812 -3.148 1 94.88 151 LYS B CA 1
ATOM 2948 C C . LYS B 1 151 ? 2.932 -27.766 -2.379 1 94.88 151 LYS B C 1
ATOM 2950 O O . LYS B 1 151 ? 2.701 -27.562 -1.186 1 94.88 151 LYS B O 1
ATOM 2955 N N . GLY B 1 152 ? 3.838 -27.125 -3.027 1 95.88 152 GLY B N 1
ATOM 2956 C CA . GLY B 1 152 ? 4.719 -26.156 -2.398 1 95.88 152 GLY B CA 1
ATOM 2957 C C . GLY B 1 152 ? 4.043 -24.812 -2.139 1 95.88 152 GLY B C 1
ATOM 2958 O O . GLY B 1 152 ? 4.617 -23.953 -1.479 1 95.88 152 GLY B O 1
ATOM 2959 N N . THR B 1 153 ? 2.84 -24.609 -2.67 1 96.81 153 THR B N 1
ATOM 2960 C CA . THR B 1 153 ? 2.096 -23.375 -2.516 1 96.81 153 THR B CA 1
ATOM 2961 C C . THR B 1 153 ? 0.901 -23.562 -1.586 1 96.81 153 THR B C 1
ATOM 2963 O O . THR B 1 153 ? 0.121 -24.5 -1.758 1 96.81 153 THR B O 1
ATOM 2966 N N . LYS B 1 154 ? 0.833 -22.812 -0.578 1 97.81 154 LYS B N 1
ATOM 2967 C CA . LYS B 1 154 ? -0.348 -22.828 0.28 1 97.81 154 LYS B CA 1
ATOM 2968 C C . LYS B 1 154 ? -1.327 -21.719 -0.129 1 97.81 154 LYS B C 1
ATOM 2970 O O . LYS B 1 154 ? -0.926 -20.578 -0.365 1 97.81 154 LYS B O 1
ATOM 2975 N N . MET B 1 155 ? -2.607 -22.141 -0.24 1 98.5 155 MET B N 1
ATOM 2976 C CA . MET B 1 155 ? -3.693 -21.203 -0.526 1 98.5 155 MET B CA 1
ATOM 2977 C C . MET B 1 155 ? -4.617 -21.062 0.678 1 98.5 155 MET B C 1
ATOM 2979 O O . MET B 1 155 ? -4.953 -22.047 1.329 1 98.5 155 MET B O 1
ATOM 2983 N N . VAL B 1 156 ? -5.016 -19.797 0.951 1 98.81 156 VAL B N 1
ATOM 2984 C CA . VAL B 1 156 ? -6.023 -19.531 1.975 1 98.81 156 VAL B CA 1
ATOM 2985 C C . VAL B 1 156 ? -7.121 -18.641 1.402 1 98.81 156 VAL B C 1
ATOM 2987 O O . VAL B 1 156 ? -6.902 -17.922 0.42 1 98.81 156 VAL B O 1
ATOM 2990 N N . LYS B 1 157 ? -8.242 -18.75 1.975 1 98.81 157 LYS B N 1
ATOM 2991 C CA . LYS B 1 157 ? -9.359 -17.875 1.599 1 98.81 157 LYS B CA 1
ATOM 2992 C C . LYS B 1 157 ? -9.992 -17.234 2.828 1 98.81 157 LYS B C 1
ATOM 2994 O O . LYS B 1 157 ? -9.961 -17.812 3.92 1 98.81 157 LYS B O 1
ATOM 2999 N N . LEU B 1 158 ? -10.492 -16.109 2.672 1 98.75 158 LEU B N 1
ATOM 3000 C CA . LEU B 1 158 ? -11.164 -15.32 3.691 1 98.75 158 LEU B CA 1
ATOM 3001 C C . LEU B 1 158 ? -12.531 -14.844 3.193 1 98.75 158 LEU B C 1
ATOM 3003 O O . LEU B 1 158 ? -12.625 -14.258 2.113 1 98.75 158 LEU B O 1
ATOM 3007 N N . HIS B 1 159 ? -13.57 -15.141 3.949 1 98.5 159 HIS B N 1
ATOM 3008 C CA . HIS B 1 159 ? -14.898 -14.641 3.604 1 98.5 159 HIS B CA 1
ATOM 3009 C C . HIS B 1 159 ? -15.039 -13.164 3.953 1 98.5 159 HIS B C 1
ATOM 3011 O O . HIS B 1 159 ? -14.703 -12.75 5.062 1 98.5 159 HIS B O 1
ATOM 3017 N N . LEU B 1 160 ? -15.516 -12.406 3.008 1 98.44 160 LEU B N 1
ATOM 3018 C CA . LEU B 1 160 ? -15.719 -10.977 3.229 1 98.44 160 LEU B CA 1
ATOM 3019 C C . LEU B 1 160 ? -17 -10.727 4.023 1 98.44 160 LEU B C 1
ATOM 3021 O O . LEU B 1 160 ? -18.094 -10.75 3.463 1 98.44 160 LEU B O 1
ATOM 3025 N N . GLU B 1 161 ? -16.828 -10.484 5.277 1 97.69 161 GLU B N 1
ATOM 3026 C CA . GLU B 1 161 ? -17.969 -10.258 6.152 1 97.69 161 GLU B CA 1
ATOM 3027 C C . GLU B 1 161 ? -17.828 -8.945 6.918 1 97.69 161 GLU B C 1
ATOM 3029 O O . GLU B 1 161 ? -18.75 -8.141 6.957 1 97.69 161 GLU B O 1
ATOM 3034 N N . GLU B 1 162 ? -16.719 -8.742 7.496 1 98.06 162 GLU B N 1
ATOM 3035 C CA . GLU B 1 162 ? -16.422 -7.516 8.234 1 98.06 162 GLU B CA 1
ATOM 3036 C C . GLU B 1 162 ? -15.508 -6.598 7.438 1 98.06 162 GLU B C 1
ATOM 3038 O O . GLU B 1 162 ? -14.281 -6.68 7.559 1 98.06 162 GLU B O 1
ATOM 3043 N N . VAL B 1 163 ? -16.156 -5.75 6.691 1 98.56 163 VAL B N 1
ATOM 3044 C CA . VAL B 1 163 ? -15.445 -4.953 5.691 1 98.56 163 VAL B CA 1
ATOM 3045 C C . VAL B 1 163 ? -15.914 -3.502 5.77 1 98.56 163 VAL B C 1
ATOM 3047 O O . VAL B 1 163 ? -17.109 -3.234 5.93 1 98.56 163 VAL B O 1
ATOM 3050 N N . SER B 1 164 ? -14.984 -2.596 5.688 1 98 164 SER B N 1
ATOM 3051 C CA . SER B 1 164 ? -15.281 -1.181 5.508 1 98 164 SER B CA 1
ATOM 3052 C C . SER B 1 164 ? -14.367 -0.548 4.465 1 98 164 SER B C 1
ATOM 3054 O O . SER B 1 164 ? -13.219 -0.972 4.305 1 98 164 SER B O 1
ATOM 3056 N N . ALA B 1 165 ? -14.891 0.391 3.762 1 98.25 165 ALA B N 1
ATOM 3057 C CA . ALA B 1 165 ? -14.086 1.208 2.859 1 98.25 165 ALA B CA 1
ATOM 3058 C C . ALA B 1 165 ? -14.156 2.684 3.242 1 98.25 165 ALA B C 1
ATOM 3060 O O . ALA B 1 165 ? -15.141 3.127 3.844 1 98.25 165 ALA B O 1
ATOM 3061 N N . LYS B 1 166 ? -13.117 3.373 3.016 1 97.81 166 LYS B N 1
ATOM 3062 C CA . LYS B 1 166 ? -13.062 4.832 3.076 1 97.81 166 LYS B CA 1
ATOM 3063 C C . LYS B 1 166 ? -12.656 5.422 1.728 1 97.81 166 LYS B C 1
ATOM 3065 O O . LYS B 1 166 ? -11.695 4.973 1.107 1 97.81 166 LYS B O 1
ATOM 3070 N N . VAL B 1 167 ? -13.461 6.355 1.264 1 98.06 167 VAL B N 1
ATOM 3071 C CA . VAL B 1 167 ? -13.227 6.977 -0.034 1 98.06 167 VAL B CA 1
ATOM 3072 C C . VAL B 1 167 ? -13.266 8.5 0.108 1 98.06 167 VAL B C 1
ATOM 3074 O O . VAL B 1 167 ? -14.195 9.047 0.705 1 98.06 167 VAL B O 1
ATOM 3077 N N . ARG B 1 168 ? -12.227 9.102 -0.366 1 98.06 168 ARG B N 1
ATOM 3078 C CA . ARG B 1 168 ? -12.211 10.562 -0.481 1 98.06 168 ARG B CA 1
ATOM 3079 C C . ARG B 1 168 ? -11.938 10.992 -1.918 1 98.06 168 ARG B C 1
ATOM 3081 O O . ARG B 1 168 ? -11.008 10.5 -2.555 1 98.06 168 ARG B O 1
ATOM 3088 N N . VAL B 1 169 ? -12.703 11.891 -2.369 1 97.06 169 VAL B N 1
ATOM 3089 C CA . VAL B 1 169 ? -12.539 12.5 -3.688 1 97.06 169 VAL B CA 1
ATOM 3090 C C . VAL B 1 169 ? -12.82 14 -3.605 1 97.06 169 VAL B C 1
ATOM 3092 O O . VAL B 1 169 ? -13.57 14.453 -2.74 1 97.06 169 VAL B O 1
ATOM 3095 N N . GLY B 1 170 ? -12.18 14.734 -4.461 1 96.88 170 GLY B N 1
ATOM 3096 C CA . GLY B 1 170 ? -12.578 16.125 -4.609 1 96.88 170 GLY B CA 1
ATOM 3097 C C . GLY B 1 170 ? -11.516 17.109 -4.156 1 96.88 170 GLY B C 1
ATOM 3098 O O . GLY B 1 170 ? -10.414 16.703 -3.775 1 96.88 170 GLY B O 1
ATOM 3099 N N . PRO B 1 171 ? -11.828 18.375 -4.246 1 97.81 171 PRO B N 1
ATOM 3100 C CA . PRO B 1 171 ? -10.906 19.453 -3.865 1 97.81 171 PRO B CA 1
ATOM 3101 C C . PRO B 1 171 ? -10.766 19.594 -2.352 1 97.81 171 PRO B C 1
ATOM 3103 O O . PRO B 1 171 ? -11.453 18.906 -1.594 1 97.81 171 PRO B O 1
ATOM 3106 N N . PRO B 1 172 ? -9.82 20.438 -1.918 1 97.5 172 PRO B N 1
ATOM 3107 C CA . PRO B 1 172 ? -9.672 20.688 -0.482 1 97.5 172 PRO B CA 1
ATOM 3108 C C . PRO B 1 172 ? -10.938 21.266 0.149 1 97.5 172 PRO B C 1
ATOM 3110 O O . PRO B 1 172 ? -11.727 21.922 -0.537 1 97.5 172 PRO B O 1
ATOM 3113 N N . SER B 1 173 ? -11.117 20.938 1.406 1 95.19 173 SER B N 1
ATOM 3114 C CA . SER B 1 173 ? -12.188 21.531 2.211 1 95.19 173 SER B CA 1
ATOM 3115 C C . SER B 1 173 ? -11.648 22.578 3.166 1 95.19 173 SER B C 1
ATOM 3117 O O . SER B 1 173 ? -11.633 22.375 4.383 1 95.19 173 SER B O 1
ATOM 3119 N N . ASP B 1 174 ? -11.375 23.766 2.664 1 95.38 174 ASP B N 1
ATOM 3120 C CA . ASP B 1 174 ? -10.758 24.844 3.436 1 95.38 174 ASP B CA 1
ATOM 3121 C C . ASP B 1 174 ? -11.789 25.531 4.34 1 95.38 174 ASP B C 1
ATOM 3123 O O . ASP B 1 174 ? -12.961 25.625 3.982 1 95.38 174 ASP B O 1
ATOM 3127 N N . ASP B 1 175 ? -11.289 26.016 5.426 1 95.25 175 ASP B N 1
ATOM 3128 C CA . ASP B 1 175 ? -12.109 26.922 6.23 1 95.25 175 ASP B CA 1
ATOM 3129 C C . ASP B 1 175 ? -12.305 28.266 5.523 1 95.25 175 ASP B C 1
ATOM 3131 O O . ASP B 1 175 ? -11.445 28.703 4.762 1 95.25 175 ASP B O 1
ATOM 3135 N N . ASP B 1 176 ? -13.336 28.922 5.875 1 94.75 176 ASP B N 1
ATOM 3136 C CA . ASP B 1 176 ? -13.672 30.203 5.254 1 94.75 176 ASP B CA 1
ATOM 3137 C C . ASP B 1 176 ? -12.539 31.203 5.414 1 94.75 176 ASP B C 1
ATOM 3139 O O . ASP B 1 176 ? -12.203 31.922 4.477 1 94.75 176 ASP B O 1
ATOM 3143 N N . ALA B 1 177 ? -12.008 31.219 6.582 1 94.88 177 ALA B N 1
ATOM 3144 C CA . ALA B 1 177 ? -10.945 32.188 6.887 1 94.88 177 ALA B CA 1
ATOM 3145 C C . ALA B 1 177 ? -9.75 31.969 5.965 1 94.88 177 ALA B C 1
ATOM 3147 O O . ALA B 1 177 ? -9.023 32.938 5.668 1 94.88 177 ALA B O 1
ATOM 3148 N N . ASP B 1 178 ? -9.555 30.781 5.457 1 96.19 178 ASP B N 1
ATOM 3149 C CA . ASP B 1 178 ? -8.398 30.484 4.625 1 96.19 178 ASP B CA 1
ATOM 3150 C C . ASP B 1 178 ? -8.641 30.875 3.172 1 96.19 178 ASP B C 1
ATOM 3152 O O . ASP B 1 178 ? -7.691 31.031 2.4 1 96.19 178 ASP B O 1
ATOM 3156 N N . LEU B 1 179 ? -9.914 31.031 2.805 1 94.69 179 LEU B N 1
ATOM 3157 C CA . LEU B 1 179 ? -10.258 31.344 1.422 1 94.69 179 LEU B CA 1
ATOM 3158 C C . LEU B 1 179 ? -9.719 32.719 1.021 1 94.69 179 LEU B C 1
ATOM 3160 O O . LEU B 1 179 ? -9.516 32.969 -0.165 1 94.69 179 LEU B O 1
ATOM 3164 N N . ALA B 1 180 ? -9.492 33.531 2.041 1 92.44 180 ALA B N 1
ATOM 3165 C CA . ALA B 1 180 ? -9.07 34.906 1.782 1 92.44 180 ALA B CA 1
ATOM 3166 C C . ALA B 1 180 ? -7.562 34.969 1.559 1 92.44 180 ALA B C 1
ATOM 3168 O O . ALA B 1 180 ? -7.047 36 1.09 1 92.44 180 ALA B O 1
ATOM 3169 N N . THR B 1 181 ? -6.867 33.875 1.843 1 95.12 181 THR B N 1
ATOM 3170 C CA . THR B 1 181 ? -5.418 33.875 1.71 1 95.12 181 THR B CA 1
ATOM 3171 C C . THR B 1 181 ? -5.008 33.75 0.246 1 95.12 181 THR B C 1
ATOM 3173 O O . THR B 1 181 ? -5.852 33.531 -0.624 1 95.12 181 THR B O 1
ATOM 3176 N N . ASP B 1 182 ? -3.689 33.938 0.03 1 95.38 182 ASP B N 1
ATOM 3177 C CA . ASP B 1 182 ? -3.172 33.844 -1.333 1 95.38 182 ASP B CA 1
ATOM 3178 C C . ASP B 1 182 ? -2.432 32.531 -1.56 1 95.38 182 ASP B C 1
ATOM 3180 O O . ASP B 1 182 ? -1.71 32.375 -2.547 1 95.38 182 ASP B O 1
ATOM 3184 N N . PHE B 1 183 ? -2.617 31.594 -0.668 1 97.56 183 PHE B N 1
ATOM 3185 C CA . PHE B 1 183 ? -2.01 30.281 -0.857 1 97.56 183 PHE B CA 1
ATOM 3186 C C . PHE B 1 183 ? -2.748 29.484 -1.933 1 97.56 183 PHE B C 1
ATOM 3188 O O . PHE B 1 183 ? -3.979 29.516 -1.997 1 97.56 183 PHE B O 1
ATOM 3195 N N . TRP B 1 184 ? -2 28.828 -2.734 1 98.06 184 TRP B N 1
ATOM 3196 C CA . TRP B 1 184 ? -2.6 27.969 -3.748 1 98.06 184 TRP B CA 1
ATOM 3197 C C . TRP B 1 184 ? -3.25 26.75 -3.109 1 98.06 184 TRP B C 1
ATOM 3199 O O . TRP B 1 184 ? -2.758 26.234 -2.105 1 98.06 184 TRP B O 1
ATOM 3209 N N . SER B 1 185 ? -4.258 26.281 -3.707 1 98.31 185 SER B N 1
ATOM 3210 C CA . SER B 1 185 ? -4.973 25.078 -3.283 1 98.31 185 SER B CA 1
ATOM 3211 C C . SER B 1 185 ? -5.488 24.281 -4.484 1 98.31 185 SER B C 1
ATOM 3213 O O . SER B 1 185 ? -5.828 24.875 -5.516 1 98.31 185 SER B O 1
ATOM 3215 N N . GLY B 1 186 ? -5.551 22.984 -4.355 1 98.56 186 GLY B N 1
ATOM 3216 C CA . GLY B 1 186 ? -5.98 22.078 -5.414 1 98.56 186 GLY B CA 1
ATOM 3217 C C . GLY B 1 186 ? -5.605 20.625 -5.156 1 98.56 186 GLY B C 1
ATOM 3218 O O . GLY B 1 186 ? -5.551 20.188 -4.008 1 98.56 186 GLY B O 1
ATOM 3219 N N . VAL B 1 187 ? -5.527 19.906 -6.266 1 98.81 187 VAL B N 1
ATOM 3220 C CA . VAL B 1 187 ? -5.203 18.484 -6.18 1 98.81 187 VAL B CA 1
ATOM 3221 C C . VAL B 1 187 ? -4.102 18.141 -7.18 1 98.81 187 VAL B C 1
ATOM 3223 O O . VAL B 1 187 ? -4.137 18.594 -8.328 1 98.81 187 VAL B O 1
ATOM 3226 N N . ILE B 1 188 ? -3.08 17.484 -6.684 1 98.75 188 ILE B N 1
ATOM 3227 C CA . ILE B 1 188 ? -2.154 16.797 -7.59 1 98.75 188 ILE B CA 1
ATOM 3228 C C . ILE B 1 188 ? -2.65 15.391 -7.867 1 98.75 188 ILE B C 1
ATOM 3230 O O . ILE B 1 188 ? -2.6 14.523 -6.992 1 98.75 188 ILE B O 1
ATOM 3234 N N . PRO B 1 189 ? -3.176 15.109 -9.078 1 98.56 189 PRO B N 1
ATOM 3235 C CA . PRO B 1 189 ? -3.637 13.75 -9.367 1 98.56 189 PRO B CA 1
ATOM 3236 C C . PRO B 1 189 ? -2.518 12.719 -9.281 1 98.56 189 PRO B C 1
ATOM 3238 O O . PRO B 1 189 ? -1.381 12.992 -9.672 1 98.56 189 PRO B O 1
ATOM 3241 N N . VAL B 1 190 ? -2.787 11.586 -8.727 1 98.25 190 VAL B N 1
ATOM 3242 C CA . VAL B 1 190 ? -1.869 10.453 -8.688 1 98.25 190 VAL B CA 1
ATOM 3243 C C . VAL B 1 190 ? -2.486 9.258 -9.406 1 98.25 190 VAL B C 1
ATOM 3245 O O . VAL B 1 190 ? -3.635 8.891 -9.148 1 98.25 190 VAL B O 1
ATOM 3248 N N . THR B 1 191 ? -1.749 8.672 -10.336 1 96.44 191 THR B N 1
ATOM 3249 C CA . THR B 1 191 ? -2.238 7.523 -11.094 1 96.44 191 THR B CA 1
ATOM 3250 C C . THR B 1 191 ? -1.175 6.434 -11.172 1 96.44 191 THR B C 1
ATOM 3252 O O . THR B 1 191 ? 0.023 6.723 -11.125 1 96.44 191 THR B O 1
ATOM 3255 N N . THR B 1 192 ? -1.6 5.211 -11.164 1 96.56 192 THR B N 1
ATOM 3256 C CA . THR B 1 192 ? -0.743 4.082 -11.5 1 96.56 192 THR B CA 1
ATOM 3257 C C . THR B 1 192 ? -0.784 3.799 -13 1 96.56 192 THR B C 1
ATOM 3259 O O . THR B 1 192 ? -1.862 3.672 -13.578 1 96.56 192 THR B O 1
ATOM 3262 N N . GLN B 1 193 ? 0.372 3.734 -13.586 1 96.5 193 GLN B N 1
ATOM 3263 C CA . GLN B 1 193 ? 0.463 3.449 -15.016 1 96.5 193 GLN B CA 1
ATOM 3264 C C . GLN B 1 193 ? 1.124 2.098 -15.266 1 96.5 193 GLN B C 1
ATOM 3266 O O . GLN B 1 193 ? 2.094 1.74 -14.594 1 96.5 193 GLN B O 1
ATOM 3271 N N . TYR B 1 194 ? 0.556 1.379 -16.141 1 97.69 194 TYR B N 1
ATOM 3272 C CA . TYR B 1 194 ? 1.113 0.121 -16.641 1 97.69 194 TYR B CA 1
ATOM 3273 C C . TYR B 1 194 ? 1.737 0.297 -18.016 1 97.69 194 TYR B C 1
ATOM 3275 O O . TYR B 1 194 ? 1.041 0.618 -18.984 1 97.69 194 TYR B O 1
ATOM 3283 N N . GLY B 1 195 ? 3.021 0.096 -18.062 1 97.62 195 GLY B N 1
ATOM 3284 C CA . GLY B 1 195 ? 3.771 0.396 -19.266 1 97.62 195 GLY B CA 1
ATOM 3285 C C . GLY B 1 195 ? 3.729 -0.726 -20.297 1 97.62 195 GLY B C 1
ATOM 3286 O O . GLY B 1 195 ? 3.084 -1.753 -20.062 1 97.62 195 GLY B O 1
ATOM 3287 N N . THR B 1 196 ? 4.398 -0.435 -21.453 1 97.75 196 THR B N 1
ATOM 3288 C CA . THR B 1 196 ? 4.551 -1.456 -22.484 1 97.75 196 THR B CA 1
ATOM 3289 C C . THR B 1 196 ? 5.34 -2.648 -21.953 1 97.75 196 THR B C 1
ATOM 3291 O O . THR B 1 196 ? 6.43 -2.482 -21.406 1 97.75 196 THR B O 1
ATOM 3294 N N . PRO B 1 197 ? 4.793 -3.814 -22.109 1 98.44 197 PRO B N 1
ATOM 3295 C CA . PRO B 1 197 ? 5.523 -4.996 -21.641 1 98.44 197 PRO B CA 1
ATOM 3296 C C . PRO B 1 197 ? 6.918 -5.109 -22.25 1 98.44 197 PRO B C 1
ATOM 3298 O O . PRO B 1 197 ? 7.094 -4.867 -23.438 1 98.44 197 PRO B O 1
ATOM 3301 N N . GLU B 1 198 ? 7.867 -5.445 -21.391 1 98.19 198 GLU B N 1
ATOM 3302 C CA . GLU B 1 198 ? 9.258 -5.648 -21.797 1 98.19 198 GLU B CA 1
ATOM 3303 C C . GLU B 1 198 ? 9.609 -7.133 -21.828 1 98.19 198 GLU B C 1
ATOM 3305 O O . GLU B 1 198 ? 9.625 -7.797 -20.781 1 98.19 198 GLU B O 1
ATOM 3310 N N . ALA B 1 199 ? 9.938 -7.598 -23 1 97.94 199 ALA B N 1
ATOM 3311 C CA . ALA B 1 199 ? 10.188 -9.023 -23.188 1 97.94 199 ALA B CA 1
ATOM 3312 C C . ALA B 1 199 ? 11.414 -9.469 -22.391 1 97.94 199 ALA B C 1
ATOM 3314 O O . ALA B 1 199 ? 12.406 -8.734 -22.312 1 97.94 199 ALA B O 1
ATOM 3315 N N . ASP B 1 200 ? 11.289 -10.664 -21.875 1 97.81 200 ASP B N 1
ATOM 3316 C CA . ASP B 1 200 ? 12.461 -11.312 -21.281 1 97.81 200 ASP B CA 1
ATOM 3317 C C . ASP B 1 200 ? 13.578 -11.453 -22.312 1 97.81 200 ASP B C 1
ATOM 3319 O O . ASP B 1 200 ? 13.344 -11.875 -23.438 1 97.81 200 ASP B O 1
ATOM 3323 N N . PRO B 1 201 ? 14.797 -11.18 -21.906 1 95.56 201 PRO B N 1
ATOM 3324 C CA . PRO B 1 201 ? 15.906 -11.281 -22.859 1 95.56 201 PRO B CA 1
ATOM 3325 C C . PRO B 1 201 ? 16.094 -12.703 -23.391 1 95.56 201 PRO B C 1
ATOM 3327 O O . PRO B 1 201 ? 16.641 -12.883 -24.484 1 95.56 201 PRO B O 1
ATOM 3330 N N . THR B 1 202 ? 15.617 -13.672 -22.688 1 95.12 202 THR B N 1
ATOM 3331 C CA . THR B 1 202 ? 15.812 -15.062 -23.094 1 95.12 202 THR B CA 1
ATOM 3332 C C . THR B 1 202 ? 14.656 -15.547 -23.953 1 95.12 202 THR B C 1
ATOM 3334 O O . THR B 1 202 ? 14.633 -16.703 -24.391 1 95.12 202 THR B O 1
ATOM 3337 N N . LEU B 1 203 ? 13.695 -14.727 -24.109 1 96 203 LEU B N 1
ATOM 3338 C CA . LEU B 1 203 ? 12.523 -15.109 -24.891 1 96 203 LEU B CA 1
ATOM 3339 C C . LEU B 1 203 ? 12.914 -15.438 -26.328 1 96 203 LEU B C 1
ATOM 3341 O O . LEU B 1 203 ? 13.711 -14.711 -26.938 1 96 203 LEU B O 1
ATOM 3345 N N . LYS B 1 204 ? 12.438 -16.547 -26.828 1 92.06 204 LYS B N 1
ATOM 3346 C CA . LYS B 1 204 ? 12.617 -16.875 -28.25 1 92.06 204 LYS B CA 1
ATOM 3347 C C . LYS B 1 204 ? 12.141 -15.727 -29.141 1 92.06 204 LYS B C 1
ATOM 3349 O O . LYS B 1 204 ? 11.141 -15.07 -28.828 1 92.06 204 LYS B O 1
ATOM 3354 N N . PRO B 1 205 ? 12.852 -15.734 -30.281 1 88.69 205 PRO B N 1
ATOM 3355 C CA . PRO B 1 205 ? 12.43 -14.688 -31.203 1 88.69 205 PRO B CA 1
ATOM 3356 C C . PRO B 1 205 ? 11.023 -14.922 -31.766 1 88.69 205 PRO B C 1
ATOM 3358 O O . PRO B 1 205 ? 10.562 -16.062 -31.828 1 88.69 205 PRO B O 1
ATOM 3361 N N . ASP B 1 206 ? 10.156 -13.984 -31.906 1 90.88 206 ASP B N 1
ATOM 3362 C CA . ASP B 1 206 ? 8.883 -14.031 -32.625 1 90.88 206 ASP B CA 1
ATOM 3363 C C . ASP B 1 206 ? 7.73 -14.312 -31.656 1 90.88 206 ASP B C 1
ATOM 3365 O O . ASP B 1 206 ? 6.605 -14.578 -32.094 1 90.88 206 ASP B O 1
ATOM 3369 N N . ILE B 1 207 ? 8.094 -14.633 -30.484 1 95.19 207 ILE B N 1
ATOM 3370 C CA . ILE B 1 207 ? 7 -14.742 -29.531 1 95.19 207 ILE B CA 1
ATOM 3371 C C . ILE B 1 207 ? 6.535 -13.344 -29.109 1 95.19 207 ILE B C 1
ATOM 3373 O O . ILE B 1 207 ? 7.305 -12.578 -28.516 1 95.19 207 ILE B O 1
ATOM 3377 N N . SER B 1 208 ? 5.379 -13.062 -29.438 1 96 208 SER B N 1
ATOM 3378 C CA . SER B 1 208 ? 4.809 -11.766 -29.078 1 96 208 SER B CA 1
ATOM 3379 C C . SER B 1 208 ? 3.959 -11.867 -27.828 1 96 208 SER B C 1
ATOM 3381 O O . SER B 1 208 ? 3.455 -12.945 -27.5 1 96 208 SER B O 1
ATOM 3383 N N . ALA B 1 209 ? 3.818 -10.766 -27.172 1 97.38 209 ALA B N 1
ATOM 3384 C CA . ALA B 1 209 ? 2.963 -10.742 -25.984 1 97.38 209 ALA B CA 1
ATOM 3385 C C . ALA B 1 209 ? 1.512 -11.039 -26.344 1 97.38 209 ALA B C 1
ATOM 3387 O O . ALA B 1 209 ? 0.97 -10.453 -27.297 1 97.38 209 ALA B O 1
ATOM 3388 N N . PRO B 1 210 ? 0.896 -11.906 -25.656 1 97.44 210 PRO B N 1
ATOM 3389 C CA . PRO B 1 210 ? -0.534 -12.125 -25.875 1 97.44 210 PRO B CA 1
ATOM 3390 C C . PRO B 1 210 ? -1.384 -10.906 -25.531 1 97.44 210 PRO B C 1
ATOM 3392 O O . PRO B 1 210 ? -0.924 -10.016 -24.812 1 97.44 210 PRO B O 1
ATOM 3395 N N . PRO B 1 211 ? -2.617 -10.867 -25.953 1 96.75 211 PRO B N 1
ATOM 3396 C CA . PRO B 1 211 ? -3.455 -9.68 -25.797 1 96.75 211 PRO B CA 1
ATOM 3397 C C . PRO B 1 211 ? -3.623 -9.266 -24.328 1 96.75 211 PRO B C 1
ATOM 3399 O O . PRO B 1 211 ? -3.631 -8.07 -24.016 1 96.75 211 PRO B O 1
ATOM 3402 N N . ASN B 1 212 ? -3.734 -10.211 -23.406 1 96.38 212 ASN B N 1
ATOM 3403 C CA . ASN B 1 212 ? -3.957 -9.922 -22 1 96.38 212 ASN B CA 1
ATOM 3404 C C . ASN B 1 212 ? -2.758 -9.211 -21.375 1 96.38 212 ASN B C 1
ATOM 3406 O O . ASN B 1 212 ? -2.896 -8.516 -20.375 1 96.38 212 ASN B O 1
ATOM 3410 N N . VAL B 1 213 ? -1.638 -9.398 -21.969 1 98.19 213 VAL B N 1
ATOM 3411 C CA . VAL B 1 213 ? -0.417 -8.742 -21.5 1 98.19 213 VAL B CA 1
ATOM 3412 C C . VAL B 1 213 ? -0.166 -7.48 -22.328 1 98.19 213 VAL B C 1
ATOM 3414 O O . VAL B 1 213 ? 0.103 -6.414 -21.766 1 98.19 213 VAL B O 1
ATOM 3417 N N . ALA B 1 214 ? -0.31 -7.543 -23.641 1 97.25 214 ALA B N 1
ATOM 3418 C CA . ALA B 1 214 ? -0.023 -6.445 -24.562 1 97.25 214 ALA B CA 1
ATOM 3419 C C . ALA B 1 214 ? -0.897 -5.23 -24.25 1 97.25 214 ALA B C 1
ATOM 3421 O O . ALA B 1 214 ? -0.445 -4.09 -24.359 1 97.25 214 ALA B O 1
ATOM 3422 N N . ALA B 1 215 ? -2.09 -5.457 -23.859 1 95.19 215 ALA B N 1
ATOM 3423 C CA . ALA B 1 215 ? -3.047 -4.398 -23.547 1 95.19 215 ALA B CA 1
ATOM 3424 C C . ALA B 1 215 ? -3.441 -4.438 -22.078 1 95.19 215 ALA B C 1
ATOM 3426 O O . ALA B 1 215 ? -4.602 -4.203 -21.734 1 95.19 215 ALA B O 1
ATOM 3427 N N . TYR B 1 216 ? -2.479 -4.754 -21.344 1 97.31 216 TYR B N 1
ATOM 3428 C CA . TYR B 1 216 ? -2.76 -4.906 -19.922 1 97.31 216 TYR B CA 1
ATOM 3429 C C . TYR B 1 216 ? -3.361 -3.631 -19.344 1 97.31 216 TYR B C 1
ATOM 3431 O O . TYR B 1 216 ? -2.828 -2.539 -19.562 1 97.31 216 TYR B O 1
ATOM 3439 N N . ARG B 1 217 ? -4.438 -3.811 -18.609 1 93.81 217 ARG B N 1
ATOM 3440 C CA . ARG B 1 217 ? -5.098 -2.75 -17.859 1 93.81 217 ARG B CA 1
ATOM 3441 C C . ARG B 1 217 ? -5.844 -3.314 -16.656 1 93.81 217 ARG B C 1
ATOM 3443 O O . ARG B 1 217 ? -6.242 -4.48 -16.656 1 93.81 217 ARG B O 1
ATOM 3450 N N . ARG B 1 218 ? -5.938 -2.504 -15.656 1 94.19 218 ARG B N 1
ATOM 3451 C CA . ARG B 1 218 ? -6.77 -2.869 -14.516 1 94.19 218 ARG B CA 1
ATOM 3452 C C . ARG B 1 218 ? -8.18 -2.301 -14.664 1 94.19 218 ARG B C 1
ATOM 3454 O O . ARG B 1 218 ? -8.375 -1.281 -15.328 1 94.19 218 ARG B O 1
ATOM 3461 N N . PRO B 1 219 ? -9.07 -3.027 -14.031 1 87.62 219 PRO B N 1
ATOM 3462 C CA . PRO B 1 219 ? -10.406 -2.432 -14.047 1 87.62 219 PRO B CA 1
ATOM 3463 C C . PRO B 1 219 ? -10.461 -1.083 -13.328 1 87.62 219 PRO B C 1
ATOM 3465 O O . PRO B 1 219 ? -9.773 -0.884 -12.328 1 87.62 219 PRO B O 1
ATOM 3468 N N . THR B 1 220 ? -10.977 -0.116 -13.953 1 76.19 220 THR B N 1
ATOM 3469 C CA . THR B 1 220 ? -11.203 1.169 -13.305 1 76.19 220 THR B CA 1
ATOM 3470 C C . THR B 1 220 ? -12.68 1.336 -12.945 1 76.19 220 THR B C 1
ATOM 3472 O O . THR B 1 220 ? -13.555 0.883 -13.68 1 76.19 220 THR B O 1
ATOM 3475 N N . PRO B 1 221 ? -12.836 1.754 -11.617 1 60.5 221 PRO B N 1
ATOM 3476 C CA . PRO B 1 221 ? -14.25 1.943 -11.297 1 60.5 221 PRO B CA 1
ATOM 3477 C C . PRO B 1 221 ? -15 2.721 -12.375 1 60.5 221 PRO B C 1
ATOM 3479 O O . PRO B 1 221 ? -14.414 3.551 -13.07 1 60.5 221 PRO B O 1
ATOM 3482 N N . SER B 1 222 ? -16.125 2.119 -12.898 1 47.69 222 SER B N 1
ATOM 3483 C CA . SER B 1 222 ? -17 2.875 -13.789 1 47.69 222 SER B CA 1
ATOM 3484 C C . SER B 1 222 ? -17.25 4.285 -13.258 1 47.69 222 SER B C 1
ATOM 3486 O O . SER B 1 222 ? -17.969 4.469 -12.281 1 47.69 222 SER B O 1
ATOM 3488 N N . GLY B 1 223 ? -16.453 5.027 -12.781 1 37.41 223 GLY B N 1
ATOM 3489 C CA . GLY B 1 223 ? -16.859 6.375 -12.43 1 37.41 223 GLY B CA 1
ATOM 3490 C C . GLY B 1 223 ? -17.938 6.926 -13.328 1 37.41 223 GLY B C 1
ATOM 3491 O O . GLY B 1 223 ? -18.234 6.352 -14.383 1 37.41 223 GLY B O 1
ATOM 3492 N N . GLN B 1 224 ? -18.281 8.484 -12.992 1 26.09 224 GLN B N 1
ATOM 3493 C CA . GLN B 1 224 ? -18.969 9.703 -13.391 1 26.09 224 GLN B CA 1
ATOM 3494 C C . GLN B 1 224 ? -18.688 10.039 -14.852 1 26.09 224 GLN B C 1
ATOM 3496 O O . GLN B 1 224 ? -17.562 9.891 -15.328 1 26.09 224 GLN B O 1
#

Solvent-accessible surface area (backbone atoms only — not comparable to full-atom values): 23791 Å² total; per-residue (Å²): 128,87,70,64,60,45,61,79,42,92,86,39,53,59,72,80,68,48,85,29,51,43,40,42,42,67,62,50,48,41,54,55,58,41,47,45,59,34,34,42,11,31,63,59,95,80,38,31,39,44,48,76,46,59,38,15,66,57,92,59,33,39,36,43,70,32,49,55,82,32,66,65,48,50,48,34,39,70,45,43,54,28,12,40,26,36,76,45,68,43,23,43,24,38,22,28,33,61,77,50,39,52,59,23,30,45,33,39,42,35,45,45,48,31,36,57,51,78,52,67,67,59,35,53,50,48,52,42,43,29,43,28,51,67,35,56,64,35,64,82,57,32,43,70,68,48,74,69,55,50,68,48,44,38,41,32,39,30,66,71,57,42,42,27,24,42,46,44,78,76,62,46,75,69,55,73,82,51,67,76,50,85,47,45,36,12,29,33,38,32,43,80,43,67,48,74,59,42,71,26,89,80,53,63,86,89,60,62,68,52,67,55,56,64,65,51,75,67,63,65,70,84,73,136,127,88,70,63,59,45,62,80,42,90,86,39,52,58,74,79,67,47,86,29,50,45,41,43,41,68,63,50,47,42,54,54,56,41,45,47,60,32,35,42,10,32,62,60,95,80,39,32,38,43,47,74,46,58,36,16,67,57,92,61,34,39,36,41,69,33,50,56,82,32,67,66,49,52,49,35,38,70,45,43,55,28,12,40,26,34,77,45,69,44,22,44,25,37,22,29,32,61,77,50,39,52,60,22,31,42,34,39,40,36,46,47,48,31,38,56,51,77,52,66,68,59,35,52,50,49,53,42,42,30,44,28,52,66,35,56,65,36,64,83,57,33,44,70,67,47,74,68,55,51,68,47,44,38,40,31,39,30,66,72,58,42,41,27,25,44,46,42,77,74,62,47,75,68,54,74,81,50,68,77,51,85,47,46,34,13,29,33,40,31,44,81,43,68,49,76,59,41,71,27,89,80,53,62,86,88,60,62,69,51,67,54,56,62,64,49,75,67,63,65,70,83,73,136

InterPro domains:
  IPR012349 FMN-binding split barrel [G3DSA:2.30.110.10] (7-220)
  IPR024747 Pyridoxamine 5'-phosphate oxidase-related [PF12900] (24-166)

Secondary structure (DSSP, 8-state):
----BPPP-TTT---SSGGGEE-BHHHHHHHHHH--EEEEEEEETTEEEEEEEE-EEETTEEEEEEETT-HHHHHHHTT-EEEEEEEEEEEEEE-SBSTT-EEEEEEEEEEEE-EE--SHHHHHHHHHHHHHHHSTT-GGGSBPPPHHHHHHEEEEEEE--EEEEEEE-SS----HHHHTS----EEEEEEEEE---EE-TTSPTT-PPPHHHHT--PPPP---/----BPPP-TTT---SSGGGEE-BHHHHHHHHHH--EEEEEEEETTEEEEEEEE-EEETTEEEEEEETT-HHHHHHHTT-EEEEEEEEEEEEEE-SBSTT-EEEEEEEEEEEE-EE---HHHHHHHHHHHHHHHSTT-GGGSBPPPHHHHHHEEEEEEE--EEEEEEE-SS----HHHHTS----EEEEEEEEE---EE-TTSPTT-PPPHHHHT--PPP----

Sequence (448 aa):
MEGEKFDVTPLTKVKRLPKRAVYDKEQVYAILDEAFVCHVGFSVDGRPFVLPTGFGRRGEWLYLHGKSSSHMIKHIAQGHPICITVTLLDGIVVARSLFHSSMNYRSVVIFGKAEEITDPEEKVEAMKILSNHIIPDRWENARLPTPAEIKGTKMVKLHLEEVSAKVRVGPPSDDDADLATDFWSGVIPVTTQYGTPEADPTLKPDISAPPNVAAYRRPTPSGQMEGEKFDVTPLTKVKRLPKRAVYDKEQVYAILDEAFVCHVGFSVDGRPFVLPTGFGRRGEWLYLHGKSSSHMIKHIAQGHPICITVTLLDGIVVARSLFHSSMNYRSVVIFGKAEEITDPEEKVEAMKILSNHIIPDRWENARLPTPAEIKGTKMVKLHLEEVSAKVRVGPPSDDDADLATDFWSGVIPVTTQYGTPEADPTLKPDISAPPNVAAYRRPTPSGQ

Organism: Acanthamoeba castellanii (strain ATCC 30010 / Neff) (NC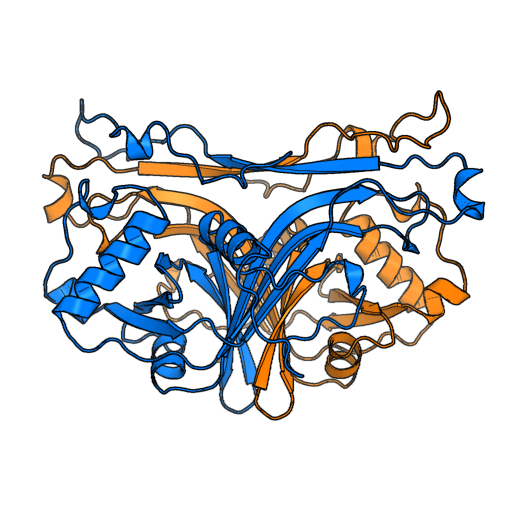BI:txid1257118)